Protein AF-A0A6A6Z9E5-F1 (afdb_monomer)

Secondary structure (DSSP, 8-state):
-PPP-----PPPPP-----EEEEEEPPTT--SSSSSPPPBHHHHHHHT--SB-TT--BEEEEEEPPTT-S-SSTHHHHHTTSSHHHHHHHHHHHHHHHHH--B-SS-B-EEEEEEETHHHHHHHHHHHHHHHT-EEPGGGGGGHHHHHHHHHTTT----B--TTSTTSPPB-HHHHHHHHHHHHHHTTSEE----EEEEEEES-B-SS-PPPSSS-------TTTTSSSPPPTTEEEEEEEEESS--BTT--B-PPPP-SSSEEEEEEESS-HHHHHB-SS--HHHHHHHHHHHHHHTTTS---HHHHHHHHH---TTS-GGG------TT---------GGGGGG-B----TT--PPPTTSSS--TTSPPPP--EEE-HHHHHHHHTTS---GGGTTEEEEEETTTEEEEEE---SS-SS-EEEEEPP--HHHHHHHHHHHHHTTTTTTTTS-----TT--SSGGGS--HHHHHHHHHHHT--S--------------------

Organism: NCBI:txid574789

pLDDT: mean 72.42, std 22.58, range [22.38, 98.62]

InterPro domains:
  IPR018712 T6SS, Phospholipase effector Tle1-like, catalytic domain [PF09994] (19-296)

Foldseek 3Di:
DDDDPDDDDDDPDDQPEAAEEEEQFEAAPDDPPQDLFWHWLSRLQLLFFDQAFPVGHGYHYDYHGHQLRPDPDPCSQVRNQPCVSLLVSLLVSLLSCQVPADDDPRYGYAYAYEYEASSLLSSLVNVVLCQLQNRFHNVLSVCSVVLLVLQQQVVDQDFDDDPVDPPDGTGHSSVVNVVVSVVCVVVVGGDHLQAHAERAYEQYFDSQGDFDPDDDDRDGDPGSPLSQEEDDLSYAEYHYEHEQPAWQPRSAGRFYFDDPRHHYEYEYFYAHRCLCTPRDLQVQSVLLNSLVRCVVCVVPGHTNLVSSLVSLQDNDPRDPPPPPPDPDFHNLGDRDPPCDDSSVVRGTDGYAPQPQADDPRSDRDDPPDDRGHRLYAYEPVVVVCVVLVSDDGPNLPQWDWDQDPPQGIKTWGDDDDDDPDIRIHHHDDDDPSSVVSVVSSCVSNPVVVVLPPDDPDDPPDDDPCSVDDGVCNVCVVVVVVVCDDDDDDDDDDDDDDDDDDDDDD

Nearest PDB structures (foldseek):
  7zr3-assembly1_B  TM=5.190E-01  e=1.219E+00  metagenome
  3j81-assembly1_j  TM=3.561E-01  e=6.809E+00  Saccharomyces cerevisiae

Structure (mmCIF, N/CA/C/O backbone):
data_AF-A0A6A6Z9E5-F1
#
_entry.id   AF-A0A6A6Z9E5-F1
#
loop_
_atom_site.group_PDB
_atom_site.id
_atom_site.type_symbol
_atom_site.label_atom_id
_atom_site.label_alt_id
_atom_site.label_comp_id
_atom_site.label_asym_id
_atom_site.label_entity_id
_atom_site.label_seq_id
_atom_site.pdbx_PDB_ins_code
_atom_site.Cartn_x
_atom_site.Cartn_y
_atom_site.Cartn_z
_atom_site.occupancy
_atom_site.B_iso_or_equiv
_atom_site.auth_seq_id
_atom_site.auth_comp_id
_atom_site.auth_asym_id
_atom_site.auth_atom_id
_atom_site.pdbx_PDB_model_num
ATOM 1 N N . MET A 1 1 ? -18.599 -19.791 -62.904 1.00 39.72 1 MET A N 1
ATOM 2 C CA . MET A 1 1 ? -18.999 -20.031 -61.503 1.00 39.72 1 MET A CA 1
ATOM 3 C C . MET A 1 1 ? -18.318 -18.970 -60.662 1.00 39.72 1 MET A C 1
ATOM 5 O O . MET A 1 1 ? -17.097 -18.965 -60.602 1.00 39.72 1 MET A O 1
ATOM 9 N N . ALA A 1 2 ? -19.084 -18.006 -60.156 1.00 35.97 2 ALA A N 1
ATOM 10 C CA . ALA A 1 2 ? -18.581 -17.008 -59.220 1.00 35.97 2 ALA A CA 1
ATOM 11 C C . ALA A 1 2 ? -18.436 -17.675 -57.845 1.00 35.97 2 ALA A C 1
ATOM 13 O O . ALA A 1 2 ? -19.363 -18.354 -57.408 1.00 35.97 2 ALA A O 1
ATOM 14 N N . ALA A 1 3 ? -17.269 -17.538 -57.218 1.00 36.84 3 ALA A N 1
ATOM 15 C CA . ALA A 1 3 ? -17.039 -17.972 -55.847 1.00 36.84 3 ALA A CA 1
ATOM 16 C C . ALA A 1 3 ? -17.475 -16.849 -54.898 1.00 36.84 3 ALA A C 1
ATOM 18 O O . ALA A 1 3 ? -17.051 -15.703 -55.048 1.00 36.84 3 ALA A O 1
ATOM 19 N N . ASP A 1 4 ? -18.349 -17.200 -53.966 1.00 37.59 4 ASP A N 1
ATOM 20 C CA . ASP A 1 4 ? -18.918 -16.341 -52.933 1.00 37.59 4 ASP A CA 1
ATOM 21 C C . ASP A 1 4 ? -17.894 -16.160 -51.789 1.00 37.59 4 ASP A C 1
ATOM 23 O O . ASP A 1 4 ? -17.425 -17.167 -51.250 1.00 37.59 4 ASP A O 1
ATOM 27 N N . PRO A 1 5 ? -17.475 -14.937 -51.405 1.00 45.34 5 PRO A N 1
ATOM 28 C CA . PRO A 1 5 ? -16.532 -14.734 -50.314 1.00 45.34 5 PRO A CA 1
ATOM 29 C C . PRO A 1 5 ? -17.304 -14.461 -49.019 1.00 45.34 5 PRO A C 1
ATOM 31 O O . PRO A 1 5 ? -17.365 -13.329 -48.542 1.00 45.34 5 PRO A O 1
ATOM 34 N N . ALA A 1 6 ? -17.904 -15.499 -48.444 1.00 48.19 6 ALA A N 1
ATOM 35 C CA . ALA A 1 6 ? -18.608 -15.390 -47.170 1.00 48.19 6 ALA A CA 1
ATOM 36 C C . ALA A 1 6 ? -18.351 -16.606 -46.271 1.00 48.19 6 ALA A C 1
ATOM 38 O O . ALA A 1 6 ? -19.278 -17.289 -45.857 1.00 48.19 6 ALA A O 1
ATOM 39 N N . GLU A 1 7 ? -17.091 -16.858 -45.911 1.00 45.16 7 GLU A N 1
ATOM 40 C CA . GLU A 1 7 ? -16.770 -17.735 -44.780 1.00 45.16 7 GLU A CA 1
ATOM 41 C C . GLU A 1 7 ? -15.644 -17.136 -43.932 1.00 45.16 7 GLU A C 1
ATOM 43 O O . GLU A 1 7 ? -14.555 -16.854 -44.429 1.00 45.16 7 GLU A O 1
ATOM 48 N N . GLY A 1 8 ? -15.907 -16.959 -42.630 1.00 42.88 8 GLY A N 1
ATOM 49 C CA . GLY A 1 8 ? -14.839 -16.832 -41.635 1.00 42.88 8 GLY A CA 1
ATOM 50 C C . GLY A 1 8 ? -14.972 -15.766 -40.546 1.00 42.88 8 GLY A C 1
ATOM 51 O O . GLY A 1 8 ? -13.992 -15.538 -39.842 1.00 42.88 8 GLY A O 1
ATOM 52 N N . ALA A 1 9 ? -16.120 -15.116 -40.340 1.00 49.31 9 ALA A N 1
ATOM 53 C CA . ALA A 1 9 ? -16.337 -14.363 -39.102 1.00 49.31 9 ALA A CA 1
ATOM 54 C C . ALA A 1 9 ? -16.926 -15.313 -38.048 1.00 49.31 9 ALA A C 1
ATOM 56 O O . ALA A 1 9 ? -18.121 -15.599 -38.059 1.00 49.31 9 ALA A O 1
ATOM 57 N N . GLY A 1 10 ? -16.074 -15.848 -37.165 1.00 45.97 10 GLY A N 1
ATOM 58 C CA . GLY A 1 10 ? -16.525 -16.609 -35.996 1.00 45.97 10 GLY A CA 1
ATOM 59 C C . GLY A 1 10 ? -17.539 -15.815 -35.155 1.00 45.97 10 GLY A C 1
ATOM 60 O O . GLY A 1 10 ? -17.631 -14.592 -35.305 1.00 45.97 10 GLY A O 1
ATOM 61 N N . PRO A 1 11 ? -18.305 -16.481 -34.269 1.00 49.62 11 PRO A N 1
ATOM 62 C CA . PRO A 1 11 ? -19.350 -15.821 -33.496 1.00 49.62 11 PRO A CA 1
ATOM 63 C C . PRO A 1 11 ? -18.783 -14.593 -32.766 1.00 49.62 11 PRO A C 1
ATOM 65 O O . PRO A 1 11 ? -17.658 -14.661 -32.250 1.00 49.62 11 PRO A O 1
ATOM 68 N N . PRO A 1 12 ? -19.521 -13.466 -32.723 1.00 48.84 12 PRO A N 1
ATOM 69 C CA . PRO A 1 12 ? -19.057 -12.266 -32.046 1.00 48.84 12 PRO A CA 1
ATOM 70 C C . PRO A 1 12 ? -18.714 -12.621 -30.599 1.00 48.84 12 PRO A C 1
ATOM 72 O O . PRO A 1 12 ? -19.553 -13.131 -29.855 1.00 48.84 12 PRO A O 1
ATOM 75 N N . ARG A 1 13 ? -17.454 -12.384 -30.209 1.00 50.53 13 ARG A N 1
ATOM 76 C CA . ARG A 1 13 ? -17.025 -12.552 -28.818 1.00 50.53 13 ARG A CA 1
ATOM 77 C C . ARG A 1 13 ? -17.959 -11.714 -27.940 1.00 50.53 13 ARG A C 1
ATOM 79 O O . ARG A 1 13 ? -18.138 -10.532 -28.255 1.00 50.53 13 ARG A O 1
ATOM 86 N N . PRO A 1 14 ? -18.530 -12.278 -26.860 1.00 50.69 14 PRO A N 1
ATOM 87 C CA . PRO A 1 14 ? -19.288 -11.475 -25.914 1.00 50.69 14 PRO A CA 1
ATOM 88 C C . PRO A 1 14 ? -18.402 -10.317 -25.430 1.00 50.69 14 PRO A C 1
ATOM 90 O O . PRO A 1 14 ? -17.178 -10.490 -25.352 1.00 50.69 14 PRO A O 1
ATOM 93 N N . PRO A 1 15 ? -18.974 -9.132 -25.152 1.00 50.69 15 PRO A N 1
ATOM 94 C CA . PRO A 1 15 ? -18.203 -8.010 -24.637 1.00 50.69 15 PRO A CA 1
ATOM 95 C C . PRO A 1 15 ? -17.459 -8.474 -23.382 1.00 50.69 15 PRO A C 1
ATOM 97 O O . PRO A 1 15 ? -18.070 -8.903 -22.404 1.00 50.69 15 PRO A O 1
ATOM 100 N N . ALA A 1 16 ? -16.130 -8.483 -23.449 1.00 57.59 16 ALA A N 1
ATOM 101 C CA . ALA A 1 16 ? -15.300 -8.956 -22.357 1.00 57.59 16 ALA A CA 1
ATOM 102 C C . ALA A 1 16 ? -15.330 -7.905 -21.246 1.00 57.59 16 ALA A C 1
ATOM 104 O O . ALA A 1 16 ? -14.581 -6.946 -21.303 1.00 57.59 16 ALA A O 1
ATOM 105 N N . ALA A 1 17 ? -16.208 -8.062 -20.255 1.00 69.69 17 ALA A N 1
ATOM 106 C CA . ALA A 1 17 ? -16.294 -7.132 -19.133 1.00 69.69 17 ALA A CA 1
ATOM 107 C C . ALA A 1 17 ? -14.907 -6.859 -18.513 1.00 69.69 17 ALA A C 1
ATOM 109 O O . ALA A 1 17 ? -14.071 -7.765 -18.416 1.00 69.69 17 ALA A O 1
ATOM 110 N N . ASN A 1 18 ? -14.673 -5.607 -18.099 1.00 85.44 18 ASN A N 1
ATOM 111 C CA . ASN A 1 18 ? -13.450 -5.199 -17.402 1.00 85.44 18 ASN A CA 1
ATOM 112 C C . ASN A 1 18 ? -13.142 -6.173 -16.261 1.00 85.44 18 ASN A C 1
ATOM 114 O O . ASN A 1 18 ? -14.048 -6.583 -15.537 1.00 85.44 18 ASN A O 1
ATOM 118 N N . LYS A 1 19 ? -11.868 -6.522 -16.082 1.00 93.50 19 LYS A N 1
ATOM 119 C CA . LYS A 1 19 ? -11.412 -7.392 -14.993 1.00 93.50 19 LYS A CA 1
ATOM 120 C C . LYS A 1 19 ? -10.645 -6.573 -13.966 1.00 93.50 19 LYS A C 1
ATOM 122 O O . LYS A 1 19 ? -10.083 -5.525 -14.278 1.00 93.50 19 LYS A O 1
ATOM 127 N N . ARG A 1 20 ? -10.571 -7.080 -12.740 1.00 96.38 20 ARG A N 1
ATOM 128 C CA . ARG A 1 20 ? -9.769 -6.503 -11.657 1.00 96.38 20 ARG A CA 1
ATOM 129 C C . ARG A 1 20 ? -8.548 -7.373 -11.419 1.00 96.38 20 ARG A C 1
ATOM 131 O O . ARG A 1 20 ? -8.681 -8.541 -11.069 1.00 96.38 20 ARG A O 1
ATOM 138 N N . LEU A 1 21 ? -7.361 -6.809 -11.600 1.00 98.06 21 LEU A N 1
ATOM 139 C CA . LEU A 1 21 ? -6.093 -7.440 -11.249 1.00 98.06 21 LEU A CA 1
ATOM 140 C C . LEU A 1 21 ? -5.686 -6.974 -9.857 1.00 98.06 21 LEU A C 1
ATOM 142 O O . LEU A 1 21 ? -5.359 -5.803 -9.659 1.00 98.06 21 LEU A O 1
ATOM 146 N N . ILE A 1 22 ? -5.709 -7.889 -8.894 1.00 98.44 22 ILE A N 1
ATOM 147 C CA . ILE A 1 22 ? -5.515 -7.571 -7.482 1.00 98.44 22 ILE A CA 1
ATOM 148 C C . ILE A 1 22 ? -4.204 -8.199 -7.020 1.00 98.44 22 ILE A C 1
ATOM 150 O O . ILE A 1 22 ? -4.085 -9.415 -6.911 1.00 98.44 22 ILE A O 1
ATOM 154 N N . VAL A 1 23 ? -3.199 -7.368 -6.759 1.00 98.44 23 VAL A N 1
ATOM 155 C CA . VAL A 1 23 ? -1.884 -7.807 -6.279 1.00 98.44 23 VAL A CA 1
ATOM 156 C C . VAL A 1 23 ? -1.808 -7.598 -4.776 1.00 98.44 23 VAL A C 1
ATOM 158 O O . VAL A 1 23 ? -1.842 -6.463 -4.304 1.00 98.44 23 VAL A O 1
ATOM 161 N N . CYS A 1 24 ? -1.628 -8.685 -4.035 1.00 97.31 24 CYS A N 1
ATOM 162 C CA . CYS A 1 24 ? -1.487 -8.691 -2.586 1.00 97.31 24 CYS A CA 1
ATOM 163 C C . CYS A 1 24 ? -0.044 -9.056 -2.213 1.00 97.31 24 CYS A C 1
ATOM 165 O O . CYS A 1 24 ? 0.394 -10.174 -2.471 1.00 97.31 24 CYS A O 1
ATOM 167 N N . CYS A 1 25 ? 0.711 -8.137 -1.606 1.00 93.25 25 CYS A N 1
ATOM 168 C CA . CYS A 1 25 ? 2.083 -8.387 -1.152 1.00 93.25 25 CYS A CA 1
ATOM 169 C C . CYS A 1 25 ? 2.182 -8.334 0.373 1.00 93.25 25 CYS A C 1
ATOM 171 O O . CYS A 1 25 ? 1.961 -7.280 0.978 1.00 93.25 25 CYS A O 1
ATOM 173 N N . ASP A 1 26 ? 2.577 -9.441 0.996 1.00 89.06 26 ASP A N 1
ATOM 174 C CA . ASP A 1 26 ? 2.671 -9.521 2.453 1.00 89.06 26 ASP A CA 1
ATOM 175 C C . ASP A 1 26 ? 4.006 -8.978 3.020 1.00 89.06 26 ASP A C 1
ATOM 177 O O . ASP A 1 26 ? 5.019 -8.820 2.325 1.00 89.06 26 ASP A O 1
ATOM 181 N N . GLY A 1 27 ? 4.004 -8.651 4.311 1.00 71.25 27 GLY A N 1
ATOM 182 C CA . GLY A 1 27 ? 5.168 -8.274 5.098 1.00 71.25 27 GLY A CA 1
ATOM 183 C C . GLY A 1 27 ? 6.147 -9.435 5.278 1.00 71.25 27 GLY A C 1
ATOM 184 O O . GLY A 1 27 ? 5.785 -10.599 5.332 1.00 71.25 27 GLY A O 1
ATOM 185 N N . THR A 1 28 ? 7.435 -9.127 5.359 1.00 62.94 28 THR A N 1
ATOM 186 C CA . THR A 1 28 ? 8.506 -10.129 5.520 1.00 62.94 28 THR A CA 1
ATOM 187 C C . THR A 1 28 ? 8.400 -10.885 6.834 1.00 62.94 28 THR A C 1
ATOM 189 O O . THR A 1 28 ? 8.053 -10.277 7.843 1.00 62.94 28 THR A O 1
ATOM 192 N N . TRP A 1 29 ? 8.817 -12.154 6.805 1.00 53.09 29 TRP A N 1
ATOM 193 C CA . TRP A 1 29 ? 8.651 -13.146 7.878 1.00 53.09 29 TRP A CA 1
ATOM 194 C C . TRP A 1 29 ? 7.225 -13.636 8.102 1.00 53.09 29 TRP A C 1
ATOM 196 O O . TRP A 1 29 ? 7.027 -14.486 8.960 1.00 53.09 29 TRP A O 1
ATOM 206 N N . ASN A 1 30 ? 6.265 -13.152 7.316 1.00 49.53 30 ASN A N 1
ATOM 207 C CA . ASN A 1 30 ? 4.933 -13.721 7.287 1.00 49.53 30 ASN A CA 1
ATOM 208 C C . ASN A 1 30 ? 4.848 -14.667 6.090 1.00 49.53 30 ASN A C 1
ATOM 210 O O . ASN A 1 30 ? 4.997 -14.256 4.933 1.00 49.53 30 ASN A O 1
ATOM 214 N N . ASP A 1 31 ? 4.657 -15.945 6.395 1.00 46.69 31 ASP A N 1
ATOM 215 C CA . ASP A 1 31 ? 4.199 -16.938 5.443 1.00 46.69 31 ASP A CA 1
ATOM 216 C C . ASP A 1 31 ? 2.819 -17.414 5.890 1.00 46.69 31 ASP A C 1
ATOM 218 O O . ASP A 1 31 ? 2.634 -17.822 7.029 1.00 46.69 31 ASP A O 1
ATOM 222 N N . SER A 1 32 ? 1.840 -17.316 5.001 1.00 44.28 32 SER A N 1
ATOM 223 C CA . SER A 1 32 ? 0.480 -17.803 5.231 1.00 44.28 32 SER A CA 1
ATOM 224 C C . SER A 1 32 ? 0.229 -19.166 4.576 1.00 44.28 32 SER A C 1
ATOM 226 O O . SER A 1 32 ? -0.911 -19.632 4.574 1.00 44.28 32 SER A O 1
ATOM 228 N N . ILE A 1 33 ? 1.251 -19.733 3.926 1.00 41.38 33 ILE A N 1
ATOM 229 C CA . ILE A 1 33 ? 1.205 -20.948 3.108 1.00 41.38 33 ILE A CA 1
ATOM 230 C C . ILE A 1 33 ? 2.113 -22.040 3.699 1.00 41.38 33 ILE A C 1
ATOM 232 O O . ILE A 1 33 ? 1.749 -23.207 3.604 1.00 41.38 33 ILE A O 1
ATOM 236 N N . SER A 1 34 ? 3.255 -21.698 4.321 1.00 38.19 34 SER A N 1
ATOM 237 C CA . SER A 1 34 ? 4.236 -22.703 4.791 1.00 38.19 34 SER A CA 1
ATOM 238 C C . SER A 1 34 ? 4.592 -22.717 6.287 1.00 38.19 34 SER A C 1
ATOM 240 O O . SER A 1 34 ? 5.374 -23.576 6.698 1.00 38.19 34 SER A O 1
ATOM 242 N N . THR A 1 35 ? 4.031 -21.836 7.126 1.00 45.81 35 THR A N 1
ATOM 243 C CA . THR A 1 35 ? 4.312 -21.833 8.576 1.00 45.81 35 THR A CA 1
ATOM 244 C C . THR A 1 35 ? 3.038 -21.788 9.422 1.00 45.81 35 THR A C 1
ATOM 246 O O . THR A 1 35 ? 2.060 -21.157 9.033 1.00 45.81 35 THR A O 1
ATOM 249 N N . ASP A 1 36 ? 3.080 -22.363 10.633 1.00 53.47 36 ASP A N 1
ATOM 250 C CA . ASP A 1 36 ? 2.037 -22.245 11.681 1.00 53.47 36 ASP A CA 1
ATOM 251 C C . ASP A 1 36 ? 1.927 -20.813 12.260 1.00 53.47 36 ASP A C 1
ATOM 253 O O . ASP A 1 36 ? 1.474 -20.590 13.381 1.00 53.47 36 ASP A O 1
ATOM 257 N N . SER A 1 37 ? 2.425 -19.808 11.536 1.00 58.69 37 SER A N 1
ATOM 258 C CA . SER A 1 37 ? 2.432 -18.425 11.995 1.00 58.69 37 SER A CA 1
ATOM 259 C C . SER A 1 37 ? 1.058 -17.785 11.801 1.00 58.69 37 SER A C 1
ATOM 261 O O . SER A 1 37 ? 0.397 -18.027 10.788 1.00 58.69 37 SER A O 1
ATOM 263 N N . PRO A 1 38 ? 0.629 -16.910 12.725 1.00 69.62 38 PRO A N 1
ATOM 264 C CA . PRO A 1 38 ? -0.601 -16.158 12.560 1.00 69.62 38 PRO A CA 1
ATOM 265 C C . PRO A 1 38 ? -0.659 -15.400 11.233 1.00 69.62 38 PRO A C 1
ATOM 267 O O . PRO A 1 38 ? 0.312 -14.771 10.811 1.00 69.62 38 PRO A O 1
ATOM 270 N N . VAL A 1 39 ? -1.826 -15.422 10.591 1.00 81.62 39 VAL A N 1
ATOM 271 C CA . VAL A 1 39 ? -2.036 -14.777 9.290 1.00 81.62 39 VAL A CA 1
ATOM 272 C C . VAL A 1 39 ? -2.099 -13.250 9.394 1.00 81.62 39 VAL A C 1
ATOM 274 O O . VAL A 1 39 ? -2.565 -12.675 10.380 1.00 81.62 39 VAL A O 1
ATOM 277 N N . THR A 1 40 ? -1.646 -12.572 8.343 1.00 87.88 40 THR A N 1
ATOM 278 C CA . THR A 1 40 ? -1.698 -11.108 8.222 1.00 87.88 40 THR A CA 1
ATOM 279 C C . THR A 1 40 ? -3.021 -10.633 7.649 1.00 87.88 40 THR A C 1
ATOM 281 O O . THR A 1 40 ? -3.754 -11.395 7.020 1.00 87.88 40 THR A O 1
ATOM 284 N N . ASN A 1 41 ? -3.303 -9.339 7.770 1.00 91.94 41 ASN A N 1
ATOM 285 C CA . ASN A 1 41 ? -4.467 -8.744 7.124 1.00 91.94 41 ASN A CA 1
ATOM 286 C C . ASN A 1 41 ? -4.388 -8.803 5.592 1.00 91.94 41 ASN A C 1
ATOM 288 O O . ASN A 1 41 ? -5.433 -8.902 4.959 1.00 91.94 41 ASN A O 1
ATOM 292 N N . VAL A 1 42 ? -3.190 -8.843 4.991 1.00 93.56 42 VAL A N 1
ATOM 293 C CA . VAL A 1 42 ? -3.035 -9.052 3.537 1.00 93.56 42 VAL A CA 1
ATOM 294 C C . VAL A 1 42 ? -3.457 -10.466 3.141 1.00 93.56 42 VAL A C 1
ATOM 296 O O . VAL A 1 42 ? -4.179 -10.633 2.162 1.00 93.56 42 VAL A O 1
ATOM 299 N N . SER A 1 43 ? -3.050 -11.485 3.906 1.00 89.81 43 SER A N 1
ATOM 300 C CA . SER A 1 43 ? -3.505 -12.859 3.670 1.00 89.81 43 SER A CA 1
ATOM 301 C C . SER A 1 43 ? -4.996 -13.028 3.943 1.00 89.81 43 SER A C 1
ATOM 303 O O . SER A 1 43 ? -5.650 -13.823 3.275 1.00 89.81 43 SER A O 1
ATOM 305 N N . ARG A 1 44 ? -5.534 -12.349 4.958 1.00 89.62 44 ARG A N 1
ATOM 306 C CA . ARG A 1 44 ? -6.950 -12.463 5.317 1.00 89.62 44 ARG A CA 1
ATOM 307 C C . ARG A 1 44 ? -7.827 -11.801 4.267 1.00 89.62 44 ARG A C 1
ATOM 309 O O . ARG A 1 44 ? -8.752 -12.432 3.778 1.00 89.62 44 ARG A O 1
ATOM 316 N N . ILE A 1 45 ? -7.494 -10.573 3.865 1.00 92.31 45 ILE A N 1
ATOM 317 C CA . ILE A 1 45 ? -8.269 -9.854 2.855 1.00 92.31 45 ILE A CA 1
ATOM 318 C C . ILE A 1 45 ? -8.210 -10.557 1.495 1.00 92.31 45 ILE A C 1
ATOM 320 O O . ILE A 1 45 ? -9.228 -10.623 0.821 1.00 92.31 45 ILE A O 1
ATOM 324 N N . SER A 1 46 ? -7.066 -11.140 1.105 1.00 94.12 46 SER A N 1
ATOM 325 C CA . SER A 1 46 ? -6.943 -11.840 -0.183 1.00 94.12 46 SER A CA 1
ATOM 326 C C . SER A 1 46 ? -7.828 -13.084 -0.270 1.00 94.12 46 SER A C 1
ATOM 328 O O . SER A 1 46 ? -8.372 -13.366 -1.332 1.00 94.12 46 SER A O 1
ATOM 330 N N . ARG A 1 47 ? -8.014 -13.797 0.848 1.00 91.75 47 ARG A N 1
ATOM 331 C CA . ARG A 1 47 ? -8.886 -14.981 0.953 1.00 91.75 47 ARG A CA 1
ATOM 332 C C . ARG A 1 47 ? -10.377 -14.644 0.908 1.00 91.75 47 ARG A C 1
ATOM 334 O O . ARG A 1 47 ? -11.183 -15.534 0.672 1.00 91.75 47 ARG A O 1
ATOM 341 N N . CYS A 1 48 ? -10.731 -13.378 1.109 1.00 92.19 48 CYS A N 1
ATOM 342 C CA . CYS A 1 48 ? -12.110 -12.896 1.068 1.00 92.19 48 CYS A CA 1
ATOM 343 C C . CYS A 1 48 ? -12.514 -12.331 -0.292 1.00 92.19 48 CYS A C 1
ATOM 345 O O . CYS A 1 48 ? -13.612 -11.801 -0.418 1.00 92.19 48 CYS A O 1
ATOM 347 N N . ILE A 1 49 ? -11.641 -12.380 -1.296 1.00 95.25 49 ILE A N 1
ATOM 348 C CA . ILE A 1 49 ? -11.932 -11.864 -2.632 1.00 95.25 49 ILE A CA 1
ATOM 349 C C . ILE A 1 49 ? -12.302 -13.054 -3.524 1.00 95.25 49 ILE A C 1
ATOM 351 O O . ILE A 1 49 ? -11.412 -13.819 -3.905 1.00 95.25 49 ILE A O 1
ATOM 355 N N . PRO A 1 50 ? -13.588 -13.243 -3.866 1.00 94.69 50 PRO A N 1
ATOM 356 C CA . PRO A 1 50 ? -13.990 -14.300 -4.783 1.00 94.69 50 PRO A CA 1
ATOM 357 C C . PRO A 1 50 ? -13.558 -13.963 -6.213 1.00 94.69 50 PRO A C 1
ATOM 359 O O . PRO A 1 50 ? -13.442 -12.793 -6.584 1.00 94.69 50 PRO A O 1
ATOM 362 N N . GLY A 1 51 ? -13.372 -14.992 -7.045 1.00 94.81 51 GLY A N 1
ATOM 363 C CA . GLY A 1 51 ? -12.931 -14.832 -8.437 1.00 94.81 51 GLY A CA 1
ATOM 364 C C . GLY A 1 51 ? -13.922 -14.096 -9.350 1.00 94.81 51 GLY A C 1
ATOM 365 O O . GLY A 1 51 ? -13.526 -13.614 -10.411 1.00 94.81 51 GLY A O 1
ATOM 366 N N . LEU A 1 52 ? -15.185 -13.976 -8.938 1.00 93.44 52 LEU A N 1
ATOM 367 C CA . LEU A 1 52 ? -16.238 -13.211 -9.606 1.00 93.44 52 LEU A CA 1
ATOM 368 C C . LEU A 1 52 ? -16.949 -12.332 -8.577 1.00 93.44 52 LEU A C 1
ATOM 370 O O . LEU A 1 52 ? -17.216 -12.788 -7.464 1.00 93.44 52 LEU A O 1
ATOM 374 N N . SER A 1 53 ? -17.266 -11.092 -8.948 1.00 91.50 53 SER A N 1
ATOM 375 C CA . SER A 1 53 ? -18.218 -10.281 -8.188 1.00 91.50 53 SER A CA 1
ATOM 376 C C . SER A 1 53 ? -19.650 -10.794 -8.362 1.00 91.50 53 SER A C 1
ATOM 378 O O . SER A 1 53 ? -19.952 -11.541 -9.293 1.00 91.50 53 SER A O 1
ATOM 380 N N . ASP A 1 54 ? -20.550 -10.313 -7.508 1.00 85.62 54 ASP A N 1
ATOM 381 C CA . ASP A 1 54 ? -22.010 -10.433 -7.654 1.00 85.62 54 ASP A CA 1
ATOM 382 C C . ASP A 1 54 ? -22.550 -10.011 -9.035 1.00 85.62 54 ASP A C 1
ATOM 384 O O . ASP A 1 54 ? -23.541 -10.537 -9.531 1.00 85.62 54 ASP A O 1
ATOM 388 N N . THR A 1 55 ? -21.863 -9.067 -9.662 1.00 87.00 55 THR A N 1
ATOM 389 C CA . THR A 1 55 ? -22.146 -8.470 -10.970 1.00 87.00 55 THR A CA 1
ATOM 390 C C . THR A 1 55 ? -21.405 -9.159 -12.123 1.00 87.00 55 THR A C 1
ATOM 392 O O . THR A 1 55 ? -21.489 -8.708 -13.263 1.00 87.00 55 THR A O 1
ATOM 395 N N . GLY A 1 56 ? -20.669 -10.245 -11.854 1.00 87.88 56 GLY A N 1
ATOM 396 C CA . GLY A 1 56 ? -19.943 -11.022 -12.864 1.00 87.88 56 GLY A CA 1
ATOM 397 C C . GLY A 1 56 ? -18.591 -10.438 -13.297 1.00 87.88 56 GLY A C 1
ATOM 398 O O . GLY A 1 56 ? -18.000 -10.922 -14.262 1.00 87.88 56 GLY A O 1
ATOM 399 N N . VAL A 1 57 ? -18.068 -9.425 -12.599 1.00 90.88 57 VAL A N 1
ATOM 400 C CA . VAL A 1 57 ? -16.725 -8.870 -12.844 1.00 90.88 57 VAL A CA 1
ATOM 401 C C . VAL A 1 57 ? -15.672 -9.846 -12.327 1.00 90.88 57 VAL A C 1
ATOM 403 O O . VAL A 1 57 ? -15.658 -10.187 -11.145 1.00 90.88 57 VAL A O 1
ATOM 406 N N . VAL A 1 58 ? -14.752 -10.273 -13.195 1.00 95.19 58 VAL A N 1
ATOM 407 C CA . VAL A 1 58 ? -13.646 -11.165 -12.810 1.00 95.19 58 VAL A CA 1
ATOM 408 C C . VAL A 1 58 ? -12.660 -10.429 -11.903 1.00 95.19 58 VAL A C 1
ATOM 410 O O . VAL A 1 58 ? -12.205 -9.332 -12.233 1.00 95.19 58 VAL A O 1
ATOM 413 N N . GLN A 1 59 ? -12.276 -11.062 -10.794 1.00 96.31 59 GLN A N 1
ATOM 414 C CA . GLN A 1 59 ? -11.294 -10.556 -9.833 1.00 96.31 59 GLN A CA 1
ATOM 415 C C . GLN A 1 59 ? -10.115 -11.531 -9.730 1.00 96.31 59 GLN A C 1
ATOM 417 O O . GLN A 1 59 ? -10.176 -12.549 -9.043 1.00 96.31 59 GLN A O 1
ATOM 422 N N . LEU A 1 60 ? -9.029 -11.236 -10.442 1.00 96.88 60 LEU A N 1
ATOM 423 C CA . LEU A 1 60 ? -7.845 -12.086 -10.493 1.00 96.88 60 LEU A CA 1
ATOM 424 C C . LEU A 1 60 ? -6.854 -11.678 -9.398 1.00 96.88 60 LEU A C 1
ATOM 426 O O . LEU A 1 60 ? -6.184 -10.648 -9.505 1.00 96.88 60 LEU A O 1
ATOM 430 N N . VAL A 1 61 ? -6.753 -12.501 -8.354 1.00 96.56 61 VAL A N 1
ATOM 431 C CA . VAL A 1 61 ? -5.871 -12.255 -7.207 1.00 96.56 61 VAL A CA 1
ATOM 432 C C . VAL A 1 61 ? -4.500 -12.904 -7.418 1.00 96.56 61 VAL A C 1
ATOM 434 O O . VAL A 1 61 ? -4.402 -14.107 -7.643 1.00 96.56 61 VAL A O 1
ATOM 437 N N . SER A 1 62 ? -3.431 -12.115 -7.285 1.00 96.38 62 SER A N 1
ATOM 438 C CA . SER A 1 62 ? -2.045 -12.586 -7.186 1.00 96.38 62 SER A CA 1
ATOM 439 C C . SER A 1 62 ? -1.509 -12.309 -5.789 1.00 96.38 62 SER A C 1
ATOM 441 O O . SER A 1 62 ? -1.318 -11.153 -5.404 1.00 96.38 62 SER A O 1
ATOM 443 N N . TYR A 1 63 ? -1.255 -13.367 -5.023 1.00 93.81 63 TYR A N 1
ATOM 444 C CA . TYR A 1 63 ? -0.718 -13.270 -3.671 1.00 93.81 63 TYR A CA 1
ATOM 445 C C . TYR A 1 63 ? 0.784 -13.566 -3.648 1.00 93.81 63 TYR A C 1
ATOM 447 O O . TYR A 1 63 ? 1.231 -14.610 -4.116 1.00 93.81 63 TYR A O 1
ATOM 455 N N . HIS A 1 64 ? 1.561 -12.654 -3.067 1.00 88.75 64 HIS A N 1
ATOM 456 C CA . HIS A 1 64 ? 3.004 -12.775 -2.899 1.00 88.75 64 HIS A CA 1
ATOM 457 C C . HIS A 1 64 ? 3.337 -12.846 -1.410 1.00 88.75 64 HIS A C 1
ATOM 459 O O . HIS A 1 64 ? 3.072 -11.898 -0.662 1.00 88.75 64 HIS A O 1
ATOM 465 N N . THR A 1 65 ? 3.950 -13.955 -0.996 1.00 80.75 65 THR A N 1
ATOM 466 C CA . THR A 1 65 ? 4.379 -14.162 0.388 1.00 80.75 65 THR A CA 1
ATOM 467 C C . THR A 1 65 ? 5.439 -13.145 0.806 1.00 80.75 65 THR A C 1
ATOM 469 O O . THR A 1 65 ? 6.163 -12.547 -0.007 1.00 80.75 65 THR A O 1
ATOM 472 N N . GLY A 1 66 ? 5.542 -12.945 2.118 1.00 66.69 66 GLY A N 1
ATOM 473 C CA . GLY A 1 66 ? 6.580 -12.123 2.704 1.00 66.69 66 GLY A CA 1
ATOM 474 C C . GLY A 1 66 ? 7.968 -12.625 2.330 1.00 66.69 66 GLY A C 1
ATOM 475 O O . GLY A 1 66 ? 8.220 -13.826 2.277 1.00 66.69 66 GLY A O 1
ATOM 476 N N . VAL A 1 67 ? 8.913 -11.710 2.115 1.00 60.38 67 VAL A N 1
ATOM 477 C CA . VAL A 1 67 ? 10.324 -12.083 1.916 1.00 60.38 67 VAL A CA 1
ATOM 478 C C . VAL A 1 67 ? 10.808 -12.987 3.071 1.00 60.38 67 VAL A C 1
ATOM 480 O O . VAL A 1 67 ? 10.475 -12.731 4.228 1.00 60.38 67 VAL A O 1
ATOM 483 N N . GLY A 1 68 ? 11.597 -14.026 2.767 1.00 51.75 68 GLY A N 1
ATOM 484 C CA . GLY A 1 68 ? 12.189 -14.936 3.764 1.00 51.75 68 GLY A CA 1
ATOM 485 C C . GLY A 1 68 ? 11.302 -16.106 4.216 1.00 51.75 68 GLY A C 1
ATOM 486 O O . GLY A 1 68 ? 11.632 -16.743 5.208 1.00 51.75 68 GLY A O 1
ATOM 487 N N . SER A 1 69 ? 10.197 -16.374 3.517 1.00 45.44 69 SER A N 1
ATOM 488 C CA . SER A 1 69 ? 9.206 -17.413 3.842 1.00 45.44 69 SER A CA 1
ATOM 489 C C . SER A 1 69 ? 9.504 -18.809 3.255 1.00 45.44 69 SER A C 1
ATOM 491 O O . SER A 1 69 ? 9.138 -19.812 3.848 1.00 45.44 69 SER A O 1
ATOM 493 N N . GLY A 1 70 ? 10.222 -18.903 2.128 1.00 44.19 70 GLY A N 1
ATOM 494 C CA . GLY A 1 70 ? 10.275 -20.125 1.305 1.00 44.19 70 GLY A CA 1
ATOM 495 C C . GLY A 1 70 ? 11.445 -21.106 1.493 1.00 44.19 70 GLY A C 1
ATOM 496 O O . GLY A 1 70 ? 11.601 -21.988 0.653 1.00 44.19 70 GLY A O 1
ATOM 497 N N . THR A 1 71 ? 12.302 -20.988 2.518 1.00 39.34 71 THR A N 1
ATOM 498 C CA . THR A 1 71 ? 13.406 -21.956 2.725 1.00 39.34 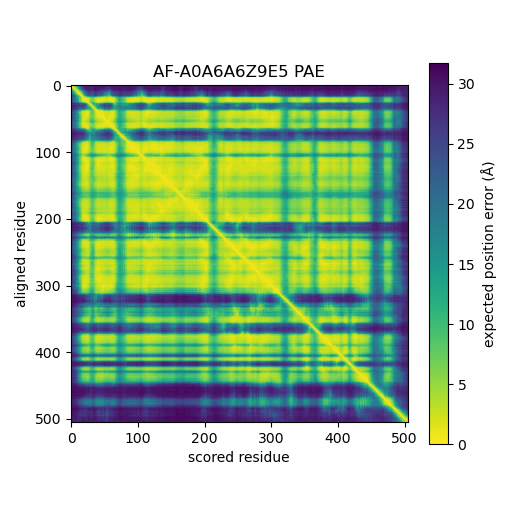71 THR A CA 1
ATOM 499 C C . THR A 1 71 ? 13.643 -22.296 4.197 1.00 39.34 71 THR A C 1
ATOM 501 O O . THR A 1 71 ? 13.842 -21.418 5.031 1.00 39.34 71 THR A O 1
ATOM 504 N N . SER A 1 72 ? 13.689 -23.585 4.528 1.00 38.00 72 SER A N 1
ATOM 505 C CA . SER A 1 72 ? 13.858 -24.146 5.879 1.00 38.00 72 SER A CA 1
ATOM 506 C C . SER A 1 72 ? 15.312 -24.114 6.405 1.00 38.00 72 SER A C 1
ATOM 508 O O . SER A 1 72 ? 15.818 -25.103 6.932 1.00 38.00 72 SER A O 1
ATOM 510 N N . LYS A 1 73 ? 16.030 -22.987 6.253 1.00 36.97 73 LYS A N 1
ATOM 511 C CA . LYS A 1 73 ? 17.437 -22.812 6.694 1.00 36.97 73 LYS A CA 1
ATOM 512 C C . LYS A 1 73 ? 17.724 -21.367 7.162 1.00 36.97 73 LYS A C 1
ATOM 514 O O . LYS A 1 73 ? 16.997 -20.457 6.771 1.00 36.97 73 LYS A O 1
ATOM 519 N N . PRO A 1 74 ? 18.812 -21.100 7.926 1.00 40.94 74 PRO A N 1
ATOM 520 C CA . PRO A 1 74 ? 19.204 -19.763 8.433 1.00 40.94 74 PRO A CA 1
ATOM 521 C C . PRO A 1 74 ? 19.382 -18.637 7.383 1.00 40.94 74 PRO A C 1
ATOM 523 O O . PRO A 1 74 ? 19.656 -17.491 7.745 1.00 40.94 74 PRO A O 1
ATOM 526 N N . GLY A 1 75 ? 19.187 -18.922 6.090 1.00 40.50 75 GLY A N 1
ATOM 527 C CA . GLY A 1 75 ? 19.161 -17.948 4.996 1.00 40.50 75 GLY A CA 1
ATOM 528 C C . GLY A 1 75 ? 18.024 -16.922 5.079 1.00 40.50 75 GLY A C 1
ATOM 529 O O . GLY A 1 75 ? 18.175 -15.825 4.545 1.00 40.50 75 GLY A O 1
ATOM 530 N N . ASN A 1 76 ? 16.947 -17.198 5.826 1.00 44.09 76 ASN A N 1
ATOM 531 C CA . ASN A 1 76 ? 15.804 -16.282 5.946 1.00 44.09 76 ASN A CA 1
ATOM 532 C C . ASN A 1 76 ? 16.198 -14.921 6.557 1.00 44.09 76 ASN A C 1
ATOM 534 O O . ASN A 1 76 ? 15.674 -13.881 6.148 1.00 44.09 76 ASN A O 1
ATOM 538 N N . ILE A 1 77 ? 17.188 -14.900 7.468 1.00 40.44 77 ILE A N 1
ATOM 539 C CA . ILE A 1 77 ? 17.694 -13.651 8.065 1.00 40.44 77 ILE A CA 1
ATOM 540 C C . ILE A 1 77 ? 18.472 -12.851 7.021 1.00 40.44 77 ILE A C 1
ATOM 542 O O . ILE A 1 77 ? 18.333 -11.637 6.937 1.00 40.44 77 ILE A O 1
ATOM 546 N N . ILE A 1 78 ? 19.243 -13.518 6.168 1.00 39.56 78 ILE A N 1
ATOM 547 C CA . ILE A 1 78 ? 20.095 -12.866 5.170 1.00 39.56 78 ILE A CA 1
ATOM 548 C C . ILE A 1 78 ? 19.260 -12.371 3.970 1.00 39.56 78 ILE A C 1
ATOM 550 O O . ILE A 1 78 ? 19.469 -11.257 3.474 1.00 39.56 78 ILE A O 1
ATOM 554 N N . ASP A 1 79 ? 18.258 -13.131 3.526 1.00 44.50 79 ASP A N 1
ATOM 555 C CA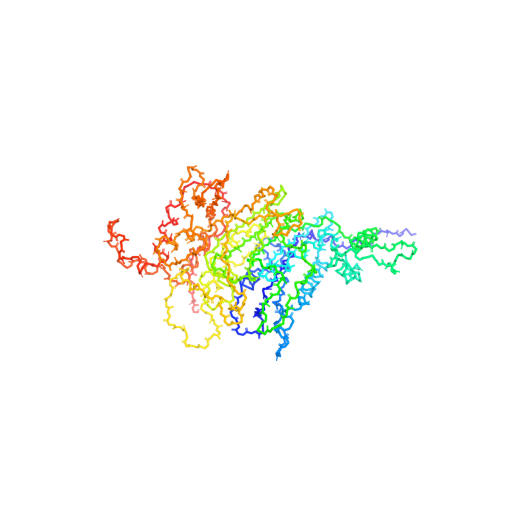 . ASP A 1 79 ? 17.430 -12.781 2.364 1.00 44.50 79 ASP A CA 1
ATOM 556 C C . ASP A 1 79 ? 16.338 -11.752 2.678 1.00 44.50 79 ASP A C 1
ATOM 558 O O . ASP A 1 79 ? 16.099 -10.847 1.868 1.00 44.50 79 ASP A O 1
ATOM 562 N N . GLY A 1 80 ? 15.780 -11.779 3.896 1.00 47.44 80 GLY A N 1
ATOM 563 C CA . GLY A 1 80 ? 14.931 -10.712 4.445 1.00 47.44 80 GLY A CA 1
ATOM 564 C C . GLY A 1 80 ? 15.622 -9.347 4.523 1.00 47.44 80 GLY A C 1
ATOM 565 O O . GLY A 1 80 ? 14.956 -8.310 4.557 1.00 47.44 80 GLY A O 1
ATOM 566 N N . MET A 1 81 ? 16.957 -9.335 4.512 1.00 45.50 81 MET A N 1
ATOM 567 C CA . MET A 1 81 ? 17.782 -8.163 4.797 1.00 45.50 81 MET A CA 1
ATOM 568 C C . MET A 1 81 ? 18.525 -7.584 3.599 1.00 45.50 81 MET A C 1
ATOM 570 O O . MET A 1 81 ? 18.856 -6.399 3.596 1.00 45.50 81 MET A O 1
ATOM 574 N N . THR A 1 82 ? 18.769 -8.379 2.557 1.00 50.88 82 THR A N 1
ATOM 575 C CA . THR A 1 82 ? 19.534 -7.923 1.383 1.00 50.88 82 THR A CA 1
ATOM 576 C C . THR A 1 82 ? 18.695 -7.139 0.366 1.00 50.88 82 THR A C 1
ATOM 578 O O . THR A 1 82 ? 19.223 -6.696 -0.654 1.00 50.88 82 THR A O 1
ATOM 581 N N . GLY A 1 83 ? 17.384 -6.969 0.599 1.00 57.38 83 GLY A N 1
ATOM 582 C CA . GLY A 1 83 ? 16.45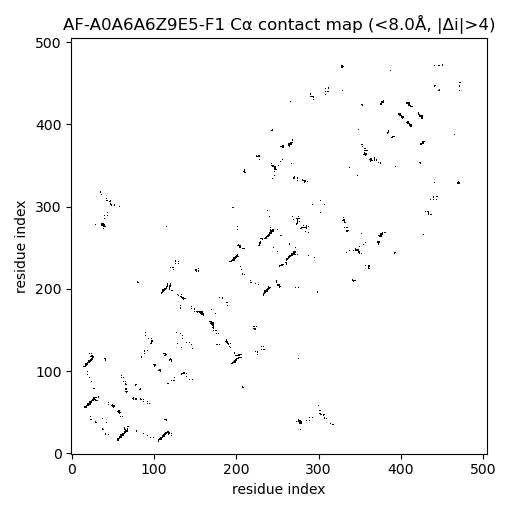3 -6.330 -0.347 1.00 57.38 83 GLY A CA 1
ATOM 583 C C . GLY A 1 83 ? 16.258 -7.113 -1.656 1.00 57.38 83 GLY A C 1
ATOM 584 O O . GLY A 1 83 ? 15.515 -6.674 -2.539 1.00 57.38 83 GLY A O 1
ATOM 585 N N . ARG A 1 84 ? 16.910 -8.280 -1.782 1.00 61.53 84 ARG A N 1
ATOM 586 C CA . ARG A 1 84 ? 16.808 -9.183 -2.931 1.00 61.53 84 ARG A CA 1
ATOM 587 C C . ARG A 1 84 ? 15.400 -9.746 -3.067 1.00 61.53 84 ARG A C 1
ATOM 589 O O . ARG A 1 84 ? 14.859 -9.685 -4.163 1.00 61.53 84 ARG A O 1
ATOM 596 N N . GLY A 1 85 ? 14.777 -10.169 -1.966 1.00 69.38 85 GLY A N 1
ATOM 597 C CA . GLY A 1 85 ? 13.396 -10.653 -2.000 1.00 69.38 85 GLY A CA 1
ATOM 598 C C . GLY A 1 85 ? 12.376 -9.576 -2.369 1.00 69.38 85 GLY A C 1
ATOM 599 O O . GLY A 1 85 ? 11.502 -9.830 -3.182 1.00 69.38 85 GLY A O 1
ATOM 600 N N . VAL A 1 86 ? 12.540 -8.335 -1.890 1.00 78.75 86 VAL A N 1
ATOM 601 C CA . VAL A 1 86 ? 11.680 -7.211 -2.319 1.00 78.75 86 VAL A CA 1
ATOM 602 C C . VAL A 1 86 ? 11.817 -6.988 -3.827 1.00 78.75 86 VAL A C 1
ATOM 604 O O . VAL A 1 86 ? 10.827 -6.826 -4.527 1.00 78.75 86 VAL A O 1
ATOM 607 N N . SER A 1 87 ? 13.044 -7.047 -4.354 1.00 84.19 87 SER A N 1
ATOM 608 C CA . SER A 1 87 ? 13.281 -6.930 -5.797 1.00 84.19 87 SER A CA 1
ATOM 609 C C . SER A 1 87 ? 12.730 -8.107 -6.607 1.00 84.19 87 SER A C 1
ATOM 611 O O . SER A 1 87 ? 12.444 -7.933 -7.787 1.00 84.19 87 SER A O 1
ATOM 613 N N . ALA A 1 88 ? 12.626 -9.305 -6.030 1.00 84.88 88 ALA A N 1
ATOM 614 C CA . ALA A 1 88 ? 11.951 -10.436 -6.662 1.00 84.88 88 ALA A CA 1
ATOM 615 C C . ALA A 1 88 ? 10.437 -10.206 -6.682 1.00 84.88 88 ALA A C 1
ATOM 617 O O . ALA A 1 88 ? 9.878 -10.105 -7.767 1.00 84.88 88 ALA A O 1
ATOM 618 N N . ASN A 1 89 ? 9.826 -9.931 -5.525 1.00 88.19 89 ASN A N 1
ATOM 619 C CA . ASN A 1 89 ? 8.388 -9.680 -5.414 1.00 88.19 89 ASN A CA 1
ATOM 620 C C . ASN A 1 89 ? 7.917 -8.537 -6.330 1.00 88.19 89 ASN A C 1
ATOM 622 O O . ASN A 1 89 ? 6.892 -8.682 -6.985 1.00 88.19 89 ASN A O 1
ATOM 626 N N . ILE A 1 90 ? 8.674 -7.431 -6.443 1.00 91.88 90 ILE A N 1
ATOM 627 C CA . ILE A 1 90 ? 8.343 -6.342 -7.386 1.00 91.88 90 ILE A CA 1
ATOM 628 C C . ILE A 1 90 ? 8.296 -6.865 -8.826 1.00 91.88 90 ILE A C 1
ATOM 630 O O . ILE A 1 90 ? 7.361 -6.554 -9.557 1.00 91.88 90 ILE A O 1
ATOM 634 N N . ARG A 1 91 ? 9.312 -7.628 -9.251 1.00 93.50 91 ARG A N 1
ATOM 635 C CA . ARG A 1 91 ? 9.412 -8.132 -10.628 1.00 93.50 91 ARG A CA 1
ATOM 636 C C . ARG A 1 91 ? 8.339 -9.172 -10.929 1.00 93.50 91 ARG A C 1
ATOM 638 O O . ARG A 1 91 ? 7.763 -9.118 -12.009 1.00 93.50 91 ARG A O 1
ATOM 645 N N . ASP A 1 92 ? 8.062 -10.066 -9.988 1.00 93.94 92 ASP A N 1
ATOM 646 C CA . ASP A 1 92 ? 7.087 -11.142 -10.161 1.00 93.94 92 ASP A CA 1
ATOM 647 C C . ASP A 1 92 ? 5.662 -10.580 -10.211 1.00 93.94 92 ASP A C 1
ATOM 649 O O . ASP A 1 92 ? 4.915 -10.869 -11.144 1.00 93.94 92 ASP A O 1
ATOM 653 N N . ALA A 1 93 ? 5.314 -9.684 -9.285 1.00 96.00 93 ALA A N 1
ATOM 654 C CA . ALA A 1 93 ? 4.018 -9.012 -9.277 1.00 96.00 93 ALA A CA 1
ATOM 655 C C . ALA A 1 93 ? 3.821 -8.100 -10.500 1.00 96.00 93 ALA A C 1
ATOM 657 O O . ALA A 1 93 ? 2.756 -8.087 -11.112 1.00 96.00 93 ALA A O 1
ATOM 658 N N . TYR A 1 94 ? 4.857 -7.361 -10.909 1.00 97.50 94 TYR A N 1
ATOM 659 C CA . TYR A 1 94 ? 4.808 -6.570 -12.139 1.00 97.50 94 TYR A CA 1
ATOM 660 C C . TYR A 1 94 ? 4.647 -7.459 -13.380 1.00 97.50 94 TYR A C 1
ATOM 662 O O . TYR A 1 94 ? 3.881 -7.123 -14.281 1.00 97.50 94 TYR A O 1
ATOM 670 N N . SER A 1 95 ? 5.325 -8.610 -13.421 1.00 96.94 95 SER A N 1
ATOM 671 C CA . SER A 1 95 ? 5.164 -9.601 -14.488 1.00 96.94 95 SER A CA 1
ATOM 672 C C . SER A 1 95 ? 3.731 -10.133 -14.540 1.00 96.94 95 SER A C 1
ATOM 674 O O . SER A 1 95 ? 3.162 -10.206 -15.626 1.00 96.94 95 SER A O 1
ATOM 676 N N . PHE A 1 96 ? 3.111 -10.429 -13.392 1.00 97.62 96 PHE A N 1
ATOM 677 C CA . PHE A 1 96 ? 1.694 -10.800 -13.324 1.00 97.62 96 PHE A CA 1
ATOM 678 C C . PHE A 1 96 ? 0.794 -9.732 -13.963 1.00 97.62 96 PHE A C 1
ATOM 680 O O . PHE A 1 96 ? -0.049 -10.073 -14.793 1.00 97.62 96 PHE A O 1
ATOM 687 N N . LEU A 1 97 ? 1.011 -8.447 -13.657 1.00 97.88 97 LEU A N 1
ATOM 688 C CA . LEU A 1 97 ? 0.258 -7.355 -14.285 1.00 97.88 97 LEU A CA 1
ATOM 689 C C . LEU A 1 97 ? 0.471 -7.322 -15.808 1.00 97.88 97 LEU A C 1
ATOM 691 O O . LEU A 1 97 ? -0.499 -7.266 -16.555 1.00 97.88 97 LEU A O 1
ATOM 695 N N . CYS A 1 98 ? 1.716 -7.436 -16.282 1.00 97.25 98 CYS A N 1
ATOM 696 C CA . CYS A 1 98 ? 2.037 -7.439 -17.718 1.00 97.25 98 CYS A CA 1
ATOM 697 C C . CYS A 1 98 ? 1.409 -8.622 -18.477 1.00 97.25 98 CYS A C 1
ATOM 699 O O . CYS A 1 98 ? 1.092 -8.512 -19.658 1.00 97.25 98 CYS A O 1
ATOM 701 N N . HIS A 1 99 ? 1.237 -9.774 -17.823 1.00 95.81 99 HIS A N 1
ATOM 702 C CA . HIS A 1 99 ? 0.636 -10.952 -18.452 1.00 95.81 99 HIS A CA 1
ATOM 703 C C . HIS A 1 99 ? -0.890 -10.886 -18.542 1.00 95.81 99 HIS A C 1
ATOM 705 O O . HIS A 1 99 ? -1.466 -11.523 -19.429 1.00 95.81 99 HIS A O 1
ATOM 711 N N . ASN A 1 100 ? -1.541 -10.169 -17.628 1.00 95.38 100 ASN A N 1
ATOM 712 C CA . ASN A 1 100 ? -2.987 -10.272 -17.442 1.00 95.38 100 ASN A CA 1
ATOM 713 C C . ASN A 1 100 ? -3.752 -8.983 -17.759 1.00 95.38 100 ASN A C 1
ATOM 715 O O . ASN A 1 100 ? -4.964 -9.054 -17.933 1.00 95.38 100 ASN A O 1
ATOM 719 N N . TYR A 1 101 ? -3.077 -7.833 -17.848 1.00 95.50 101 TYR A N 1
ATOM 720 C CA . TYR A 1 101 ? -3.728 -6.548 -18.107 1.00 95.50 101 TYR A CA 1
ATOM 721 C C . TYR A 1 101 ? -4.134 -6.397 -19.570 1.00 95.50 101 TYR A C 1
ATOM 723 O O . TYR A 1 101 ? -3.307 -6.515 -20.476 1.00 95.50 101 TYR A O 1
ATOM 731 N N . LEU A 1 102 ? -5.406 -6.077 -19.784 1.00 91.62 102 LEU A N 1
ATOM 732 C CA . LEU A 1 102 ? -5.978 -5.722 -21.071 1.00 91.62 102 LEU A CA 1
ATOM 733 C C . LEU A 1 102 ? -6.493 -4.277 -21.032 1.00 91.62 102 LEU A C 1
ATOM 735 O O . LEU A 1 102 ? -7.206 -3.872 -20.116 1.00 91.62 102 LEU A O 1
ATOM 739 N N . GLU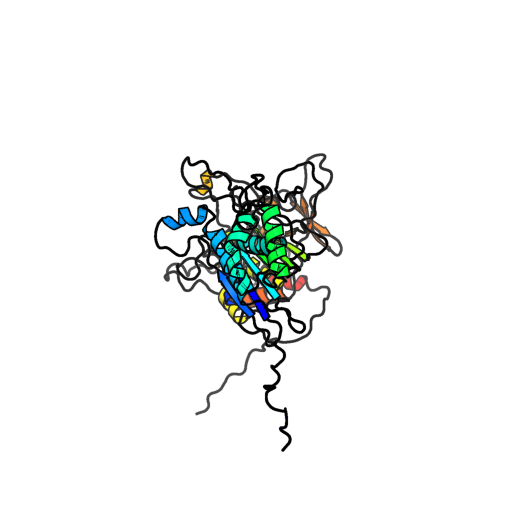 A 1 103 ? -6.141 -3.509 -22.061 1.00 88.31 103 GLU A N 1
ATOM 740 C CA . GLU A 1 103 ? -6.790 -2.231 -22.373 1.00 88.31 103 GLU A CA 1
ATOM 741 C C . GLU A 1 103 ? -6.923 -2.182 -23.889 1.00 88.31 103 GLU A C 1
ATOM 743 O O . GLU A 1 103 ? -5.924 -2.326 -24.597 1.00 88.31 103 GLU A O 1
ATOM 748 N N . ASP A 1 104 ? -8.148 -2.036 -24.360 1.00 83.88 104 ASP A N 1
ATOM 749 C CA . ASP A 1 104 ? -8.516 -1.853 -25.755 1.00 83.88 104 ASP A CA 1
ATOM 750 C C . ASP A 1 104 ? -9.644 -0.806 -25.831 1.00 83.88 104 ASP A C 1
ATOM 752 O O . ASP A 1 104 ? -9.990 -0.175 -24.832 1.00 83.88 104 ASP A O 1
ATOM 756 N N . GLU A 1 105 ? -10.210 -0.574 -27.014 1.00 79.25 105 GLU A N 1
ATOM 757 C CA . GLU A 1 105 ? -11.262 0.437 -27.200 1.00 79.25 105 GLU A CA 1
ATOM 758 C C . GLU A 1 105 ? -12.532 0.177 -26.372 1.00 79.25 105 GLU A C 1
ATOM 760 O O . GLU A 1 105 ? -13.308 1.100 -26.131 1.00 79.25 105 GLU A O 1
ATOM 765 N N . ARG A 1 106 ? -12.768 -1.070 -25.954 1.00 78.44 106 ARG A N 1
ATOM 766 C CA . ARG A 1 106 ? -13.990 -1.507 -25.267 1.00 78.44 106 ARG A CA 1
ATOM 767 C C . ARG A 1 106 ? -13.746 -1.826 -23.797 1.00 78.44 106 ARG A C 1
ATOM 769 O O . ARG A 1 106 ? -14.674 -1.711 -23.002 1.00 78.44 106 ARG A O 1
ATOM 776 N N . ASN A 1 107 ? -12.520 -2.213 -23.446 1.00 81.06 107 ASN A N 1
ATOM 777 C CA . ASN A 1 107 ? -12.185 -2.772 -22.144 1.00 81.06 107 ASN A CA 1
ATOM 778 C C . ASN A 1 107 ? -10.984 -2.062 -21.535 1.00 81.06 107 ASN A C 1
ATOM 780 O O . ASN A 1 107 ? -9.991 -1.792 -22.205 1.00 81.06 107 ASN A O 1
ATOM 784 N N . LYS A 1 108 ? -11.041 -1.830 -20.230 1.00 89.38 108 LYS A N 1
ATOM 785 C CA . LYS A 1 108 ? -9.936 -1.306 -19.438 1.00 89.38 108 LYS A CA 1
ATOM 786 C C . LYS A 1 108 ? -9.934 -1.999 -18.089 1.00 89.38 108 LYS A C 1
ATOM 788 O O . LYS A 1 108 ? -10.759 -1.693 -17.229 1.00 89.38 108 LYS A O 1
ATOM 793 N N . ASP A 1 109 ? -9.019 -2.950 -17.933 1.00 95.19 109 ASP A N 1
ATOM 794 C CA . ASP A 1 109 ? -8.849 -3.651 -16.667 1.00 95.19 109 ASP A CA 1
ATOM 795 C C . ASP A 1 109 ? -8.435 -2.664 -15.557 1.00 95.19 109 ASP A C 1
ATOM 797 O O . ASP A 1 109 ? -7.788 -1.641 -15.793 1.00 95.19 109 ASP A O 1
ATOM 801 N N . GLU A 1 110 ? -8.809 -2.968 -14.318 1.00 96.31 110 GLU A N 1
ATOM 802 C CA . GLU A 1 110 ? -8.468 -2.167 -13.144 1.00 96.31 110 GLU A CA 1
ATOM 803 C C . GLU A 1 110 ? -7.358 -2.852 -12.346 1.00 96.31 110 GLU A C 1
ATOM 805 O O . GLU A 1 110 ? -7.390 -4.062 -12.124 1.00 96.31 110 GLU A O 1
ATOM 810 N N . ILE A 1 111 ? -6.375 -2.079 -11.880 1.00 98.44 111 ILE A N 1
ATOM 811 C CA . ILE A 1 111 ? -5.286 -2.588 -11.038 1.00 98.44 111 ILE A CA 1
ATOM 812 C C . ILE A 1 111 ? -5.514 -2.141 -9.598 1.00 98.44 111 ILE A C 1
ATOM 814 O O . ILE A 1 111 ? -5.599 -0.942 -9.317 1.00 98.44 111 ILE A O 1
ATOM 818 N N . VAL A 1 112 ? -5.552 -3.108 -8.687 1.00 98.56 112 VAL A N 1
ATOM 819 C CA . VAL A 1 112 ? -5.630 -2.897 -7.242 1.00 98.56 112 VAL A CA 1
ATOM 820 C C . VAL A 1 112 ? -4.373 -3.467 -6.607 1.00 98.56 112 VAL A C 1
ATOM 822 O O . VAL A 1 112 ? -4.002 -4.617 -6.834 1.00 98.56 112 VAL A O 1
ATOM 825 N N . LEU A 1 113 ? -3.702 -2.654 -5.803 1.00 98.62 113 LEU A N 1
ATOM 826 C CA . LEU A 1 113 ? -2.501 -3.044 -5.088 1.00 98.62 113 LEU A CA 1
ATOM 827 C C . LEU A 1 113 ? -2.763 -3.023 -3.585 1.00 98.62 113 LEU A C 1
ATOM 829 O O . LEU A 1 113 ? -3.199 -2.006 -3.052 1.00 98.62 113 LEU A O 1
ATOM 833 N N . ILE A 1 114 ? -2.459 -4.122 -2.903 1.00 98.44 114 ILE A N 1
ATOM 834 C CA . ILE A 1 114 ? -2.662 -4.302 -1.467 1.00 98.44 114 ILE A CA 1
ATOM 835 C C . ILE A 1 114 ? -1.348 -4.761 -0.834 1.00 98.44 114 ILE A C 1
ATOM 837 O O . ILE A 1 114 ? -0.712 -5.690 -1.331 1.00 98.44 114 ILE A O 1
ATOM 841 N N . GLY A 1 115 ? -0.918 -4.163 0.278 1.00 96.25 115 GLY A N 1
ATOM 842 C CA . GLY A 1 115 ? 0.257 -4.695 0.969 1.00 96.25 115 GLY A CA 1
ATOM 843 C C . GLY A 1 115 ? 0.472 -4.247 2.405 1.00 96.25 115 GLY A C 1
ATOM 844 O O . GLY A 1 115 ? -0.068 -3.248 2.855 1.00 96.25 115 GLY A O 1
ATOM 845 N N . PHE A 1 116 ? 1.309 -4.978 3.137 1.00 94.12 116 PHE A N 1
ATOM 846 C CA . PHE A 1 116 ? 1.649 -4.685 4.535 1.00 94.12 116 PHE A CA 1
ATOM 847 C C . PHE A 1 116 ? 3.163 -4.578 4.717 1.00 94.12 116 PHE A C 1
ATOM 849 O O . PHE A 1 116 ? 3.918 -5.368 4.153 1.00 94.12 116 PHE A O 1
ATOM 856 N N . SER A 1 117 ? 3.646 -3.612 5.505 1.00 88.69 117 SER A N 1
ATOM 857 C CA . SER A 1 117 ? 5.060 -3.517 5.896 1.00 88.69 117 SER A CA 1
ATOM 858 C C . SER A 1 117 ? 6.015 -3.401 4.690 1.00 88.69 117 SER A C 1
ATOM 860 O O . SER A 1 117 ? 5.949 -2.444 3.917 1.00 88.69 117 SER A O 1
ATOM 862 N N . ARG A 1 118 ? 6.913 -4.375 4.481 1.00 84.06 118 ARG A N 1
ATOM 863 C CA . ARG A 1 118 ? 7.752 -4.477 3.272 1.00 84.06 118 ARG A CA 1
ATOM 864 C C . ARG A 1 118 ? 6.952 -4.853 2.018 1.00 84.06 118 ARG A C 1
ATOM 866 O O . ARG A 1 118 ? 7.337 -4.458 0.920 1.00 84.06 118 ARG A O 1
ATOM 873 N N . GLY A 1 119 ? 5.829 -5.546 2.167 1.00 89.44 119 GLY A N 1
ATOM 874 C CA . GLY A 1 119 ? 4.845 -5.752 1.109 1.00 89.44 119 GLY A CA 1
ATOM 875 C C . GLY A 1 119 ? 4.167 -4.447 0.686 1.00 89.44 119 GLY A C 1
ATOM 876 O O . GLY A 1 119 ? 4.065 -4.174 -0.505 1.00 89.44 119 GLY A O 1
ATOM 877 N N . ALA A 1 120 ? 3.857 -3.557 1.635 1.00 92.38 120 ALA A N 1
ATOM 878 C CA . ALA A 1 120 ? 3.396 -2.195 1.339 1.00 92.38 120 ALA A CA 1
ATOM 879 C C . ALA A 1 120 ? 4.449 -1.397 0.545 1.00 92.38 120 ALA A C 1
ATOM 881 O O . ALA A 1 120 ? 4.143 -0.749 -0.456 1.00 92.38 120 ALA A O 1
ATOM 882 N N . PHE A 1 121 ? 5.725 -1.500 0.932 1.00 88.94 121 PHE A N 1
ATOM 883 C CA . PHE A 1 121 ? 6.824 -0.916 0.157 1.00 88.94 121 PHE A CA 1
ATOM 884 C C . PHE A 1 121 ? 6.953 -1.540 -1.246 1.00 88.94 121 PHE A C 1
ATOM 886 O O . PHE A 1 121 ? 7.260 -0.836 -2.209 1.00 88.94 121 PHE A O 1
ATOM 893 N N . THR A 1 122 ? 6.695 -2.843 -1.376 1.00 91.56 122 THR A N 1
ATOM 894 C CA . THR A 1 122 ? 6.705 -3.579 -2.651 1.00 91.56 122 THR A CA 1
ATOM 895 C C . THR A 1 122 ? 5.631 -3.042 -3.590 1.00 91.56 122 THR A C 1
ATOM 897 O O . THR A 1 122 ? 5.960 -2.625 -4.698 1.00 91.56 122 THR A O 1
ATOM 900 N N . VAL A 1 123 ? 4.374 -2.937 -3.151 1.00 95.00 123 VAL A N 1
ATOM 901 C CA . VAL A 1 123 ? 3.304 -2.404 -4.008 1.00 95.00 123 VAL A CA 1
ATOM 902 C C . VAL A 1 123 ? 3.491 -0.930 -4.358 1.00 95.00 123 VAL A C 1
ATOM 904 O O . VAL A 1 123 ? 3.279 -0.529 -5.501 1.00 95.00 123 VAL A O 1
ATOM 907 N N . ARG A 1 124 ? 4.011 -0.120 -3.431 1.00 93.25 124 ARG A N 1
ATOM 908 C CA . ARG A 1 124 ? 4.407 1.267 -3.728 1.00 93.25 124 ARG A CA 1
ATOM 909 C C . ARG A 1 124 ? 5.542 1.341 -4.750 1.00 93.25 124 ARG A C 1
ATOM 911 O O . ARG A 1 124 ? 5.564 2.246 -5.583 1.00 93.25 124 ARG A O 1
ATOM 918 N N . SER A 1 125 ? 6.466 0.383 -4.711 1.00 92.19 125 SER A N 1
ATOM 919 C CA . SER A 1 125 ? 7.546 0.242 -5.693 1.00 92.19 125 SER A CA 1
ATOM 920 C C . SER A 1 125 ? 7.018 -0.142 -7.068 1.00 92.19 125 SER A C 1
ATOM 922 O O . SER A 1 125 ? 7.466 0.439 -8.051 1.00 92.19 125 SER A O 1
ATOM 924 N N . ILE A 1 126 ? 6.038 -1.048 -7.143 1.00 95.38 126 ILE A N 1
ATOM 925 C CA . ILE A 1 126 ? 5.345 -1.391 -8.393 1.00 95.38 126 ILE A CA 1
ATOM 926 C C . ILE A 1 126 ? 4.671 -0.145 -8.968 1.00 95.38 126 ILE A C 1
ATOM 928 O O . ILE A 1 126 ? 4.903 0.187 -10.129 1.00 95.38 126 ILE A O 1
ATOM 932 N N . ALA A 1 127 ? 3.934 0.606 -8.143 1.00 95.00 127 ALA A N 1
ATOM 933 C CA . ALA A 1 127 ? 3.296 1.844 -8.575 1.00 95.00 127 ALA A CA 1
ATOM 934 C C . ALA A 1 127 ? 4.306 2.864 -9.119 1.00 95.00 127 ALA A C 1
ATOM 936 O O . ALA A 1 127 ? 4.091 3.445 -10.183 1.00 95.00 127 ALA A O 1
ATOM 937 N N . SER A 1 128 ? 5.442 3.038 -8.434 1.00 93.25 128 SER A N 1
ATOM 938 C CA . SER A 1 128 ? 6.521 3.927 -8.880 1.00 93.25 128 SER A CA 1
ATOM 939 C C . SER A 1 128 ? 7.193 3.434 -10.158 1.00 93.25 128 SER A C 1
ATOM 941 O O . SER A 1 128 ? 7.548 4.253 -11.005 1.00 93.25 128 SER A O 1
ATOM 943 N N . PHE A 1 129 ? 7.363 2.122 -10.317 1.00 94.31 129 PHE A N 1
ATOM 944 C CA . PHE A 1 129 ? 7.934 1.541 -11.525 1.00 94.31 129 PHE A CA 1
ATOM 945 C C . PHE A 1 129 ? 7.004 1.743 -12.723 1.00 94.31 129 PHE A C 1
ATOM 947 O O . PHE A 1 129 ? 7.461 2.185 -13.774 1.00 94.31 129 PHE A O 1
ATOM 954 N N . MET A 1 130 ? 5.697 1.537 -12.545 1.00 95.38 130 MET A N 1
ATOM 955 C CA . MET A 1 130 ? 4.688 1.819 -13.569 1.00 95.38 130 MET A CA 1
ATOM 956 C C . MET A 1 130 ? 4.642 3.304 -13.957 1.00 95.38 130 MET A C 1
ATOM 958 O O . MET A 1 130 ? 4.485 3.608 -15.135 1.00 95.38 130 MET A O 1
ATOM 962 N N . THR A 1 131 ? 4.837 4.230 -13.011 1.00 92.81 131 THR A N 1
ATOM 963 C CA . THR A 1 131 ? 4.936 5.671 -13.313 1.00 92.81 131 THR A CA 1
ATOM 964 C C . THR A 1 131 ? 6.153 5.997 -14.175 1.00 92.81 131 THR A C 1
ATOM 966 O O . THR A 1 131 ? 6.048 6.725 -15.161 1.00 92.81 131 THR A O 1
ATOM 969 N N . ASP A 1 132 ? 7.323 5.480 -13.799 1.00 92.81 132 ASP A N 1
ATOM 970 C CA . ASP A 1 132 ? 8.585 5.829 -14.456 1.00 92.81 132 ASP A CA 1
ATOM 971 C C . ASP A 1 132 ? 8.757 5.120 -15.810 1.00 92.81 132 ASP A C 1
ATOM 973 O O . ASP A 1 132 ? 9.275 5.703 -16.772 1.00 92.81 132 ASP A O 1
ATOM 977 N N . VAL A 1 133 ? 8.349 3.851 -15.879 1.00 95.12 133 VAL A N 1
ATOM 978 C CA . VAL A 1 133 ? 8.559 2.968 -17.029 1.00 95.12 133 VAL A CA 1
ATOM 979 C C . VAL A 1 133 ? 7.296 2.837 -17.869 1.00 95.12 133 VAL A C 1
ATOM 981 O O . VAL A 1 133 ? 7.371 3.105 -19.064 1.00 95.12 133 VAL A O 1
ATOM 984 N N . GLY A 1 134 ? 6.163 2.495 -17.262 1.00 95.69 134 GLY A N 1
ATOM 985 C CA . GLY A 1 134 ? 4.949 2.023 -17.935 1.00 95.69 134 GLY A CA 1
ATOM 986 C C . GLY A 1 134 ? 4.661 0.557 -17.597 1.00 95.69 134 GLY A C 1
ATOM 987 O O . GLY A 1 134 ? 5.343 -0.034 -16.755 1.00 95.69 134 GLY A O 1
ATOM 988 N N . LEU A 1 135 ? 3.667 -0.039 -18.252 1.00 97.44 135 LEU A N 1
ATOM 989 C CA . LEU A 1 135 ? 3.391 -1.476 -18.194 1.00 97.44 135 LEU A CA 1
ATOM 990 C C . LEU A 1 135 ? 3.920 -2.137 -19.473 1.00 97.44 135 LEU A C 1
ATOM 992 O O . LEU A 1 135 ? 3.643 -1.657 -20.568 1.00 97.44 135 LEU A O 1
ATOM 996 N N . LEU A 1 136 ? 4.728 -3.190 -19.349 1.00 97.81 136 LEU A N 1
ATOM 997 C CA . LEU A 1 136 ? 5.242 -3.907 -20.515 1.00 97.81 136 LEU A CA 1
ATOM 998 C C . LEU A 1 136 ? 4.143 -4.773 -21.127 1.00 97.81 136 LEU A C 1
ATOM 1000 O O . LEU A 1 136 ? 3.385 -5.423 -20.411 1.00 97.81 136 LEU A O 1
ATOM 1004 N N . GLU A 1 137 ? 4.126 -4.839 -22.453 1.00 95.94 137 GLU A N 1
ATOM 1005 C CA . GLU A 1 137 ? 3.412 -5.906 -23.150 1.00 95.94 137 GLU A CA 1
ATOM 1006 C C . GLU A 1 137 ? 4.147 -7.236 -22.932 1.00 95.94 137 GLU A C 1
ATOM 1008 O O . GLU A 1 137 ? 5.348 -7.256 -22.636 1.00 95.94 137 GLU A O 1
ATOM 1013 N N . LYS A 1 138 ? 3.464 -8.369 -23.133 1.00 94.81 138 LYS A N 1
ATOM 1014 C CA . LYS A 1 138 ? 4.048 -9.713 -22.930 1.00 94.81 138 LYS A CA 1
ATOM 1015 C C . LYS A 1 138 ? 5.388 -9.889 -23.651 1.00 94.81 138 LYS A C 1
ATOM 1017 O O . LYS A 1 138 ? 6.366 -10.323 -23.049 1.00 94.81 138 LYS A O 1
ATOM 1022 N N . ALA A 1 139 ? 5.465 -9.479 -24.917 1.00 94.81 139 ALA A N 1
ATOM 1023 C CA . ALA A 1 139 ? 6.698 -9.535 -25.706 1.00 94.81 139 ALA A CA 1
ATOM 1024 C C . ALA A 1 139 ? 7.797 -8.577 -25.190 1.00 94.81 139 ALA A C 1
ATOM 1026 O O . ALA A 1 139 ? 8.990 -8.820 -25.384 1.00 94.81 139 ALA A O 1
ATOM 1027 N N . GLY A 1 140 ? 7.411 -7.501 -24.498 1.00 95.62 140 GLY A N 1
ATOM 1028 C CA . GLY A 1 140 ? 8.311 -6.529 -23.883 1.00 95.62 140 GLY A CA 1
ATOM 1029 C C . GLY A 1 140 ? 8.994 -7.027 -22.606 1.00 95.62 140 GLY A C 1
ATOM 1030 O O . GLY A 1 140 ? 10.016 -6.463 -22.206 1.00 95.62 140 GLY A O 1
ATOM 1031 N N . LEU A 1 141 ? 8.508 -8.107 -21.982 1.00 95.38 141 LEU A N 1
ATOM 1032 C CA . LEU A 1 141 ? 9.068 -8.643 -20.733 1.00 95.38 141 LEU A CA 1
ATOM 1033 C C . LEU A 1 141 ? 10.537 -9.073 -20.837 1.00 95.38 141 LEU A C 1
ATOM 1035 O O . LEU A 1 141 ? 11.253 -9.023 -19.835 1.00 95.38 141 LEU A O 1
ATOM 1039 N N . ASN A 1 142 ? 11.034 -9.364 -22.042 1.00 94.81 142 ASN A N 1
ATOM 1040 C CA . ASN A 1 142 ? 12.459 -9.603 -22.305 1.00 94.81 142 ASN A CA 1
ATOM 1041 C C . ASN A 1 142 ? 13.363 -8.440 -21.840 1.00 94.81 142 ASN A C 1
ATOM 1043 O O . ASN A 1 142 ? 14.539 -8.638 -21.531 1.00 94.81 142 ASN A O 1
ATOM 1047 N N . TYR A 1 143 ? 12.819 -7.223 -21.734 1.00 96.06 143 TYR A N 1
ATOM 1048 C CA . TYR A 1 143 ? 13.538 -6.027 -21.289 1.00 96.06 143 TYR A CA 1
ATOM 1049 C C . TYR A 1 143 ? 13.374 -5.724 -19.793 1.00 96.06 143 TYR A C 1
ATOM 1051 O O . TYR A 1 143 ? 14.017 -4.798 -19.284 1.00 96.06 143 TYR A O 1
ATOM 1059 N N . MET A 1 144 ? 12.563 -6.499 -19.064 1.00 95.38 144 MET A N 1
ATOM 1060 C CA . MET A 1 144 ? 12.193 -6.219 -17.674 1.00 95.38 144 MET A CA 1
ATOM 1061 C C . MET A 1 144 ? 13.417 -6.136 -16.755 1.00 95.38 144 MET A C 1
ATOM 1063 O O . MET A 1 144 ? 13.583 -5.142 -16.046 1.00 95.38 144 MET A O 1
ATOM 1067 N N . LEU A 1 145 ? 14.333 -7.113 -16.810 1.00 93.69 145 LEU A N 1
ATOM 1068 C CA . LEU A 1 145 ? 15.534 -7.114 -15.961 1.00 93.69 145 LEU A CA 1
ATOM 1069 C C . LEU A 1 145 ? 16.409 -5.876 -16.196 1.00 93.69 145 LEU A C 1
ATOM 1071 O O . LEU A 1 145 ? 16.934 -5.284 -15.248 1.00 93.69 145 LEU A O 1
ATOM 1075 N N . LYS A 1 146 ? 16.542 -5.456 -17.458 1.00 94.88 146 LYS A N 1
ATOM 1076 C CA . LYS A 1 146 ? 17.319 -4.272 -17.829 1.00 94.88 146 LYS A CA 1
ATOM 1077 C C . LYS A 1 146 ? 16.658 -2.996 -17.314 1.00 94.88 146 LYS A C 1
ATOM 1079 O O . LYS A 1 146 ? 17.340 -2.171 -16.704 1.00 94.88 146 LYS A O 1
ATOM 1084 N N . LEU A 1 147 ? 15.352 -2.844 -17.537 1.00 96.19 147 LEU A N 1
ATOM 1085 C CA . LEU A 1 147 ? 14.573 -1.695 -17.074 1.00 96.19 147 LEU A CA 1
ATOM 1086 C C . LEU A 1 147 ? 14.589 -1.587 -15.552 1.00 96.19 147 LEU A C 1
ATOM 1088 O O . LEU A 1 147 ? 14.926 -0.528 -15.026 1.00 96.19 147 LEU A O 1
ATOM 1092 N N . TYR A 1 148 ? 14.334 -2.688 -14.847 1.00 94.88 148 TYR A N 1
ATOM 1093 C CA . TYR A 1 148 ? 14.396 -2.737 -13.390 1.00 94.88 148 TYR A CA 1
ATOM 1094 C C . TYR A 1 148 ? 15.794 -2.375 -12.868 1.00 94.88 148 TYR A C 1
ATOM 1096 O O . TYR A 1 148 ? 15.937 -1.607 -11.913 1.00 94.88 148 TYR A O 1
ATOM 1104 N N . GLY A 1 149 ? 16.855 -2.873 -13.512 1.00 93.31 149 GLY A N 1
ATOM 1105 C CA . GLY A 1 149 ? 18.235 -2.529 -13.170 1.00 93.31 149 GLY A CA 1
ATOM 1106 C C . GLY A 1 149 ? 18.535 -1.034 -13.322 1.00 93.31 149 GLY A C 1
ATOM 1107 O O . GLY A 1 149 ? 19.168 -0.438 -12.449 1.00 93.31 149 GLY A O 1
ATOM 1108 N N . LEU A 1 150 ? 18.052 -0.403 -14.394 1.00 94.38 150 LEU A N 1
ATOM 1109 C CA . LEU A 1 150 ? 18.208 1.039 -14.609 1.00 94.38 150 LEU A CA 1
ATOM 1110 C C . LEU A 1 150 ? 17.368 1.860 -13.620 1.00 94.38 150 LEU A C 1
ATOM 1112 O O . LEU A 1 150 ? 17.875 2.821 -13.039 1.00 94.38 150 LEU A O 1
ATOM 1116 N N . TRP A 1 151 ? 16.120 1.451 -13.391 1.00 93.62 151 TRP A N 1
ATOM 1117 C CA . TRP A 1 151 ? 15.172 2.103 -12.492 1.00 93.62 151 TRP A CA 1
ATOM 1118 C C . TRP A 1 151 ? 15.614 2.040 -11.027 1.00 93.62 151 TRP A C 1
ATOM 1120 O O . TRP A 1 151 ? 15.722 3.065 -10.358 1.00 93.62 151 TRP A O 1
ATOM 1130 N N . SER A 1 152 ? 15.987 0.862 -10.529 1.00 89.69 152 SER A N 1
ATOM 1131 C CA . SER A 1 152 ? 16.441 0.687 -9.141 1.00 89.69 152 SER A CA 1
ATOM 1132 C C . SER A 1 152 ? 17.712 1.485 -8.811 1.00 89.69 152 SER A C 1
ATOM 1134 O O . SER A 1 152 ? 17.939 1.835 -7.649 1.00 89.69 152 SER A O 1
ATOM 1136 N N . ASN A 1 153 ? 18.512 1.830 -9.829 1.00 88.81 153 ASN A N 1
ATOM 1137 C CA . ASN A 1 153 ? 19.714 2.660 -9.726 1.00 88.81 153 ASN A CA 1
ATOM 1138 C C . ASN A 1 153 ? 19.517 4.088 -10.272 1.00 88.81 153 ASN A C 1
ATOM 1140 O O . ASN A 1 153 ? 20.504 4.787 -10.506 1.00 88.81 153 ASN A O 1
ATOM 1144 N N . GLN A 1 154 ? 18.280 4.559 -10.463 1.00 86.81 154 GLN A N 1
ATOM 1145 C CA . GLN A 1 154 ? 18.014 5.819 -11.171 1.00 86.81 154 GLN A CA 1
ATOM 1146 C C . GLN A 1 154 ? 18.569 7.080 -10.488 1.00 86.81 154 GLN A C 1
ATOM 1148 O O . GLN A 1 154 ? 18.795 8.093 -11.150 1.00 86.81 154 GLN A O 1
ATOM 1153 N N . LEU A 1 155 ? 18.828 7.019 -9.178 1.00 85.44 155 LEU A N 1
ATOM 1154 C CA . LEU A 1 155 ? 19.477 8.099 -8.427 1.00 85.44 155 LEU A CA 1
ATOM 1155 C C . LEU A 1 155 ? 21.003 8.137 -8.611 1.00 85.44 155 LEU A C 1
ATOM 1157 O O . LEU A 1 155 ? 21.648 9.108 -8.210 1.00 85.44 155 LEU A O 1
ATOM 1161 N N . SER A 1 156 ? 21.601 7.095 -9.196 1.00 87.06 156 SER A N 1
ATOM 1162 C CA . SER A 1 156 ? 23.035 7.058 -9.465 1.00 87.06 156 SER A CA 1
ATOM 1163 C C . SER A 1 156 ? 23.424 8.132 -10.480 1.00 87.06 156 SER A C 1
ATOM 1165 O O . SER A 1 156 ? 22.822 8.271 -11.545 1.00 87.06 156 SER A O 1
ATOM 1167 N N . ARG A 1 157 ? 24.481 8.882 -10.157 1.00 89.19 157 ARG A N 1
ATOM 1168 C CA . ARG A 1 157 ? 25.086 9.879 -11.053 1.00 89.19 157 ARG A CA 1
ATOM 1169 C C . ARG A 1 157 ? 26.188 9.290 -11.936 1.00 89.19 157 ARG A C 1
ATOM 1171 O O . ARG A 1 157 ? 26.687 9.992 -12.812 1.00 89.19 157 ARG A O 1
ATOM 1178 N N . LYS A 1 158 ? 26.546 8.016 -11.730 1.00 91.19 158 LYS A N 1
ATOM 1179 C CA . LYS A 1 158 ? 27.554 7.319 -12.533 1.00 91.19 158 LYS A CA 1
ATOM 1180 C C . LYS A 1 158 ? 27.080 7.238 -13.987 1.00 91.19 158 LYS A C 1
ATOM 1182 O O . LYS A 1 158 ? 25.959 6.802 -14.248 1.00 91.19 158 LYS A O 1
ATOM 1187 N N . ARG A 1 159 ? 27.924 7.686 -14.919 1.00 92.25 159 ARG A N 1
ATOM 1188 C CA . ARG A 1 159 ? 27.667 7.615 -16.362 1.00 92.25 159 ARG A CA 1
ATOM 1189 C C . ARG A 1 159 ? 28.344 6.379 -16.930 1.00 92.25 159 ARG A C 1
ATOM 1191 O O . ARG A 1 159 ? 29.514 6.140 -16.652 1.00 92.25 159 ARG A O 1
ATOM 1198 N N . GLU A 1 160 ? 27.611 5.608 -17.721 1.00 91.38 160 GLU A N 1
ATOM 1199 C CA . GLU A 1 160 ? 28.108 4.363 -18.312 1.00 91.38 160 GLU A CA 1
ATOM 1200 C C . GLU A 1 160 ? 27.720 4.282 -19.790 1.00 91.38 160 GLU A C 1
ATOM 1202 O O . GLU A 1 160 ? 26.694 4.839 -20.197 1.00 91.38 160 GLU A O 1
ATOM 1207 N N . LYS A 1 161 ? 28.552 3.598 -20.587 1.00 88.94 161 LYS A N 1
ATOM 1208 C CA . LYS A 1 161 ? 28.246 3.286 -21.989 1.00 88.94 161 LYS A CA 1
ATOM 1209 C C . LYS A 1 161 ? 26.995 2.409 -22.064 1.00 88.94 161 LYS A C 1
ATOM 1211 O O . LYS A 1 161 ? 26.735 1.592 -21.174 1.00 88.94 161 LYS A O 1
ATOM 1216 N N . ASP A 1 162 ? 26.225 2.571 -23.135 1.00 86.31 162 ASP A N 1
ATOM 1217 C CA . ASP A 1 162 ? 25.040 1.758 -23.371 1.00 86.31 162 ASP A CA 1
ATOM 1218 C C . ASP A 1 162 ? 25.256 0.786 -24.525 1.00 86.31 162 ASP A C 1
ATOM 1220 O O . ASP A 1 162 ? 25.252 1.189 -25.682 1.00 86.31 162 ASP A O 1
ATOM 1224 N N . ALA A 1 163 ? 25.432 -0.497 -24.206 1.00 85.94 163 ALA A N 1
ATOM 1225 C CA . ALA A 1 163 ? 25.658 -1.536 -25.210 1.00 85.94 163 ALA A CA 1
ATOM 1226 C C . ALA A 1 163 ? 24.502 -1.654 -26.221 1.00 85.94 163 ALA A C 1
ATOM 1228 O O . ALA A 1 163 ? 24.733 -2.031 -27.361 1.00 85.94 163 ALA A O 1
ATOM 1229 N N . MET A 1 164 ? 23.274 -1.299 -25.823 1.00 84.69 164 MET A N 1
ATOM 1230 C CA . MET A 1 164 ? 22.097 -1.355 -26.698 1.00 84.69 164 MET A CA 1
ATOM 1231 C C . MET A 1 164 ? 22.003 -0.164 -27.665 1.00 84.69 164 MET A C 1
ATOM 1233 O O . MET A 1 164 ? 21.273 -0.225 -28.647 1.00 84.69 164 MET A O 1
ATOM 1237 N N . PHE A 1 165 ? 22.731 0.921 -27.390 1.00 87.62 165 PHE A N 1
ATOM 1238 C CA . PHE A 1 165 ? 22.734 2.132 -28.207 1.00 87.62 165 PHE A CA 1
ATOM 1239 C C . PHE A 1 165 ? 24.183 2.553 -28.497 1.00 87.62 165 PHE A C 1
ATOM 1241 O O . PHE A 1 165 ? 24.674 3.522 -27.898 1.00 87.62 165 PHE A O 1
ATOM 1248 N N . PRO A 1 166 ? 24.893 1.805 -29.365 1.00 85.31 166 PRO A N 1
ATOM 1249 C CA . PRO A 1 166 ? 26.265 2.127 -29.735 1.00 85.31 166 PRO A CA 1
ATOM 1250 C C . PRO A 1 166 ? 26.342 3.523 -30.368 1.00 85.31 166 PRO A C 1
ATOM 1252 O O . PRO A 1 166 ? 25.406 3.983 -31.015 1.00 85.31 166 PRO A O 1
ATOM 1255 N N . GLY A 1 167 ? 27.450 4.228 -30.133 1.00 87.94 167 GLY A N 1
ATOM 1256 C CA . GLY A 1 167 ? 27.667 5.590 -30.640 1.00 87.94 167 GLY A CA 1
ATOM 1257 C C . GLY A 1 167 ? 27.070 6.713 -29.783 1.00 87.94 167 GLY A C 1
ATOM 1258 O O . GLY A 1 167 ? 27.430 7.871 -29.977 1.00 87.94 167 GLY A O 1
ATOM 1259 N N . ILE A 1 168 ? 26.230 6.412 -28.785 1.00 90.88 168 ILE A N 1
ATOM 1260 C CA . ILE A 1 168 ? 25.705 7.443 -27.877 1.00 90.88 168 ILE A CA 1
ATOM 1261 C C . ILE A 1 168 ? 26.653 7.663 -26.679 1.00 90.88 168 ILE A C 1
ATOM 1263 O O . ILE A 1 168 ? 27.103 6.683 -26.073 1.00 90.88 168 ILE A O 1
ATOM 1267 N N . PRO A 1 169 ? 26.921 8.923 -26.261 1.00 92.06 169 PRO A N 1
ATOM 1268 C CA . PRO A 1 169 ? 27.754 9.202 -25.095 1.00 92.06 169 PRO A CA 1
ATOM 1269 C C . PRO A 1 169 ? 27.263 8.520 -23.803 1.00 92.06 169 PRO A C 1
ATOM 1271 O O . PRO A 1 169 ? 26.048 8.378 -23.590 1.00 92.06 169 PRO A O 1
ATOM 1274 N N . PRO A 1 170 ? 28.187 8.147 -22.892 1.00 93.50 170 PRO A N 1
ATOM 1275 C CA . PRO A 1 170 ? 27.843 7.613 -21.581 1.00 93.50 170 PRO A CA 1
ATOM 1276 C C . PRO A 1 170 ? 26.853 8.508 -20.834 1.00 93.50 170 PRO A C 1
ATOM 1278 O O . PRO A 1 170 ? 27.030 9.723 -20.730 1.00 93.50 170 PRO A O 1
ATOM 1281 N N . SER A 1 171 ? 25.816 7.903 -20.263 1.00 93.94 171 SER A N 1
ATOM 1282 C CA . SER A 1 171 ? 24.741 8.638 -19.588 1.00 93.94 171 SER A CA 1
ATOM 1283 C C . SER A 1 171 ? 24.296 7.936 -18.309 1.00 93.94 171 SER A C 1
ATOM 1285 O O . SER A 1 171 ? 24.708 6.811 -18.017 1.00 93.94 171 SER A O 1
ATOM 1287 N N . THR A 1 172 ? 23.513 8.638 -17.492 1.00 94.75 172 THR A N 1
ATOM 1288 C CA . THR A 1 172 ? 23.030 8.113 -16.209 1.00 94.75 172 THR A CA 1
ATOM 1289 C C . THR A 1 172 ? 21.963 7.032 -16.421 1.00 94.75 172 THR A C 1
ATOM 1291 O O . THR A 1 172 ? 21.288 7.037 -17.459 1.00 94.75 172 THR A O 1
ATOM 1294 N N . PRO A 1 173 ? 21.725 6.141 -15.436 1.00 93.75 173 PRO A N 1
ATOM 1295 C CA . PRO A 1 173 ? 20.690 5.113 -15.543 1.00 93.75 173 PRO A CA 1
ATOM 1296 C C . PRO A 1 173 ? 19.305 5.678 -15.879 1.00 93.75 173 PRO A C 1
ATOM 1298 O O . PRO A 1 173 ? 18.605 5.117 -16.715 1.00 93.75 173 PRO A O 1
ATOM 1301 N N . LYS A 1 174 ? 18.951 6.845 -15.322 1.00 92.62 174 LYS A N 1
ATOM 1302 C CA . LYS A 1 174 ? 17.685 7.539 -15.604 1.00 92.62 174 LYS A CA 1
ATOM 1303 C C . LYS A 1 174 ? 17.534 7.947 -17.076 1.00 92.62 174 LYS A C 1
ATOM 1305 O O . LYS A 1 174 ? 16.459 7.785 -17.648 1.00 92.62 174 LYS A O 1
ATOM 1310 N N . ILE A 1 175 ? 18.592 8.468 -17.703 1.00 94.81 175 ILE A N 1
ATOM 1311 C CA . ILE A 1 175 ? 18.561 8.861 -19.125 1.00 94.81 175 ILE A CA 1
ATOM 1312 C C . ILE A 1 175 ? 18.451 7.620 -20.015 1.00 94.81 175 ILE A C 1
ATOM 1314 O O . ILE A 1 175 ? 17.646 7.600 -20.945 1.00 94.81 175 ILE A O 1
ATOM 1318 N N . ARG A 1 176 ? 19.220 6.573 -19.699 1.00 95.81 176 ARG A N 1
ATOM 1319 C CA . ARG A 1 176 ? 19.186 5.293 -20.419 1.00 95.81 176 ARG A CA 1
ATOM 1320 C C . ARG A 1 176 ? 17.815 4.629 -20.330 1.00 95.81 176 ARG A C 1
ATOM 1322 O O . ARG A 1 176 ? 17.284 4.210 -21.349 1.00 95.81 176 ARG A O 1
ATOM 1329 N N . MET A 1 177 ? 17.210 4.620 -19.141 1.00 95.75 177 MET A N 1
ATOM 1330 C CA . MET A 1 177 ? 15.852 4.115 -18.919 1.00 95.75 177 MET A CA 1
ATOM 1331 C C . MET A 1 177 ? 14.845 4.845 -19.810 1.00 95.75 177 MET A C 1
ATOM 1333 O O . MET A 1 177 ? 14.133 4.204 -20.567 1.00 95.75 177 MET A O 1
ATOM 1337 N N . ARG A 1 178 ? 14.847 6.186 -19.807 1.00 95.81 178 ARG A N 1
ATOM 1338 C CA . ARG A 1 178 ? 13.946 6.989 -20.655 1.00 95.81 178 ARG A CA 1
ATOM 1339 C C . ARG A 1 178 ? 14.133 6.740 -22.151 1.00 95.81 178 ARG A C 1
ATOM 1341 O O . ARG A 1 178 ? 13.181 6.876 -22.911 1.00 95.81 178 ARG A O 1
ATOM 1348 N N . ARG A 1 179 ? 15.356 6.446 -22.600 1.00 95.69 179 ARG A N 1
ATOM 1349 C CA . ARG A 1 179 ? 15.618 6.086 -24.000 1.00 95.69 179 ARG A CA 1
ATOM 1350 C C . ARG A 1 179 ? 15.062 4.702 -24.321 1.00 95.69 179 ARG A C 1
ATOM 1352 O O . ARG A 1 179 ? 14.374 4.562 -25.321 1.00 95.69 179 ARG A O 1
ATOM 1359 N N . LEU A 1 180 ? 15.321 3.722 -23.456 1.00 96.25 180 LEU A N 1
ATOM 1360 C CA . LEU A 1 180 ? 14.814 2.366 -23.629 1.00 96.25 180 LEU A CA 1
ATOM 1361 C C . LEU A 1 180 ? 13.282 2.337 -23.616 1.00 96.25 180 LEU A C 1
ATOM 1363 O O . LEU A 1 180 ? 12.700 1.753 -24.513 1.00 96.25 180 LEU A O 1
ATOM 1367 N N . CYS A 1 181 ? 12.625 3.024 -22.678 1.00 97.44 181 CYS A N 1
ATOM 1368 C CA . CYS A 1 181 ? 11.164 3.082 -22.660 1.00 97.44 181 CYS A CA 1
ATOM 1369 C C . CYS A 1 181 ? 10.583 3.676 -23.951 1.00 97.44 181 CYS A C 1
ATOM 1371 O O . CYS A 1 181 ? 9.615 3.126 -24.446 1.00 97.44 181 CYS A O 1
ATOM 1373 N N . ARG A 1 182 ? 11.176 4.747 -24.508 1.00 96.62 182 ARG A N 1
ATOM 1374 C CA . ARG A 1 182 ? 10.729 5.321 -25.794 1.00 96.62 182 ARG A CA 1
ATOM 1375 C C . ARG A 1 182 ? 10.845 4.314 -26.937 1.00 96.62 182 ARG A C 1
ATOM 1377 O O . ARG A 1 182 ? 9.883 4.096 -27.648 1.00 96.62 182 ARG A O 1
ATOM 1384 N N . LEU A 1 183 ? 11.984 3.626 -27.036 1.00 95.81 183 LEU A N 1
ATOM 1385 C CA . LEU A 1 183 ? 12.170 2.579 -28.043 1.00 95.81 183 LEU A CA 1
ATOM 1386 C C . LEU A 1 183 ? 11.133 1.450 -27.919 1.00 95.81 183 LEU A C 1
ATOM 1388 O O . LEU A 1 183 ? 10.708 0.897 -28.927 1.00 95.81 183 LEU A O 1
ATOM 1392 N N . LEU A 1 184 ? 10.781 1.054 -26.693 1.00 97.44 184 LEU A N 1
ATOM 1393 C CA . LEU A 1 184 ? 9.794 -0.003 -26.464 1.00 97.44 184 LEU A CA 1
ATOM 1394 C C . LEU A 1 184 ? 8.369 0.471 -26.753 1.00 97.44 184 LEU A C 1
ATOM 1396 O O . LEU A 1 184 ? 7.577 -0.308 -27.269 1.00 97.44 184 LEU A O 1
ATOM 1400 N N . GLU A 1 185 ? 8.066 1.730 -26.456 1.00 96.62 185 GLU A N 1
ATOM 1401 C CA . GLU A 1 185 ? 6.800 2.383 -26.790 1.00 96.62 185 GLU A CA 1
ATOM 1402 C C . GLU A 1 185 ? 6.610 2.457 -28.313 1.00 96.62 185 GLU A C 1
ATOM 1404 O O . GLU A 1 185 ? 5.619 1.938 -28.815 1.00 96.62 185 GLU A O 1
ATOM 1409 N N . ASP A 1 186 ? 7.618 2.926 -29.061 1.00 96.75 186 ASP A N 1
ATOM 1410 C CA . ASP A 1 186 ? 7.605 2.978 -30.537 1.00 96.75 186 ASP A CA 1
ATOM 1411 C C . ASP A 1 186 ? 7.418 1.591 -31.189 1.00 96.75 186 ASP A C 1
ATOM 1413 O O . ASP A 1 186 ? 7.013 1.477 -32.345 1.00 96.75 186 ASP A O 1
ATOM 1417 N N . ARG A 1 187 ? 7.742 0.517 -30.457 1.00 96.50 187 ARG A N 1
ATOM 1418 C CA . ARG A 1 187 ? 7.626 -0.879 -30.907 1.00 96.50 187 ARG A CA 1
ATOM 1419 C C . ARG A 1 187 ? 6.369 -1.585 -30.404 1.00 96.50 187 ARG A C 1
ATOM 1421 O O . ARG A 1 187 ? 6.266 -2.794 -30.594 1.00 96.50 187 ARG A O 1
ATOM 1428 N N . ASN A 1 188 ? 5.448 -0.881 -29.743 1.00 95.69 188 ASN A N 1
ATOM 1429 C CA . ASN A 1 188 ? 4.271 -1.475 -29.101 1.00 95.69 188 ASN A CA 1
ATOM 1430 C C . ASN A 1 188 ? 4.633 -2.605 -28.113 1.00 95.69 188 ASN A C 1
ATOM 1432 O O . ASN A 1 188 ? 3.937 -3.609 -28.006 1.00 95.69 188 ASN A O 1
ATOM 1436 N N . LEU A 1 189 ? 5.761 -2.467 -27.408 1.00 97.06 189 LEU A N 1
ATOM 1437 C CA . LEU A 1 189 ? 6.222 -3.396 -26.367 1.00 97.06 189 LEU A CA 1
ATOM 1438 C C . LEU A 1 189 ? 6.013 -2.842 -24.951 1.00 97.06 189 LEU A C 1
ATOM 1440 O O . LEU A 1 189 ? 6.321 -3.516 -23.965 1.00 97.06 189 LEU A O 1
ATOM 1444 N N . LEU A 1 190 ? 5.545 -1.600 -24.840 1.00 96.69 190 LEU A N 1
ATOM 1445 C CA . LEU A 1 190 ? 5.352 -0.890 -23.586 1.00 96.69 190 LEU A CA 1
ATOM 1446 C C . LEU A 1 190 ? 4.196 0.100 -23.717 1.00 96.69 190 LEU A C 1
ATOM 1448 O O . LEU A 1 190 ? 4.161 0.895 -24.651 1.00 96.69 190 LEU A O 1
ATOM 1452 N N . ARG A 1 191 ? 3.305 0.093 -22.727 1.00 94.31 191 ARG A N 1
ATOM 1453 C CA . ARG A 1 191 ? 2.185 1.020 -22.596 1.00 94.31 191 ARG A CA 1
ATOM 1454 C C . ARG A 1 191 ? 2.443 2.034 -21.491 1.00 94.31 191 ARG A C 1
ATOM 1456 O O . ARG A 1 191 ? 2.821 1.681 -20.370 1.00 94.31 191 ARG A O 1
ATOM 1463 N N . ARG A 1 192 ? 2.198 3.309 -21.784 1.00 93.50 192 ARG A N 1
ATOM 1464 C CA . ARG A 1 192 ? 2.230 4.397 -20.798 1.00 93.50 192 ARG A CA 1
ATOM 1465 C C . ARG A 1 192 ? 0.835 4.759 -20.311 1.00 93.50 192 ARG A C 1
ATOM 1467 O O . ARG A 1 192 ? -0.162 4.417 -20.926 1.00 93.50 192 ARG A O 1
ATOM 1474 N N . GLY A 1 193 ? 0.781 5.476 -19.190 1.00 90.38 193 GLY A N 1
ATOM 1475 C CA . GLY A 1 193 ? -0.468 6.053 -18.686 1.00 90.38 193 GLY A CA 1
ATOM 1476 C C . GLY A 1 193 ? -1.422 5.060 -18.020 1.00 90.38 193 GLY A C 1
ATOM 1477 O O . GLY A 1 193 ? -2.513 5.467 -17.628 1.00 90.38 193 GLY A O 1
ATOM 1478 N N . VAL A 1 194 ? -1.013 3.799 -17.838 1.00 94.12 194 VAL A N 1
ATOM 1479 C CA . VAL A 1 194 ? -1.783 2.806 -17.078 1.00 94.12 194 VAL A CA 1
ATOM 1480 C C . VAL A 1 194 ? -1.975 3.295 -15.642 1.00 94.12 194 VAL A C 1
ATOM 1482 O O . VAL A 1 194 ? -1.008 3.633 -14.948 1.00 94.12 194 VAL A O 1
ATOM 1485 N N . LYS A 1 195 ? -3.238 3.353 -15.214 1.00 95.19 195 LYS A N 1
ATOM 1486 C CA . LYS A 1 195 ? -3.646 3.816 -13.887 1.00 95.19 195 LYS A CA 1
ATOM 1487 C C . LYS A 1 195 ? -3.763 2.655 -12.910 1.00 95.19 195 LYS A C 1
ATOM 1489 O O . LYS A 1 195 ? -4.091 1.532 -13.280 1.00 95.19 195 LYS A O 1
ATOM 1494 N N . ILE A 1 196 ? -3.507 2.959 -11.648 1.00 97.31 196 ILE A N 1
ATOM 1495 C CA . ILE A 1 196 ? -3.761 2.090 -10.508 1.00 97.31 196 ILE A CA 1
ATOM 1496 C C . ILE A 1 196 ? -5.014 2.626 -9.840 1.00 97.31 196 ILE A C 1
ATOM 1498 O O . ILE A 1 196 ? -5.015 3.748 -9.329 1.00 97.31 196 ILE A O 1
ATOM 1502 N N . LYS A 1 197 ? -6.073 1.818 -9.847 1.00 97.75 197 LYS A N 1
ATOM 1503 C CA . LYS A 1 197 ? -7.364 2.198 -9.283 1.00 97.75 197 LYS A CA 1
ATOM 1504 C C . LYS A 1 197 ? -7.235 2.446 -7.786 1.00 97.75 197 LYS A C 1
ATOM 1506 O O . LYS A 1 197 ? -7.650 3.491 -7.292 1.00 97.75 197 LYS A O 1
ATOM 1511 N N . VAL A 1 198 ? -6.600 1.506 -7.080 1.00 98.19 198 VAL A N 1
ATOM 1512 C CA . VAL A 1 198 ? -6.370 1.617 -5.639 1.00 98.19 198 VAL A CA 1
ATOM 1513 C C . VAL A 1 198 ? -4.988 1.107 -5.246 1.00 98.19 1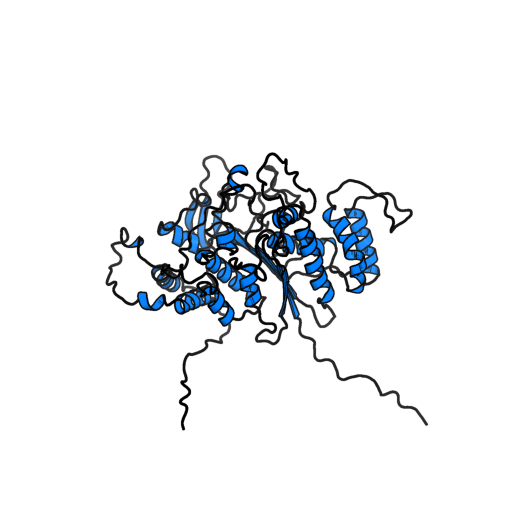98 VAL A C 1
ATOM 1515 O O . VAL A 1 198 ? -4.547 0.059 -5.712 1.00 98.19 198 VAL A O 1
ATOM 1518 N N . CYS A 1 199 ? -4.319 1.831 -4.350 1.00 98.12 199 CYS A N 1
ATOM 1519 C CA . CYS A 1 199 ? -3.141 1.365 -3.623 1.00 98.12 199 CYS A CA 1
ATOM 1520 C C . CYS A 1 199 ? -3.421 1.433 -2.117 1.00 98.12 199 CYS A C 1
ATOM 1522 O O . CYS A 1 199 ? -3.449 2.516 -1.530 1.00 98.12 199 CYS A O 1
ATOM 1524 N N . ALA A 1 200 ? -3.653 0.276 -1.506 1.00 98.38 200 ALA A N 1
ATOM 1525 C CA . ALA A 1 200 ? -4.089 0.122 -0.128 1.00 98.38 200 ALA A CA 1
ATOM 1526 C C . ALA A 1 200 ? -3.013 -0.566 0.704 1.00 98.38 200 ALA A C 1
ATOM 1528 O O . ALA A 1 200 ? -2.526 -1.640 0.350 1.00 98.38 200 ALA A O 1
ATOM 1529 N N . VAL A 1 201 ? -2.595 0.053 1.802 1.00 97.44 201 VAL A N 1
ATOM 1530 C CA . VAL A 1 201 ? -1.453 -0.442 2.564 1.00 97.44 201 VAL A CA 1
ATOM 1531 C C . VAL A 1 201 ? -1.649 -0.397 4.072 1.00 97.44 201 VAL A C 1
ATOM 1533 O O . VAL A 1 201 ? -2.185 0.557 4.627 1.00 97.44 201 VAL A O 1
ATOM 1536 N N . TRP A 1 202 ? -1.127 -1.407 4.760 1.00 97.25 202 TRP A N 1
ATOM 1537 C CA . TRP A 1 202 ? -0.909 -1.355 6.201 1.00 97.25 202 TRP A CA 1
ATOM 1538 C C . TRP A 1 202 ? 0.542 -0.978 6.489 1.00 97.25 202 TRP A C 1
ATOM 1540 O O . TRP A 1 202 ? 1.490 -1.610 6.019 1.00 97.25 202 TRP A O 1
ATOM 1550 N N . ASP A 1 203 ? 0.692 0.068 7.286 1.00 93.12 203 ASP A N 1
ATOM 1551 C CA . ASP A 1 203 ? 1.887 0.477 8.004 1.00 93.12 203 ASP A CA 1
ATOM 1552 C C . ASP A 1 203 ? 3.194 0.376 7.202 1.00 93.12 203 ASP A C 1
ATOM 1554 O O . ASP A 1 203 ? 4.116 -0.361 7.560 1.00 93.12 203 ASP A O 1
ATOM 1558 N N . THR A 1 204 ? 3.279 1.110 6.085 1.00 90.19 204 THR A N 1
ATOM 1559 C CA . THR A 1 204 ? 4.478 1.097 5.237 1.00 90.19 204 THR A CA 1
ATOM 1560 C C . THR A 1 204 ? 5.717 1.472 6.051 1.00 90.19 204 THR A C 1
ATOM 1562 O O . THR A 1 204 ? 5.800 2.576 6.591 1.00 90.19 204 THR A O 1
ATOM 1565 N N . VAL A 1 205 ? 6.724 0.598 6.049 1.00 78.81 205 VAL A N 1
ATOM 1566 C CA . VAL A 1 205 ? 8.064 0.891 6.572 1.00 78.81 205 VAL A CA 1
ATOM 1567 C C . VAL A 1 205 ? 9.068 0.905 5.423 1.00 78.81 205 VAL A C 1
ATOM 1569 O O . VAL A 1 205 ? 9.023 0.058 4.528 1.00 78.81 205 VAL A O 1
ATOM 1572 N N . GLY A 1 206 ? 9.971 1.887 5.416 1.00 65.81 206 GLY A N 1
ATOM 1573 C CA . GLY A 1 206 ? 11.004 1.984 4.383 1.00 65.81 206 GLY A CA 1
ATOM 1574 C C . GLY A 1 206 ? 11.931 0.760 4.364 1.00 65.81 206 GLY A C 1
ATOM 1575 O O . GLY A 1 206 ? 12.144 0.110 5.384 1.00 65.81 206 GLY A O 1
ATOM 1576 N N . SER A 1 207 ? 12.560 0.471 3.220 1.00 53.19 207 SER A N 1
ATOM 1577 C CA . SER A 1 207 ? 13.463 -0.685 3.052 1.00 53.19 207 SER A CA 1
ATOM 1578 C C . SER A 1 207 ? 14.811 -0.573 3.793 1.00 53.19 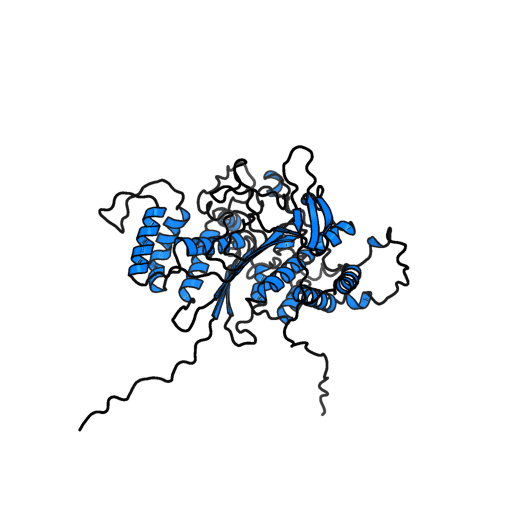207 SER A C 1
ATOM 1580 O O . SER A 1 207 ? 15.746 -1.320 3.492 1.00 53.19 207 SER A O 1
ATOM 1582 N N . LEU A 1 208 ? 14.965 0.398 4.697 1.00 50.84 208 LEU A N 1
ATOM 1583 C CA . LEU A 1 208 ? 16.166 0.549 5.513 1.00 50.84 208 LEU A CA 1
ATOM 1584 C C . LEU A 1 208 ? 16.160 -0.601 6.521 1.00 50.84 208 LEU A C 1
ATOM 1586 O O . LEU A 1 208 ? 15.297 -0.645 7.387 1.00 50.84 208 LEU A O 1
ATOM 1590 N N . GLY A 1 209 ? 17.070 -1.555 6.322 1.00 48.31 209 GLY A N 1
ATOM 1591 C CA . GLY A 1 209 ? 17.071 -2.871 6.959 1.00 48.31 209 GLY A CA 1
ATOM 1592 C C . GLY A 1 209 ? 16.751 -2.900 8.458 1.00 48.31 209 GLY A C 1
ATOM 1593 O O . GLY A 1 209 ? 17.019 -1.965 9.214 1.00 48.31 209 GLY A O 1
ATOM 1594 N N . VAL A 1 210 ? 16.178 -4.030 8.876 1.00 44.97 210 VAL A N 1
ATOM 1595 C CA . VAL A 1 210 ? 16.047 -4.418 10.285 1.00 44.97 210 VAL A CA 1
ATOM 1596 C C . VAL A 1 210 ? 17.456 -4.546 10.888 1.00 44.97 210 VAL A C 1
ATOM 1598 O O . VAL A 1 210 ? 18.300 -5.165 10.244 1.00 44.97 210 VAL A O 1
ATOM 1601 N N . PRO A 1 211 ? 17.754 -3.990 12.077 1.00 42.00 211 PRO A N 1
ATOM 1602 C CA . PRO A 1 211 ? 19.061 -4.152 12.716 1.00 42.00 211 PRO A CA 1
ATOM 1603 C C . PRO A 1 211 ? 19.371 -5.637 12.983 1.00 42.00 211 PRO A C 1
ATOM 1605 O O . PRO A 1 211 ? 18.515 -6.368 13.477 1.00 42.00 211 PRO A O 1
ATOM 1608 N N . LEU A 1 212 ? 20.587 -6.082 12.640 1.00 44.28 212 LEU A N 1
ATOM 1609 C CA . LEU A 1 212 ? 21.117 -7.395 13.036 1.00 44.28 212 LEU A CA 1
ATOM 1610 C C . LEU A 1 212 ? 21.667 -7.321 14.459 1.00 44.28 212 LEU A C 1
ATOM 1612 O O . LEU A 1 212 ? 22.225 -6.285 14.828 1.00 44.28 212 LEU A O 1
ATOM 1616 N N . PRO A 1 213 ? 21.621 -8.422 15.223 1.00 39.12 213 PRO A N 1
ATOM 1617 C CA . PRO A 1 213 ? 22.510 -8.577 16.364 1.00 39.12 213 PRO A CA 1
ATOM 1618 C C . PRO A 1 213 ? 23.978 -8.608 15.888 1.00 39.12 213 PRO A C 1
ATOM 1620 O O . PRO A 1 213 ? 24.326 -9.364 14.982 1.00 39.12 213 PRO A O 1
ATOM 1623 N N . GLY A 1 214 ? 24.835 -7.780 16.496 1.00 44.09 214 GLY A N 1
ATOM 1624 C CA . GLY A 1 214 ? 26.288 -7.744 16.260 1.00 44.09 214 GLY A CA 1
ATOM 1625 C C . GLY A 1 214 ? 26.827 -6.418 15.687 1.00 44.09 214 GLY A C 1
ATOM 1626 O O . GLY A 1 214 ? 26.054 -5.558 15.265 1.00 44.09 214 GLY A O 1
ATOM 1627 N N . PRO A 1 215 ? 28.160 -6.221 15.646 1.00 41.53 215 PRO A N 1
ATOM 1628 C CA . PRO A 1 215 ? 28.807 -4.957 15.273 1.00 41.53 215 PRO A CA 1
ATOM 1629 C C . PRO A 1 215 ? 28.906 -4.749 13.748 1.00 41.53 215 PRO A C 1
ATOM 1631 O O . PRO A 1 215 ? 29.886 -4.190 13.260 1.00 41.53 215 PRO A O 1
ATOM 1634 N N . ILE A 1 216 ? 27.926 -5.213 12.962 1.00 46.97 216 ILE A N 1
ATOM 1635 C CA . ILE A 1 216 ? 27.961 -5.087 11.497 1.00 46.97 216 ILE A CA 1
ATOM 1636 C C . ILE A 1 216 ? 27.342 -3.738 11.095 1.00 46.97 216 ILE A C 1
ATOM 1638 O O . ILE A 1 216 ? 26.126 -3.563 11.221 1.00 46.97 216 ILE A O 1
ATOM 1642 N N . PRO A 1 217 ? 28.124 -2.774 10.570 1.00 41.31 217 PRO A N 1
ATOM 1643 C CA . PRO A 1 217 ? 27.582 -1.501 10.116 1.00 41.31 217 PRO A CA 1
ATOM 1644 C C . PRO A 1 217 ? 26.660 -1.716 8.909 1.00 41.31 217 PRO A C 1
ATOM 1646 O O . PRO A 1 217 ? 27.101 -1.986 7.790 1.00 41.31 217 PRO A O 1
ATOM 1649 N N . GLN A 1 218 ? 25.353 -1.563 9.119 1.00 49.94 218 GLN A N 1
ATOM 1650 C CA . GLN A 1 218 ? 24.375 -1.608 8.038 1.00 49.94 218 GLN A CA 1
ATOM 1651 C C . GLN A 1 218 ? 24.451 -0.321 7.214 1.00 49.94 218 GLN A C 1
ATOM 1653 O O . GLN A 1 218 ? 23.989 0.745 7.626 1.00 49.94 218 GLN A O 1
ATOM 1658 N N . ARG A 1 219 ? 25.020 -0.409 6.009 1.00 44.69 219 ARG A N 1
ATOM 1659 C CA . ARG A 1 219 ? 24.897 0.666 5.022 1.00 44.69 219 ARG A CA 1
ATOM 1660 C C . ARG A 1 219 ? 23.479 0.655 4.461 1.00 44.69 219 ARG A C 1
ATOM 1662 O O . ARG A 1 219 ? 23.076 -0.294 3.796 1.00 44.69 219 ARG A O 1
ATOM 1669 N N . ALA A 1 220 ? 22.753 1.745 4.689 1.00 50.16 220 ALA A N 1
ATOM 1670 C CA . ALA A 1 220 ? 21.512 2.045 3.989 1.00 50.16 220 ALA A CA 1
ATOM 1671 C C . ALA A 1 220 ? 21.716 1.890 2.473 1.00 50.16 220 ALA A C 1
ATOM 1673 O O . ALA A 1 220 ? 22.489 2.636 1.862 1.00 50.16 220 ALA A O 1
ATOM 1674 N N . SER A 1 221 ? 21.040 0.918 1.856 1.00 54.31 221 SER A N 1
ATOM 1675 C CA . SER A 1 221 ? 21.038 0.806 0.400 1.00 54.31 221 SER A CA 1
ATOM 1676 C C . SER A 1 221 ? 20.411 2.068 -0.192 1.00 54.31 221 SER A C 1
ATOM 1678 O O . SER A 1 221 ? 19.302 2.449 0.172 1.00 54.31 221 SER A O 1
ATOM 1680 N N . LYS A 1 222 ? 21.116 2.724 -1.121 1.00 60.47 222 LYS A N 1
ATOM 1681 C CA . LYS A 1 222 ? 20.550 3.831 -1.911 1.00 60.47 222 LYS A CA 1
ATOM 1682 C C . LYS A 1 222 ? 19.566 3.336 -2.980 1.00 60.47 222 LYS A C 1
ATOM 1684 O O . LYS A 1 222 ? 18.865 4.155 -3.574 1.00 60.47 222 LYS A O 1
ATOM 1689 N N . LYS A 1 223 ? 19.529 2.025 -3.261 1.00 64.88 223 LYS A N 1
ATOM 1690 C CA . LYS A 1 223 ? 18.587 1.442 -4.227 1.00 64.88 223 LYS A CA 1
ATOM 1691 C C . LYS A 1 223 ? 17.169 1.586 -3.684 1.00 64.88 223 LYS A C 1
ATOM 1693 O O . LYS A 1 223 ? 16.948 1.329 -2.507 1.00 64.88 223 LYS A O 1
ATOM 1698 N N . LEU A 1 224 ? 16.237 2.008 -4.539 1.00 71.81 224 LEU A N 1
ATOM 1699 C CA . LEU A 1 224 ? 14.819 2.234 -4.204 1.00 71.81 224 LEU A CA 1
ATOM 1700 C C . LEU A 1 224 ? 14.545 3.319 -3.147 1.00 71.81 224 LEU A C 1
ATOM 1702 O O . LEU A 1 224 ? 13.394 3.546 -2.787 1.00 71.81 224 LEU A O 1
ATOM 1706 N N . ALA A 1 225 ? 15.561 4.063 -2.695 1.00 70.19 225 ALA A N 1
ATOM 1707 C CA . ALA A 1 225 ? 15.383 5.125 -1.701 1.00 70.19 225 ALA A CA 1
ATOM 1708 C C . ALA A 1 225 ? 14.448 6.262 -2.171 1.00 70.19 225 ALA A C 1
ATOM 1710 O O . ALA A 1 225 ? 13.970 7.034 -1.347 1.00 70.19 225 ALA A O 1
ATOM 1711 N N . PHE A 1 226 ? 14.182 6.355 -3.480 1.00 73.25 226 PHE A N 1
ATOM 1712 C CA . PHE A 1 226 ? 13.246 7.310 -4.078 1.00 73.25 226 PHE A CA 1
ATOM 1713 C C . PHE A 1 226 ? 11.764 6.921 -3.913 1.00 73.25 226 PHE A C 1
ATOM 1715 O O . PHE A 1 226 ? 10.908 7.782 -4.070 1.00 73.25 226 PHE A O 1
ATOM 1722 N N . VAL A 1 227 ? 11.435 5.670 -3.565 1.00 71.19 227 VAL A N 1
ATOM 1723 C CA . VAL A 1 227 ? 10.042 5.163 -3.473 1.00 71.19 227 VAL A CA 1
ATOM 1724 C C . VAL A 1 227 ? 9.371 5.536 -2.133 1.00 71.19 227 VAL A C 1
ATOM 1726 O O . VAL A 1 227 ? 8.420 4.911 -1.674 1.00 71.19 227 VAL A O 1
ATOM 1729 N N . ASN A 1 228 ? 9.881 6.540 -1.424 1.00 64.25 228 ASN A N 1
ATOM 1730 C CA . ASN A 1 228 ? 9.744 6.557 0.030 1.00 64.25 228 ASN A CA 1
ATOM 1731 C C . ASN A 1 228 ? 8.963 7.738 0.604 1.00 64.25 228 ASN A C 1
ATOM 1733 O O . ASN A 1 228 ? 9.214 8.076 1.753 1.00 64.25 228 ASN A O 1
ATOM 1737 N N . SER A 1 229 ? 8.040 8.354 -0.156 1.00 61.31 229 SER A N 1
ATOM 1738 C CA . SER A 1 229 ? 6.939 9.161 0.425 1.00 61.31 229 SER A CA 1
ATOM 1739 C C . SER A 1 229 ? 6.041 9.922 -0.566 1.00 61.31 229 SER A C 1
ATOM 1741 O O . SER A 1 229 ? 4.896 10.200 -0.218 1.00 61.31 229 SER A O 1
ATOM 1743 N N . ALA A 1 230 ? 6.491 10.235 -1.785 1.00 69.00 230 ALA A N 1
ATOM 1744 C CA . ALA A 1 230 ? 5.663 10.983 -2.737 1.00 69.00 230 ALA A CA 1
ATOM 1745 C C . ALA A 1 230 ? 4.465 10.148 -3.223 1.00 69.00 230 ALA A C 1
ATOM 1747 O O . ALA A 1 230 ? 4.630 9.000 -3.645 1.00 69.00 230 ALA A O 1
ATOM 1748 N N . LEU A 1 231 ? 3.265 10.727 -3.154 1.00 78.56 231 LEU A N 1
ATOM 1749 C CA . LEU A 1 231 ? 2.060 10.134 -3.722 1.00 78.56 231 LEU A CA 1
ATOM 1750 C C . LEU A 1 231 ? 2.070 10.299 -5.241 1.00 78.56 231 LEU A C 1
ATOM 1752 O O . LEU A 1 231 ? 2.231 11.407 -5.754 1.00 78.56 231 LEU A O 1
ATOM 1756 N N . LEU A 1 232 ? 1.930 9.185 -5.951 1.00 85.44 232 LEU A N 1
ATOM 1757 C CA . LEU A 1 232 ? 2.071 9.137 -7.400 1.00 85.44 232 LEU A CA 1
ATOM 1758 C C . LEU A 1 232 ? 0.745 9.471 -8.084 1.00 85.44 232 LEU A C 1
ATOM 1760 O O . LEU A 1 232 ? -0.297 8.938 -7.721 1.00 85.44 232 LEU A O 1
ATOM 1764 N N . GLU A 1 233 ? 0.799 10.294 -9.130 1.00 86.19 233 GLU A N 1
ATOM 1765 C CA . GLU A 1 233 ? -0.385 10.712 -9.898 1.00 86.19 233 GLU A CA 1
ATOM 1766 C C . GLU A 1 233 ? -1.009 9.587 -10.745 1.00 86.19 233 GLU A C 1
ATOM 1768 O O . GLU A 1 233 ? -2.072 9.773 -11.340 1.00 86.19 233 GLU A O 1
ATOM 1773 N N . ASN A 1 234 ? -0.352 8.427 -10.856 1.00 91.19 234 ASN A N 1
ATOM 1774 C CA . ASN A 1 234 ? -0.926 7.245 -11.499 1.00 91.19 234 ASN A CA 1
ATOM 1775 C C . ASN A 1 234 ? -1.827 6.426 -10.565 1.00 91.19 234 ASN A C 1
ATOM 1777 O O . ASN A 1 234 ? -2.397 5.448 -11.033 1.00 91.19 234 ASN A O 1
ATOM 1781 N N . ILE A 1 235 ? -1.949 6.807 -9.291 1.00 95.31 235 ILE A N 1
ATOM 1782 C CA . ILE A 1 235 ? -2.857 6.192 -8.324 1.00 95.31 235 ILE A CA 1
ATOM 1783 C C . ILE A 1 235 ? -4.100 7.076 -8.201 1.00 95.31 235 ILE A C 1
ATOM 1785 O O . ILE A 1 235 ? -3.972 8.263 -7.888 1.00 95.31 235 ILE A O 1
ATOM 1789 N N . ASP A 1 236 ? -5.285 6.504 -8.405 1.00 96.00 236 ASP A N 1
ATOM 1790 C CA . ASP A 1 236 ? -6.551 7.232 -8.262 1.00 96.00 236 ASP A CA 1
ATOM 1791 C C . ASP A 1 236 ? -6.962 7.335 -6.783 1.00 96.00 236 ASP A C 1
ATOM 1793 O O . ASP A 1 236 ? -7.306 8.420 -6.302 1.00 96.00 236 ASP A O 1
ATOM 1797 N N . VAL A 1 237 ? -6.859 6.227 -6.037 1.00 97.31 237 VAL A N 1
ATOM 1798 C CA . VAL A 1 237 ? -7.160 6.155 -4.597 1.00 97.31 237 VAL A CA 1
ATOM 1799 C C . VAL A 1 237 ? -6.001 5.520 -3.829 1.00 97.31 237 VAL A C 1
ATOM 1801 O O . VAL A 1 237 ? -5.533 4.434 -4.162 1.00 97.31 237 VAL A O 1
ATOM 1804 N N . ALA A 1 238 ? -5.532 6.187 -2.777 1.00 96.62 238 ALA A N 1
ATOM 1805 C CA . ALA A 1 238 ? -4.481 5.691 -1.896 1.00 96.62 238 ALA A CA 1
ATOM 1806 C C . ALA A 1 238 ? -4.990 5.607 -0.457 1.00 96.62 238 ALA A C 1
ATOM 1808 O O . ALA A 1 238 ? -5.459 6.602 0.092 1.00 96.62 238 ALA A O 1
ATOM 1809 N N . VAL A 1 239 ? -4.873 4.430 0.154 1.00 97.12 239 VAL A N 1
ATOM 1810 C CA . VAL A 1 239 ? -5.395 4.138 1.495 1.00 97.12 239 VAL A CA 1
ATOM 1811 C C . VAL A 1 239 ? -4.262 3.605 2.363 1.00 97.12 239 VAL A C 1
ATOM 1813 O O . VAL A 1 239 ? -3.546 2.699 1.944 1.00 97.12 239 VAL A O 1
ATOM 1816 N N . GLN A 1 240 ? -4.062 4.159 3.559 1.00 97.00 240 GLN A N 1
ATOM 1817 C CA . GLN A 1 240 ? -3.030 3.690 4.484 1.00 97.00 240 GLN A CA 1
ATOM 1818 C C . GLN A 1 240 ? -3.530 3.615 5.928 1.00 97.00 240 GLN A C 1
ATOM 1820 O O . GLN A 1 240 ? -3.923 4.628 6.496 1.00 97.00 240 GLN A O 1
ATOM 1825 N N . ALA A 1 241 ? -3.430 2.439 6.546 1.00 97.75 241 ALA A N 1
ATOM 1826 C CA . ALA A 1 241 ? -3.592 2.268 7.991 1.00 97.75 241 ALA A CA 1
ATOM 1827 C C . ALA A 1 241 ? -2.225 2.370 8.689 1.00 97.75 241 ALA A C 1
ATOM 1829 O O . ALA A 1 241 ? -1.260 1.753 8.238 1.00 97.75 241 ALA A O 1
ATOM 1830 N N . LEU A 1 242 ? -2.118 3.132 9.778 1.00 96.50 242 LEU A N 1
ATOM 1831 C CA . LEU A 1 242 ? -0.858 3.428 10.474 1.00 96.50 242 LEU A CA 1
ATOM 1832 C C . LEU A 1 242 ? -0.907 3.030 11.951 1.00 96.50 242 LEU A C 1
ATOM 1834 O O . LEU A 1 242 ? -1.867 3.335 12.646 1.00 96.50 242 LEU A O 1
ATOM 1838 N N . ALA A 1 243 ? 0.164 2.422 12.459 1.00 95.25 243 ALA A N 1
ATOM 1839 C CA . ALA A 1 243 ? 0.285 2.040 13.871 1.00 95.25 243 ALA A CA 1
ATOM 1840 C C . ALA A 1 243 ? 0.730 3.208 14.767 1.00 95.25 243 ALA A C 1
ATOM 1842 O O . ALA A 1 243 ? 1.729 3.861 14.470 1.00 95.25 243 ALA A O 1
ATOM 1843 N N . LEU A 1 244 ? 0.055 3.465 15.889 1.00 95.00 244 LEU A N 1
ATOM 1844 C CA . LEU A 1 244 ? 0.438 4.513 16.849 1.00 95.00 244 LEU A CA 1
ATOM 1845 C C . LEU A 1 244 ? 1.515 4.067 17.853 1.00 95.00 244 LEU A C 1
ATOM 1847 O O . LEU A 1 244 ? 2.392 4.861 18.207 1.00 95.00 244 LEU A O 1
ATOM 1851 N N . ASN A 1 245 ? 1.482 2.806 18.293 1.00 92.44 245 ASN A N 1
ATOM 1852 C CA . ASN A 1 245 ? 2.317 2.253 19.371 1.00 92.44 245 ASN A CA 1
ATOM 1853 C C . ASN A 1 245 ? 3.536 1.465 18.861 1.00 92.44 245 ASN A C 1
ATOM 1855 O O . ASN A 1 245 ? 4.098 0.631 19.567 1.00 92.44 245 ASN A O 1
ATOM 1859 N N . GLU A 1 246 ? 3.973 1.707 17.626 1.00 90.38 246 GLU A N 1
ATOM 1860 C CA . GLU A 1 246 ? 5.213 1.129 17.112 1.00 90.38 246 GLU A CA 1
ATOM 1861 C C . GLU A 1 246 ? 6.409 2.022 17.474 1.00 90.38 246 GLU A C 1
ATOM 1863 O O . GLU A 1 246 ? 6.534 3.156 17.001 1.00 90.38 246 GLU A O 1
ATOM 1868 N N . HIS A 1 247 ? 7.298 1.495 18.318 1.00 87.75 247 HIS A N 1
ATOM 1869 C CA . HIS A 1 247 ? 8.394 2.253 18.921 1.00 87.75 247 HIS A CA 1
ATOM 1870 C C . HIS A 1 247 ? 9.778 1.890 18.382 1.00 87.75 247 HIS A C 1
ATOM 1872 O O . HIS A 1 247 ? 10.738 2.583 18.720 1.00 87.75 247 HIS A O 1
ATOM 1878 N N . ARG A 1 248 ? 9.938 0.859 17.543 1.00 81.38 248 ARG A N 1
ATOM 1879 C CA . ARG A 1 248 ? 11.244 0.524 16.960 1.00 81.38 248 ARG A CA 1
ATOM 1880 C C . ARG A 1 248 ? 11.688 1.650 16.034 1.00 81.38 248 ARG A C 1
ATOM 1882 O O . ARG A 1 248 ? 11.004 2.009 15.073 1.00 81.38 248 ARG A O 1
ATOM 1889 N N . LYS A 1 249 ? 12.890 2.183 16.263 1.00 79.75 249 LYS A N 1
ATOM 1890 C CA . LYS A 1 249 ? 13.452 3.290 15.467 1.00 79.75 249 LYS A CA 1
ATOM 1891 C C . LYS A 1 249 ? 13.545 2.984 13.967 1.00 79.75 249 LYS A C 1
ATOM 1893 O O . LYS A 1 249 ? 13.486 3.905 13.159 1.00 79.75 249 LYS A O 1
ATOM 1898 N N . HIS A 1 250 ? 13.677 1.714 13.594 1.00 75.62 250 HIS A N 1
ATOM 1899 C CA . HIS A 1 250 ? 13.758 1.271 12.199 1.00 75.62 250 HIS A CA 1
ATOM 1900 C C . HIS A 1 250 ? 12.385 1.058 11.536 1.00 75.62 250 HIS A C 1
ATOM 1902 O O . HIS A 1 250 ? 12.318 0.930 10.321 1.00 75.62 250 HIS A O 1
ATOM 1908 N N . PHE A 1 251 ? 11.291 1.085 12.305 1.00 79.69 251 PHE A N 1
ATOM 1909 C CA . PHE A 1 251 ? 9.908 0.941 11.826 1.00 79.69 251 PHE A CA 1
ATOM 1910 C C . PHE A 1 251 ? 9.191 2.297 11.808 1.00 79.69 251 PHE A C 1
ATOM 1912 O O . PHE A 1 251 ? 8.023 2.424 12.183 1.00 79.69 251 PHE A O 1
ATOM 1919 N N . GLN A 1 252 ? 9.913 3.348 11.411 1.00 84.00 252 GLN A N 1
ATOM 1920 C CA . GLN A 1 252 ? 9.287 4.647 11.184 1.00 84.00 252 GLN A CA 1
ATOM 1921 C C . GLN A 1 252 ? 8.367 4.558 9.962 1.00 84.00 252 GLN A C 1
ATOM 1923 O O . GLN A 1 252 ? 8.780 3.993 8.945 1.00 84.00 252 GLN A O 1
ATOM 1928 N N . PRO A 1 253 ? 7.149 5.112 10.057 1.00 86.62 253 PRO A N 1
ATOM 1929 C CA . PRO A 1 253 ? 6.173 5.000 8.992 1.00 86.62 253 PRO A CA 1
ATOM 1930 C C . PRO A 1 253 ? 6.555 5.883 7.808 1.00 86.62 253 PRO A C 1
ATOM 1932 O O . PRO A 1 253 ? 7.070 6.994 7.976 1.00 86.62 253 PRO A O 1
ATOM 1935 N N . THR A 1 254 ? 6.241 5.401 6.612 1.00 85.75 254 THR A N 1
ATOM 1936 C CA . THR A 1 254 ? 6.320 6.171 5.374 1.00 85.75 254 THR A CA 1
ATOM 1937 C C . THR A 1 254 ? 4.947 6.777 5.059 1.00 85.75 254 THR A C 1
ATOM 1939 O O . THR A 1 254 ? 4.190 6.255 4.238 1.00 85.75 254 THR A O 1
ATOM 1942 N N . VAL A 1 255 ? 4.621 7.889 5.716 1.00 87.12 255 VAL A N 1
ATOM 1943 C CA . VAL A 1 255 ? 3.397 8.682 5.486 1.00 87.12 255 VAL A CA 1
ATOM 1944 C C . VAL A 1 255 ? 3.427 9.314 4.087 1.00 87.12 255 VAL A C 1
ATOM 1946 O O . VAL A 1 255 ? 4.471 9.808 3.661 1.00 87.12 255 VAL A O 1
ATOM 1949 N N . TRP A 1 256 ? 2.307 9.286 3.360 1.00 87.00 256 TRP A N 1
ATOM 1950 C CA . TRP A 1 256 ? 2.141 9.962 2.068 1.00 87.00 256 TRP A CA 1
ATOM 1951 C C . TRP A 1 256 ? 1.847 11.455 2.226 1.00 87.00 256 TRP A C 1
ATOM 1953 O O . TRP A 1 256 ? 1.258 11.891 3.212 1.00 87.00 256 TRP A O 1
ATOM 1963 N N . SER A 1 257 ? 2.228 12.240 1.223 1.00 82.50 257 SER A N 1
ATOM 1964 C CA . SER A 1 257 ? 1.760 13.613 1.055 1.00 82.50 257 SER A CA 1
ATOM 1965 C C . SER A 1 257 ? 0.565 13.642 0.117 1.00 82.50 257 SER A C 1
ATOM 1967 O O . SER A 1 257 ? 0.504 12.865 -0.833 1.00 82.50 257 SER A O 1
ATOM 1969 N N . THR A 1 258 ? -0.339 14.588 0.320 1.00 80.75 258 THR A N 1
ATOM 1970 C CA . THR A 1 258 ? -1.422 14.863 -0.630 1.00 80.75 258 THR A CA 1
ATOM 1971 C C . THR A 1 258 ? -0.890 15.398 -1.961 1.00 80.75 258 THR A C 1
ATOM 1973 O O . THR A 1 258 ? 0.193 15.983 -2.040 1.00 80.75 258 THR A O 1
ATOM 1976 N N . ASN A 1 259 ? -1.675 15.192 -3.016 1.00 82.56 259 ASN A N 1
ATOM 1977 C CA . ASN A 1 259 ? -1.558 15.867 -4.306 1.00 82.56 259 ASN A CA 1
ATOM 1978 C C . ASN A 1 259 ? -2.986 16.215 -4.790 1.00 82.56 259 ASN A C 1
ATOM 1980 O O . ASN A 1 259 ? -3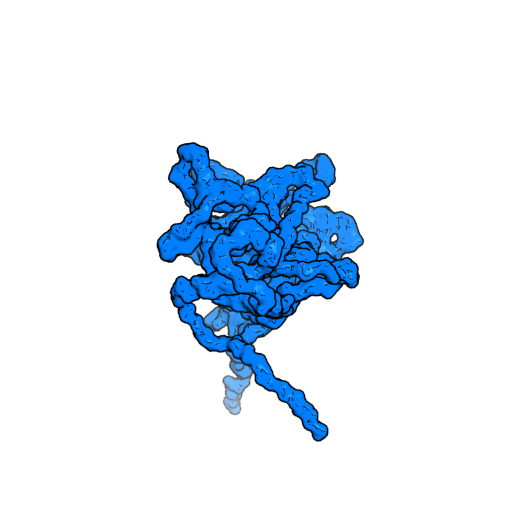.962 15.861 -4.131 1.00 82.56 259 ASN A O 1
ATOM 1984 N N . SER A 1 260 ? -3.127 16.914 -5.917 1.00 81.19 260 SER A N 1
ATOM 1985 C CA . SER A 1 260 ? -4.442 17.341 -6.425 1.00 81.19 260 SER A CA 1
ATOM 1986 C C . SER A 1 260 ? -5.221 16.266 -7.193 1.00 81.19 260 SER A C 1
ATOM 1988 O O . SER A 1 260 ? -6.376 16.498 -7.538 1.00 81.19 260 SER A O 1
ATOM 1990 N N . ARG A 1 261 ? -4.609 15.117 -7.509 1.00 85.81 261 ARG A N 1
ATOM 1991 C CA . ARG A 1 261 ? -5.181 14.105 -8.416 1.00 85.81 261 ARG A CA 1
ATOM 1992 C C . ARG A 1 261 ? -5.611 12.814 -7.723 1.00 85.81 261 ARG A C 1
ATOM 1994 O O . ARG A 1 261 ? -6.468 12.117 -8.248 1.00 85.81 261 ARG A O 1
ATOM 2001 N N . THR A 1 262 ? -5.019 12.490 -6.580 1.00 89.94 262 THR A N 1
ATOM 2002 C CA . THR A 1 262 ? -5.212 11.222 -5.877 1.00 89.94 262 THR A CA 1
ATOM 2003 C C . THR A 1 262 ? -6.056 11.437 -4.628 1.00 89.94 262 THR A C 1
ATOM 2005 O O . THR A 1 262 ? -5.730 12.274 -3.783 1.00 89.94 262 THR A O 1
ATOM 2008 N N . LYS A 1 263 ? -7.108 10.631 -4.461 1.00 93.81 263 LYS A N 1
ATOM 2009 C CA . LYS A 1 263 ? -7.876 10.580 -3.212 1.00 93.81 263 LYS A CA 1
ATOM 2010 C C . LYS A 1 263 ? -7.050 9.839 -2.160 1.00 93.81 263 LYS A C 1
ATOM 2012 O O . LYS A 1 263 ? -6.893 8.625 -2.240 1.00 93.81 263 LYS A O 1
ATOM 2017 N N . LEU A 1 264 ? -6.490 10.571 -1.201 1.00 93.00 264 LEU A N 1
ATOM 2018 C CA . LEU A 1 264 ? -5.641 10.018 -0.143 1.00 93.00 264 LEU A CA 1
ATOM 2019 C C . LEU A 1 264 ? -6.433 9.843 1.156 1.00 93.00 264 LEU A C 1
ATOM 2021 O O . LEU A 1 264 ? -7.015 10.810 1.629 1.00 93.00 264 LEU A O 1
ATOM 2025 N N . ARG A 1 265 ? -6.388 8.661 1.773 1.00 93.94 265 ARG A N 1
ATOM 2026 C CA . ARG A 1 265 ? -6.910 8.387 3.121 1.00 93.94 265 ARG A CA 1
ATOM 2027 C C . ARG A 1 265 ? -5.805 7.752 3.964 1.00 93.94 265 ARG A C 1
ATOM 2029 O O . ARG A 1 265 ? -5.285 6.703 3.591 1.00 93.94 265 ARG A O 1
ATOM 2036 N N . GLN A 1 266 ? -5.402 8.383 5.067 1.00 93.94 266 GLN A N 1
ATOM 2037 C CA . GLN A 1 266 ? -4.383 7.834 5.970 1.00 93.94 266 GLN A CA 1
ATOM 2038 C C . GLN A 1 266 ? -4.882 7.863 7.408 1.00 93.94 266 GLN A C 1
ATOM 2040 O O . GLN A 1 266 ? -4.947 8.934 7.996 1.00 93.94 266 GLN A O 1
ATOM 2045 N N . CYS A 1 267 ? -5.197 6.709 7.984 1.00 96.56 267 CYS A N 1
ATOM 2046 C CA . CYS A 1 267 ? -5.812 6.629 9.303 1.00 96.56 267 CYS A CA 1
ATOM 2047 C C . CYS A 1 267 ? -4.867 5.990 10.328 1.00 96.56 267 CYS A C 1
ATOM 2049 O O . CYS A 1 267 ? -4.235 4.962 10.068 1.00 96.56 267 CYS A O 1
ATOM 2051 N N . TRP A 1 268 ? -4.753 6.615 11.497 1.00 97.19 268 TRP A N 1
ATOM 2052 C CA . TRP A 1 268 ? -3.971 6.133 12.630 1.00 97.19 268 TRP A CA 1
ATOM 2053 C C . TRP A 1 268 ? -4.806 5.246 13.550 1.00 97.19 268 TRP A C 1
ATOM 2055 O O . TRP A 1 268 ? -5.856 5.656 14.041 1.00 97.19 268 TRP A O 1
ATOM 2065 N N . PHE A 1 269 ? -4.268 4.071 13.862 1.00 95.44 269 PHE A N 1
ATOM 2066 C CA . PHE A 1 269 ? -4.861 3.068 14.735 1.00 95.44 269 PHE A CA 1
ATOM 2067 C C . PHE A 1 269 ? -3.988 2.802 15.953 1.00 95.44 269 PHE A C 1
ATOM 2069 O O . PHE A 1 269 ? -2.756 2.903 15.916 1.00 95.44 269 PHE A O 1
ATOM 2076 N N . LEU A 1 270 ? -4.643 2.432 17.048 1.00 91.88 270 LEU A N 1
ATOM 2077 C CA . LEU A 1 270 ? -3.972 1.985 18.256 1.00 91.88 270 LEU A CA 1
ATOM 2078 C C . LEU A 1 270 ? -3.317 0.615 18.020 1.00 91.88 270 LEU A C 1
ATOM 2080 O O . LEU A 1 270 ? -3.910 -0.248 17.381 1.00 91.88 270 LEU A O 1
ATOM 2084 N N . GLY A 1 271 ? -2.113 0.414 18.558 1.00 90.94 271 GLY A N 1
ATOM 2085 C CA . GLY A 1 271 ? -1.357 -0.832 18.396 1.00 90.94 271 GLY A CA 1
ATOM 2086 C C . GLY A 1 271 ? 0.019 -0.646 17.757 1.00 90.94 271 GLY A C 1
ATOM 2087 O O . GLY A 1 271 ? 0.348 0.421 17.231 1.00 90.94 271 GLY A O 1
ATOM 2088 N N . ALA A 1 272 ? 0.862 -1.671 17.875 1.00 89.69 272 ALA A N 1
ATOM 2089 C CA . ALA A 1 272 ? 2.155 -1.775 17.212 1.00 89.69 272 ALA A CA 1
ATOM 2090 C C . ALA A 1 272 ? 2.002 -2.257 15.754 1.00 89.69 272 ALA A C 1
ATOM 2092 O O . ALA A 1 272 ? 0.904 -2.490 15.256 1.00 89.69 272 ALA A O 1
ATOM 2093 N N . HIS A 1 273 ? 3.122 -2.420 15.045 1.00 90.00 273 HIS A N 1
ATOM 2094 C CA . HIS A 1 273 ? 3.143 -2.717 13.607 1.00 90.00 273 HIS A CA 1
ATOM 2095 C C . HIS A 1 273 ? 2.243 -3.896 13.177 1.00 90.00 273 HIS A C 1
ATOM 2097 O O . HIS A 1 273 ? 1.443 -3.759 12.254 1.00 90.00 273 HIS A O 1
ATOM 2103 N N . SER A 1 274 ? 2.343 -5.038 13.863 1.00 87.38 274 SER A N 1
ATOM 2104 C CA . SER A 1 274 ? 1.540 -6.237 13.572 1.00 87.38 274 SER A CA 1
ATOM 2105 C C . SER A 1 274 ? 0.187 -6.258 14.290 1.00 87.38 274 SER A C 1
ATOM 2107 O O . SER A 1 274 ? -0.677 -7.032 13.900 1.00 87.38 274 SER A O 1
ATOM 2109 N N . ASP A 1 275 ? -0.044 -5.371 15.266 1.00 88.00 275 ASP A N 1
ATOM 2110 C CA . ASP A 1 275 ? -1.400 -5.132 15.783 1.00 88.00 275 ASP A CA 1
ATOM 2111 C C . ASP A 1 275 ? -2.254 -4.410 14.725 1.00 88.00 275 ASP A C 1
ATOM 2113 O O . ASP A 1 275 ? -3.465 -4.550 14.722 1.00 88.00 275 ASP A O 1
ATOM 2117 N N . VAL A 1 276 ? -1.629 -3.661 13.803 1.00 92.50 276 VAL A N 1
ATOM 2118 C CA . VAL A 1 276 ? -2.312 -3.000 12.677 1.00 92.50 276 VAL A CA 1
ATOM 2119 C C . VAL A 1 276 ? -2.305 -3.841 11.404 1.00 92.50 276 VAL A C 1
ATOM 2121 O O . VAL A 1 276 ? -3.299 -3.859 10.686 1.00 92.50 276 VAL A O 1
ATOM 2124 N N . GLY A 1 277 ? -1.203 -4.518 11.081 1.00 90.06 277 GLY A N 1
ATOM 2125 C CA . GLY A 1 277 ? -1.106 -5.318 9.854 1.00 90.06 277 GLY A CA 1
ATOM 2126 C C . GLY A 1 277 ? -1.471 -6.795 9.990 1.00 90.06 277 GLY A C 1
ATOM 2127 O O . GLY A 1 277 ? -1.507 -7.500 8.981 1.00 90.06 277 GLY A O 1
ATOM 2128 N N . GLY A 1 278 ? -1.724 -7.281 11.204 1.00 87.12 278 GLY A N 1
ATOM 2129 C CA . GLY A 1 278 ? -1.857 -8.706 11.501 1.00 87.12 278 GLY A CA 1
ATOM 2130 C C . GLY A 1 278 ? -0.507 -9.429 11.604 1.00 87.12 278 GLY A C 1
ATOM 2131 O O . GLY A 1 278 ? 0.567 -8.826 11.502 1.00 87.12 278 GLY A O 1
ATOM 2132 N N . GLY A 1 279 ? -0.560 -10.746 11.814 1.00 79.88 279 GLY A N 1
ATOM 2133 C CA . GLY A 1 279 ? 0.622 -11.581 12.064 1.00 79.88 279 GLY A CA 1
ATOM 2134 C C . GLY A 1 279 ? 0.894 -11.881 13.543 1.00 79.88 279 GLY A C 1
ATOM 2135 O O . GLY A 1 279 ? 1.906 -12.490 13.880 1.00 79.88 279 GLY A O 1
ATOM 2136 N N . TYR A 1 280 ? -0.003 -11.479 14.445 1.00 77.69 280 TYR A N 1
ATOM 2137 C CA . TYR A 1 280 ? -0.018 -11.938 15.833 1.00 77.69 280 TYR A CA 1
ATOM 2138 C C . TYR A 1 280 ? -1.201 -12.870 16.085 1.00 77.69 280 TYR A C 1
ATOM 2140 O O . TYR A 1 280 ? -2.235 -12.750 15.439 1.00 77.69 280 TYR A O 1
ATOM 2148 N N . GLU A 1 281 ? -1.038 -13.779 17.049 1.00 73.38 281 GLU A N 1
ATOM 2149 C CA . GLU A 1 281 ? -2.113 -14.665 17.522 1.00 73.38 281 GLU A CA 1
ATOM 2150 C C . GLU A 1 281 ? -3.310 -13.867 18.052 1.00 73.38 281 GLU A C 1
ATOM 2152 O O . GLU A 1 281 ? -4.457 -14.233 17.826 1.00 73.38 281 GLU A O 1
ATOM 2157 N N . ASP A 1 282 ? -3.032 -12.752 18.733 1.00 74.88 282 ASP A N 1
ATOM 2158 C CA . ASP A 1 282 ? -4.048 -11.794 19.156 1.00 74.88 282 ASP A CA 1
ATOM 2159 C C . ASP A 1 282 ? -4.395 -10.877 17.979 1.00 74.88 282 ASP A C 1
ATOM 2161 O O . ASP A 1 282 ? -3.620 -9.990 17.613 1.00 74.88 282 ASP A O 1
ATOM 2165 N N . THR A 1 283 ? -5.551 -11.127 17.369 1.00 76.88 283 THR A N 1
ATOM 2166 C CA . THR A 1 283 ? -6.034 -10.415 16.183 1.00 76.88 283 THR A CA 1
ATOM 2167 C C . THR A 1 283 ? -6.973 -9.257 16.521 1.00 76.88 283 THR A C 1
ATOM 2169 O O . THR A 1 283 ? -7.393 -8.554 15.607 1.00 76.88 283 THR A O 1
ATOM 2172 N N . GLY A 1 284 ? -7.274 -8.991 17.800 1.00 77.31 284 GLY A N 1
ATOM 2173 C CA . GLY A 1 284 ? -8.325 -8.042 18.190 1.00 77.31 284 GLY A CA 1
ATOM 2174 C C . GLY A 1 284 ? -8.148 -6.641 17.591 1.00 77.31 284 GLY A C 1
ATOM 2175 O O . GLY A 1 284 ? -9.069 -6.104 16.979 1.00 77.31 284 GLY A O 1
ATOM 2176 N N . LEU A 1 285 ? -6.943 -6.068 17.697 1.00 83.81 285 LEU A N 1
ATOM 2177 C CA . LEU A 1 285 ? -6.622 -4.770 17.082 1.00 83.81 285 LEU A CA 1
ATOM 2178 C C . LEU A 1 285 ? -6.486 -4.862 15.552 1.00 83.81 285 LEU A C 1
ATOM 2180 O O . LEU A 1 285 ? -6.888 -3.939 14.844 1.00 83.81 285 LEU A O 1
ATOM 2184 N N . ALA A 1 286 ? -5.993 -5.989 15.032 1.00 86.44 286 ALA A N 1
ATOM 2185 C CA . ALA A 1 286 ? -5.812 -6.195 13.596 1.00 86.44 286 ALA A CA 1
ATOM 2186 C C . ALA A 1 286 ? -7.149 -6.358 12.862 1.00 86.44 286 ALA A C 1
ATOM 2188 O O . ALA A 1 286 ? -7.247 -6.059 11.675 1.00 86.44 286 ALA A O 1
ATOM 2189 N N . ASN A 1 287 ? -8.195 -6.810 13.550 1.00 85.38 287 ASN A N 1
ATOM 2190 C CA . ASN A 1 287 ? -9.534 -6.919 12.988 1.00 85.38 287 ASN A CA 1
ATOM 2191 C C . ASN A 1 287 ? -10.155 -5.541 12.745 1.00 85.38 287 ASN A C 1
ATOM 2193 O O . ASN A 1 287 ? -10.757 -5.340 11.696 1.00 85.38 287 ASN A O 1
ATOM 2197 N N . LEU A 1 288 ? -9.936 -4.574 13.647 1.00 86.12 288 LEU A N 1
ATOM 2198 C CA . LEU A 1 288 ? -10.402 -3.192 13.462 1.00 86.12 288 LEU A CA 1
ATOM 2199 C C . LEU A 1 288 ? -9.837 -2.588 12.172 1.00 86.12 288 LEU A C 1
ATOM 2201 O O . LEU A 1 288 ? -10.563 -2.016 11.364 1.00 86.12 288 LEU A O 1
ATOM 2205 N N . THR A 1 289 ? -8.536 -2.762 11.943 1.00 92.69 289 THR A N 1
ATOM 2206 C CA . THR A 1 289 ? -7.861 -2.225 10.755 1.00 92.69 289 THR A CA 1
ATOM 2207 C C . THR A 1 289 ? -8.189 -3.003 9.485 1.00 92.69 289 THR A C 1
ATOM 2209 O O . THR A 1 289 ? -8.099 -2.440 8.393 1.00 92.69 289 THR A O 1
ATOM 2212 N N . LEU A 1 290 ? -8.538 -4.289 9.601 1.00 91.19 290 LEU A N 1
ATOM 2213 C CA . LEU A 1 290 ? -9.023 -5.102 8.490 1.00 91.19 290 LEU A CA 1
ATOM 2214 C C . LEU A 1 290 ? -10.404 -4.620 8.044 1.00 91.19 290 LEU A C 1
ATOM 2216 O O . LEU A 1 290 ? -10.571 -4.319 6.865 1.00 91.19 290 LEU A O 1
ATOM 2220 N N . VAL A 1 291 ? -11.353 -4.501 8.978 1.00 88.69 291 VAL A N 1
ATOM 2221 C CA . VAL A 1 291 ? -12.723 -4.035 8.708 1.00 88.69 291 VAL A CA 1
ATOM 2222 C C . VAL A 1 291 ? -12.711 -2.632 8.118 1.00 88.69 291 VAL A C 1
ATOM 2224 O O . VAL A 1 291 ? -13.316 -2.413 7.069 1.00 88.69 291 VAL A O 1
ATOM 2227 N N . TRP A 1 292 ? -11.934 -1.719 8.706 1.00 92.62 292 TRP A N 1
ATOM 2228 C CA . TRP A 1 292 ? -11.749 -0.390 8.135 1.00 92.62 292 TRP A CA 1
ATOM 2229 C C . TRP A 1 292 ? -11.222 -0.461 6.699 1.00 92.62 292 TRP A C 1
ATOM 2231 O O . TRP A 1 292 ? -11.806 0.141 5.804 1.00 92.62 292 TRP A O 1
ATOM 2241 N N . MET A 1 293 ? -10.163 -1.240 6.433 1.00 95.31 293 MET A N 1
ATOM 2242 C CA . MET A 1 293 ? -9.606 -1.351 5.080 1.00 95.31 293 MET A CA 1
ATOM 2243 C C . MET A 1 293 ? -10.630 -1.902 4.079 1.00 95.31 293 MET A C 1
ATOM 2245 O O . MET A 1 293 ? -10.710 -1.403 2.963 1.00 95.31 293 MET A O 1
ATOM 2249 N N . ILE A 1 294 ? -11.431 -2.898 4.459 1.00 92.25 294 ILE A N 1
ATOM 2250 C CA . ILE A 1 294 ? -12.496 -3.445 3.604 1.00 92.25 294 ILE A CA 1
ATOM 2251 C C . ILE A 1 294 ? -13.525 -2.372 3.277 1.00 92.25 294 ILE A C 1
ATOM 2253 O O . ILE A 1 294 ? -13.886 -2.215 2.111 1.00 92.25 294 ILE A O 1
ATOM 2257 N N . ALA A 1 295 ? -13.940 -1.589 4.273 1.00 89.81 295 ALA A N 1
ATOM 2258 C CA . ALA A 1 295 ? -14.863 -0.486 4.061 1.00 89.81 295 ALA A CA 1
ATOM 2259 C C . ALA A 1 295 ? -14.297 0.558 3.081 1.00 89.81 295 ALA A C 1
ATOM 2261 O O . ALA A 1 295 ? -15.019 1.058 2.222 1.00 89.81 295 ALA A O 1
ATOM 2262 N N . GLN A 1 296 ? -12.983 0.813 3.118 1.00 92.44 296 GLN A N 1
ATOM 2263 C CA . GLN A 1 296 ? -12.315 1.681 2.140 1.00 92.44 296 GLN A CA 1
ATOM 2264 C C . GLN A 1 296 ? -12.233 1.079 0.725 1.00 92.44 296 GLN A C 1
ATOM 2266 O O . GLN A 1 296 ? -12.027 1.821 -0.238 1.00 92.44 296 GLN A O 1
ATOM 2271 N N . LEU A 1 297 ? -12.341 -0.246 0.590 1.00 94.50 297 LEU A N 1
ATOM 2272 C CA . LEU A 1 297 ? -12.120 -0.976 -0.661 1.00 94.50 297 LEU A CA 1
ATOM 2273 C C . LEU A 1 297 ? -13.390 -1.512 -1.318 1.00 94.50 297 LEU A C 1
ATOM 2275 O O . LEU A 1 297 ? -13.322 -1.873 -2.489 1.00 94.50 297 LEU A O 1
ATOM 2279 N N . THR A 1 298 ? -14.523 -1.545 -0.617 1.00 91.19 298 THR A N 1
ATOM 2280 C CA . THR A 1 298 ? -15.778 -2.146 -1.103 1.00 91.19 298 THR A CA 1
ATOM 2281 C C . THR A 1 298 ? -16.271 -1.553 -2.430 1.00 91.19 298 THR A C 1
ATOM 2283 O O . THR A 1 298 ? -16.838 -2.261 -3.254 1.00 91.19 298 THR A O 1
ATOM 2286 N N . GLU A 1 299 ? -15.991 -0.268 -2.684 1.00 89.56 299 GLU A N 1
ATOM 2287 C CA . GLU A 1 299 ? -16.359 0.416 -3.933 1.00 89.56 299 GLU A CA 1
ATOM 2288 C C . GLU A 1 299 ? -15.543 -0.077 -5.143 1.00 89.56 299 GLU A C 1
ATOM 2290 O O . GLU A 1 299 ? -15.903 0.175 -6.292 1.00 89.56 299 GLU A O 1
ATOM 2295 N N . PHE A 1 300 ? -14.419 -0.756 -4.897 1.00 93.50 300 PHE A N 1
ATOM 2296 C CA . PHE A 1 300 ? -13.438 -1.146 -5.913 1.00 93.50 300 PHE A CA 1
ATOM 2297 C C . PHE A 1 300 ? -13.227 -2.655 -5.991 1.00 93.50 300 PHE A C 1
ATOM 2299 O O . PHE A 1 300 ? -12.852 -3.166 -7.043 1.00 93.50 300 PHE A O 1
ATOM 2306 N N . VAL A 1 301 ? -13.429 -3.367 -4.886 1.00 95.25 301 VAL A N 1
ATOM 2307 C CA . VAL A 1 301 ? -13.216 -4.805 -4.752 1.00 95.25 301 VAL A CA 1
ATOM 2308 C C . VAL A 1 301 ? -14.456 -5.404 -4.113 1.00 95.25 301 VAL A C 1
ATOM 2310 O O . VAL A 1 301 ? -14.898 -4.960 -3.056 1.00 95.25 301 VAL A O 1
ATOM 2313 N N . TYR A 1 302 ? -14.998 -6.432 -4.756 1.00 94.44 302 TYR A N 1
ATOM 2314 C CA . TYR A 1 302 ? -16.077 -7.215 -4.181 1.00 94.44 302 TYR A CA 1
ATOM 2315 C C . TYR A 1 302 ? -15.488 -8.241 -3.212 1.00 94.44 302 TYR A C 1
ATOM 2317 O O . TYR A 1 302 ? -14.561 -8.974 -3.574 1.00 94.44 302 TYR A O 1
ATOM 2325 N N . PHE A 1 303 ? -16.034 -8.288 -1.999 1.00 92.25 303 PHE A N 1
ATOM 2326 C CA . PHE A 1 303 ? -15.617 -9.196 -0.936 1.00 92.25 303 PHE A CA 1
ATOM 2327 C C . PHE A 1 303 ? -16.743 -10.166 -0.581 1.00 92.25 303 PHE A C 1
ATOM 2329 O O . PHE A 1 303 ? -17.905 -9.774 -0.498 1.00 92.25 303 PHE A O 1
ATOM 2336 N N . ASP A 1 304 ? -16.386 -11.416 -0.298 1.00 88.88 304 ASP A N 1
ATOM 2337 C CA . ASP A 1 304 ? -17.285 -12.379 0.327 1.00 88.88 304 ASP A CA 1
ATOM 2338 C C . ASP A 1 304 ? -17.416 -12.055 1.823 1.00 88.88 304 ASP A C 1
ATOM 2340 O O . ASP A 1 304 ? -16.501 -12.268 2.627 1.00 88.88 304 ASP A O 1
ATOM 2344 N N . HIS A 1 305 ? -18.585 -11.536 2.195 1.00 77.81 305 HIS A N 1
ATOM 2345 C CA . HIS A 1 305 ? -18.914 -11.171 3.569 1.00 77.81 305 HIS A CA 1
ATOM 2346 C C . HIS A 1 305 ? -18.865 -12.366 4.537 1.00 77.81 305 HIS A C 1
ATOM 2348 O O . HIS A 1 305 ? -18.463 -12.214 5.690 1.00 77.81 305 HIS A O 1
ATOM 2354 N N . ARG A 1 306 ? -19.229 -13.576 4.093 1.00 78.25 306 ARG A N 1
ATOM 2355 C CA . ARG A 1 306 ? -19.193 -14.775 4.946 1.00 78.25 306 ARG A CA 1
ATOM 2356 C C . ARG A 1 306 ? -17.756 -15.195 5.224 1.00 78.25 306 ARG A C 1
ATOM 2358 O O . ARG A 1 306 ? -17.422 -15.485 6.372 1.00 78.25 306 ARG A O 1
ATOM 2365 N N . ALA A 1 307 ? -16.900 -15.166 4.202 1.00 81.44 307 ALA A N 1
ATOM 2366 C CA . ALA A 1 307 ? -15.468 -15.421 4.363 1.00 81.44 307 ALA A CA 1
ATOM 2367 C C . ALA A 1 307 ? -14.824 -14.407 5.324 1.00 81.44 307 ALA A C 1
ATOM 2369 O O . ALA A 1 307 ? -14.009 -14.778 6.172 1.00 81.44 307 ALA A O 1
ATOM 2370 N N . LEU A 1 308 ? -15.242 -13.140 5.244 1.00 74.94 308 LEU A N 1
ATOM 2371 C CA . LEU A 1 308 ? -14.797 -12.089 6.154 1.00 74.94 308 LEU A CA 1
ATOM 2372 C C . LEU A 1 308 ? -15.167 -12.363 7.605 1.00 74.94 308 LEU A C 1
ATOM 2374 O O . LEU A 1 308 ? -14.283 -12.335 8.460 1.00 74.94 308 LEU A O 1
ATOM 2378 N N . LEU A 1 309 ? -16.439 -12.660 7.878 1.00 70.62 309 LEU A N 1
ATOM 2379 C CA . LEU A 1 309 ? -16.891 -12.987 9.229 1.00 70.62 309 LEU A CA 1
ATOM 2380 C C . LEU A 1 309 ? -16.174 -14.215 9.775 1.00 70.62 309 LEU A C 1
ATOM 2382 O O . LEU A 1 309 ? -15.719 -14.189 10.912 1.00 70.62 309 LEU A O 1
ATOM 2386 N N . HIS A 1 310 ? -15.994 -15.247 8.951 1.00 72.00 310 HIS A N 1
ATOM 2387 C CA . HIS A 1 310 ? -15.259 -16.449 9.326 1.00 72.00 310 HIS A CA 1
ATOM 2388 C C . HIS A 1 310 ? -13.804 -16.135 9.713 1.00 72.00 310 HIS A C 1
ATOM 2390 O O . HIS A 1 310 ? -13.336 -16.539 10.774 1.00 72.00 310 HIS A O 1
ATOM 2396 N N . LEU A 1 311 ? -13.079 -15.353 8.906 1.00 68.94 311 LEU A N 1
ATOM 2397 C CA . LEU A 1 311 ? -11.695 -14.975 9.217 1.00 68.94 311 LEU A CA 1
ATOM 2398 C C . LEU A 1 311 ? -11.576 -13.946 10.347 1.00 68.94 311 LEU A C 1
ATOM 2400 O O . LEU A 1 311 ? -10.493 -13.804 10.921 1.00 68.94 311 LEU A O 1
ATOM 2404 N N . ALA A 1 312 ? -12.632 -13.187 10.633 1.00 62.03 312 ALA A N 1
ATOM 2405 C CA . ALA A 1 312 ? -12.705 -12.290 11.781 1.00 62.03 312 ALA A CA 1
ATOM 2406 C C . ALA A 1 312 ? -12.988 -13.054 13.080 1.00 62.03 312 ALA A C 1
ATOM 2408 O O . ALA A 1 312 ? -12.400 -12.702 14.104 1.00 62.03 312 ALA A O 1
ATOM 2409 N N . SER A 1 313 ? -13.814 -14.106 13.013 1.00 56.88 313 SER A N 1
ATOM 2410 C CA . SER A 1 313 ? -14.267 -14.882 14.169 1.00 56.88 313 SER A CA 1
ATOM 2411 C C . SER A 1 313 ? -13.352 -16.036 14.583 1.00 56.88 313 SER A C 1
ATOM 2413 O O . SER A 1 313 ? -13.503 -16.643 15.643 1.00 56.88 313 SER A O 1
ATOM 2415 N N . HIS A 1 314 ? -12.391 -16.409 13.738 1.00 52.97 314 HIS A N 1
ATOM 2416 C CA . HIS A 1 314 ? -11.540 -17.550 14.049 1.00 52.97 314 HIS A CA 1
ATOM 2417 C C . HIS A 1 314 ? -10.566 -17.249 15.196 1.00 52.97 314 HIS A C 1
ATOM 2419 O O . HIS A 1 314 ? -9.478 -16.701 14.993 1.00 52.97 314 HIS A O 1
ATOM 2425 N N . LYS A 1 315 ? -10.914 -17.749 16.393 1.00 52.06 315 LYS A N 1
ATOM 2426 C CA . LYS A 1 315 ? -9.953 -18.362 17.326 1.00 52.06 315 LYS A CA 1
ATOM 2427 C C . LYS A 1 315 ? -9.151 -19.366 16.498 1.00 52.06 315 LYS A C 1
ATOM 2429 O O . LYS A 1 315 ? -9.727 -20.324 15.997 1.00 52.06 315 LYS A O 1
ATOM 2434 N N . GLN A 1 316 ? -7.874 -19.092 16.237 1.00 48.47 316 GLN A N 1
ATOM 2435 C CA . GLN A 1 316 ? -7.095 -19.831 15.238 1.00 48.47 316 GLN A CA 1
ATOM 2436 C C . GLN A 1 316 ? -7.222 -21.353 15.400 1.00 48.47 316 GLN A C 1
ATOM 2438 O O . GLN A 1 316 ? -6.728 -21.922 16.371 1.00 48.47 316 GLN A O 1
ATOM 2443 N N . ILE A 1 317 ? -7.843 -22.010 14.417 1.00 37.38 317 ILE A N 1
ATOM 2444 C CA . ILE A 1 317 ? -7.729 -23.454 14.217 1.00 37.38 317 ILE A CA 1
ATOM 2445 C C . ILE A 1 317 ? -6.272 -23.692 13.810 1.00 37.38 317 ILE A C 1
ATOM 2447 O O . ILE A 1 317 ? -5.906 -23.449 12.662 1.00 37.38 317 ILE A O 1
ATOM 2451 N N . GLY A 1 318 ? -5.411 -24.057 14.761 1.00 38.12 318 GLY A N 1
ATOM 2452 C CA . GLY A 1 318 ? -4.005 -24.337 14.454 1.00 38.12 318 GLY A CA 1
ATOM 2453 C C . GLY A 1 318 ? -3.034 -24.346 15.630 1.00 38.12 318 GLY A C 1
ATOM 2454 O O . GLY A 1 318 ? -2.024 -25.035 15.545 1.00 38.12 318 GLY A O 1
ATOM 2455 N N . SER A 1 319 ? -3.317 -23.673 16.751 1.00 35.41 319 SER A N 1
ATOM 2456 C CA . SER A 1 319 ? -2.527 -23.907 17.963 1.00 35.41 319 SER A CA 1
ATOM 2457 C C . SER A 1 319 ? -3.213 -24.990 18.786 1.00 35.41 319 SER A C 1
ATOM 2459 O O . SER A 1 319 ? -4.403 -24.915 19.082 1.00 35.41 319 SER A O 1
ATOM 2461 N N . THR A 1 320 ? -2.464 -26.051 19.088 1.00 35.50 320 THR A N 1
ATOM 2462 C CA . THR A 1 320 ? -2.827 -27.118 20.029 1.00 35.50 320 THR A CA 1
ATOM 2463 C C . THR A 1 320 ? -3.703 -26.593 21.165 1.00 35.50 320 THR A C 1
ATOM 2465 O O . THR A 1 320 ? -3.371 -25.543 21.714 1.00 35.50 320 THR A O 1
ATOM 2468 N N . GLU A 1 321 ? -4.740 -27.354 21.529 1.00 36.72 321 GLU A N 1
ATOM 2469 C CA . GLU A 1 321 ? -5.808 -27.187 22.544 1.00 36.72 321 GLU A CA 1
ATOM 2470 C C . GLU A 1 321 ? -5.512 -26.398 23.848 1.00 36.72 321 GLU A C 1
ATOM 2472 O O . GLU A 1 321 ? -6.411 -26.148 24.643 1.00 36.72 321 GLU A O 1
ATOM 2477 N N . LYS A 1 322 ? -4.281 -25.963 24.110 1.00 36.62 322 LYS A N 1
ATOM 2478 C CA . LYS A 1 322 ? -3.825 -25.329 25.349 1.00 36.62 322 LYS A CA 1
ATOM 2479 C C . LYS A 1 322 ? -4.144 -23.840 25.524 1.00 36.62 322 LYS A C 1
ATOM 2481 O O . LYS A 1 322 ? -3.891 -23.335 26.614 1.00 36.62 322 LYS A O 1
ATOM 2486 N N . PHE A 1 323 ? -4.692 -23.127 24.535 1.00 39.81 323 PHE A N 1
ATOM 2487 C CA . PHE A 1 323 ? -4.929 -21.673 24.669 1.00 39.81 323 PHE A CA 1
ATOM 2488 C C . PHE A 1 323 ? -6.380 -21.203 24.500 1.00 39.81 323 PHE A C 1
ATOM 2490 O O . PHE A 1 323 ? -6.641 -19.998 24.527 1.00 39.81 323 PHE A O 1
ATOM 2497 N N . VAL A 1 324 ? -7.349 -22.120 24.439 1.00 40.06 324 VAL A N 1
ATOM 2498 C CA . VAL A 1 324 ? -8.775 -21.762 24.514 1.00 40.06 324 VAL A CA 1
ATOM 2499 C C . VAL A 1 324 ? -9.176 -21.524 25.973 1.00 40.06 324 VAL A C 1
ATOM 2501 O O . VAL A 1 324 ? -9.848 -22.359 26.558 1.00 40.06 324 VAL A O 1
ATOM 2504 N N . THR A 1 325 ? -8.762 -20.421 26.605 1.00 35.22 325 THR A N 1
ATOM 2505 C CA . THR A 1 325 ? -9.246 -20.109 27.975 1.00 35.22 325 THR A CA 1
ATOM 2506 C C . THR A 1 325 ? -9.361 -18.631 28.347 1.00 35.22 325 THR A C 1
ATOM 2508 O O . THR A 1 325 ? -9.404 -18.317 29.532 1.00 35.22 325 THR A O 1
ATOM 2511 N N . LYS A 1 326 ? -9.501 -17.687 27.410 1.00 39.94 326 LYS A N 1
ATOM 2512 C CA . LYS A 1 326 ? -10.115 -16.401 27.791 1.00 39.94 326 LYS A CA 1
ATOM 2513 C C . LYS A 1 326 ? -11.107 -15.931 26.742 1.00 39.94 326 LYS A C 1
ATOM 2515 O O . LYS A 1 326 ? -10.705 -15.571 25.639 1.00 39.94 326 LYS A O 1
ATOM 2520 N N . GLU A 1 327 ? -12.384 -15.921 27.120 1.00 45.06 327 GLU A N 1
ATOM 2521 C CA . GLU A 1 327 ? -13.338 -14.914 26.654 1.00 45.06 327 GLU A CA 1
ATOM 2522 C C . GLU A 1 327 ? -12.618 -13.560 26.716 1.00 45.06 327 GLU A C 1
ATOM 2524 O O . GLU A 1 327 ? -12.097 -13.166 27.764 1.00 45.06 327 GLU A O 1
ATOM 2529 N N . ARG A 1 328 ? -12.433 -12.913 25.568 1.00 50.62 328 ARG A N 1
ATOM 2530 C CA . ARG A 1 328 ? -11.761 -11.616 25.488 1.00 50.62 328 ARG A CA 1
ATOM 2531 C C . ARG A 1 328 ? -12.643 -10.686 24.714 1.00 50.62 328 ARG A C 1
ATOM 2533 O O . ARG A 1 328 ? -12.939 -10.973 23.572 1.00 50.62 328 ARG A O 1
ATOM 2540 N N . GLU A 1 329 ? -12.968 -9.560 25.314 1.00 51.50 329 GLU A N 1
ATOM 2541 C CA . GLU A 1 329 ? -13.816 -8.549 24.708 1.00 51.50 329 GLU A CA 1
ATOM 2542 C C . GLU A 1 329 ? -13.200 -7.998 23.408 1.00 51.50 329 GLU A C 1
ATOM 2544 O O . GLU A 1 329 ? -11.985 -7.772 23.299 1.00 51.50 329 GLU A O 1
ATOM 2549 N N . PHE A 1 330 ? -14.070 -7.783 22.421 1.00 54.44 330 PHE A N 1
ATOM 2550 C CA . PHE A 1 330 ? -13.782 -7.197 21.112 1.00 54.44 330 PHE A CA 1
ATOM 2551 C C . PHE A 1 330 ? -12.800 -6.018 21.201 1.00 54.44 330 PHE A C 1
ATOM 2553 O O . PHE A 1 330 ? -12.942 -5.171 22.066 1.00 54.44 330 PHE A O 1
ATOM 2560 N N . GLY A 1 331 ? -11.805 -5.903 20.314 1.00 56.47 331 GLY A N 1
ATOM 2561 C CA . GLY A 1 331 ? -10.929 -4.718 20.259 1.00 56.47 331 GLY A CA 1
ATOM 2562 C C . GLY A 1 331 ? -9.989 -4.501 21.465 1.00 56.47 331 GLY A C 1
ATOM 2563 O O . GLY A 1 331 ? -9.164 -3.587 21.424 1.00 56.47 331 GLY A O 1
ATOM 2564 N N . ILE A 1 332 ? -10.024 -5.361 22.496 1.00 63.84 332 ILE A N 1
ATOM 2565 C CA . ILE A 1 332 ? -9.117 -5.356 23.665 1.00 63.84 332 ILE A CA 1
ATOM 2566 C C . ILE A 1 332 ? -7.930 -6.307 23.429 1.00 63.84 332 ILE A C 1
ATOM 2568 O O . ILE A 1 332 ? -7.496 -7.031 24.323 1.00 63.84 332 ILE A O 1
ATOM 2572 N N . GLY A 1 333 ? -7.326 -6.272 22.239 1.00 61.41 333 GLY A N 1
ATOM 2573 C CA . GLY A 1 333 ? -6.072 -6.991 21.976 1.00 61.41 333 GLY A CA 1
ATOM 2574 C C . GLY A 1 333 ? -4.892 -6.374 22.738 1.00 61.41 333 GLY A C 1
ATOM 2575 O O . GLY A 1 333 ? -4.807 -5.145 22.869 1.00 61.41 333 GLY A O 1
ATOM 2576 N N . ASN A 1 334 ? -3.990 -7.187 23.289 1.00 66.81 334 ASN A N 1
ATOM 2577 C CA . ASN A 1 334 ? -2.800 -6.671 23.974 1.00 66.81 334 ASN A CA 1
ATOM 2578 C C . ASN A 1 334 ? -1.881 -5.972 22.967 1.00 66.81 334 ASN A C 1
ATOM 2580 O O . ASN A 1 334 ? -1.454 -6.591 21.998 1.00 66.81 334 ASN A O 1
ATOM 2584 N N . ILE A 1 335 ? -1.505 -4.716 23.232 1.00 74.38 335 ILE A N 1
ATOM 2585 C CA . ILE A 1 335 ? -0.488 -4.037 22.418 1.00 74.38 335 ILE A CA 1
ATOM 2586 C C . ILE A 1 335 ? 0.851 -4.709 22.703 1.00 74.38 335 ILE A C 1
ATOM 2588 O O . ILE A 1 335 ? 1.420 -4.543 23.788 1.00 74.38 335 ILE A O 1
ATOM 2592 N N . LYS A 1 336 ? 1.364 -5.486 21.746 1.00 71.06 336 LYS A N 1
ATOM 2593 C CA . LYS A 1 336 ? 2.626 -6.196 21.959 1.00 71.06 336 LYS A CA 1
ATOM 2594 C C . LYS A 1 336 ? 3.783 -5.204 21.973 1.00 71.06 336 LYS A C 1
ATOM 2596 O O . LYS A 1 336 ? 3.959 -4.409 21.048 1.00 71.06 336 LYS A O 1
ATOM 2601 N N . ASN A 1 337 ? 4.638 -5.302 22.992 1.00 74.75 337 ASN A N 1
ATOM 2602 C CA . ASN A 1 337 ? 5.905 -4.584 22.985 1.00 74.75 337 ASN A CA 1
ATOM 2603 C C . ASN A 1 337 ? 6.794 -5.167 21.880 1.00 74.75 337 ASN A C 1
ATOM 2605 O O . ASN A 1 337 ? 7.333 -6.263 22.012 1.00 74.75 337 ASN A O 1
ATOM 2609 N N . SER A 1 338 ? 6.932 -4.433 20.779 1.00 70.19 338 SER A N 1
ATOM 2610 C CA . SER A 1 338 ? 7.716 -4.863 19.624 1.00 70.19 338 SER A CA 1
ATOM 2611 C C . SER A 1 338 ? 9.221 -4.599 19.774 1.00 70.19 338 SER A C 1
ATOM 2613 O O . SER A 1 338 ? 10.018 -5.074 18.963 1.00 70.19 338 SER A O 1
ATOM 2615 N N . VAL A 1 339 ? 9.636 -3.868 20.816 1.00 67.81 339 VAL A N 1
ATOM 2616 C CA . VAL A 1 339 ? 11.042 -3.565 21.118 1.00 67.81 339 VAL A CA 1
ATOM 2617 C C . VAL A 1 339 ? 11.629 -4.675 21.995 1.00 67.81 339 VAL A C 1
ATOM 2619 O O . VAL A 1 339 ? 11.929 -4.479 23.169 1.00 67.81 339 VAL A O 1
ATOM 2622 N N . THR A 1 340 ? 11.778 -5.867 21.426 1.00 66.12 340 THR A N 1
ATOM 2623 C CA . THR A 1 340 ? 12.339 -7.041 22.113 1.00 66.12 340 THR A CA 1
ATOM 2624 C C . THR A 1 340 ? 13.515 -7.637 21.337 1.00 66.12 340 THR A C 1
ATOM 2626 O O . THR A 1 340 ? 13.727 -7.341 20.156 1.00 66.12 340 THR A O 1
ATOM 2629 N N . GLY A 1 341 ? 14.323 -8.459 22.015 1.00 68.56 341 GLY A N 1
ATOM 2630 C CA . GLY A 1 341 ? 15.453 -9.177 21.417 1.00 68.56 341 GLY A CA 1
ATOM 2631 C C . GLY A 1 341 ? 16.416 -8.255 20.645 1.00 68.56 341 GLY A C 1
ATOM 2632 O O . GLY A 1 341 ? 16.852 -7.242 21.196 1.00 68.56 341 GLY A O 1
ATOM 2633 N N . PRO A 1 342 ? 16.744 -8.548 19.370 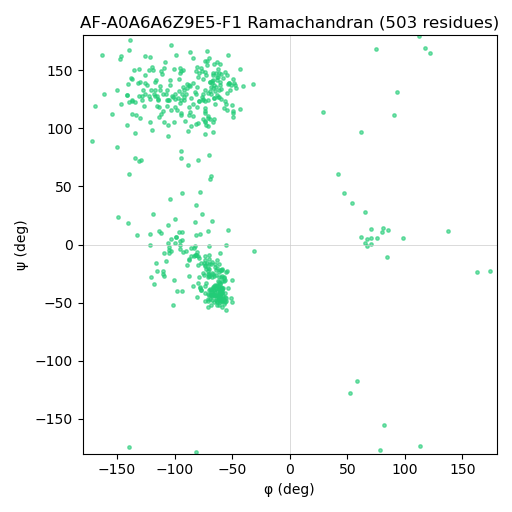1.00 60.34 342 PRO A N 1
ATOM 2634 C CA . PRO A 1 342 ? 17.694 -7.750 18.588 1.00 60.34 342 PRO A CA 1
ATOM 2635 C C . PRO A 1 342 ? 17.215 -6.313 18.316 1.00 60.34 342 PRO A C 1
ATOM 2637 O O . PRO A 1 342 ? 18.035 -5.435 18.047 1.00 60.34 342 PRO A O 1
ATOM 2640 N N . PHE A 1 343 ? 15.911 -6.027 18.428 1.00 64.25 343 PHE A N 1
ATOM 2641 C CA . PHE A 1 343 ? 15.377 -4.680 18.214 1.00 64.25 343 PHE A CA 1
ATOM 2642 C C . PHE A 1 343 ? 15.684 -3.709 19.361 1.00 64.25 343 PHE A C 1
ATOM 2644 O O . PHE A 1 343 ? 15.655 -2.499 19.130 1.00 64.25 343 PHE A O 1
ATOM 2651 N N . LEU A 1 344 ? 16.031 -4.205 20.557 1.00 68.06 344 LEU A N 1
ATOM 2652 C CA . LEU A 1 344 ? 16.463 -3.368 21.688 1.00 68.06 344 LEU A CA 1
ATOM 2653 C C . LEU A 1 344 ? 17.706 -2.539 21.334 1.00 68.06 344 LEU A C 1
ATOM 2655 O O . LEU A 1 344 ? 17.795 -1.362 21.680 1.00 68.06 344 LEU A O 1
ATOM 2659 N N . LEU A 1 345 ? 18.627 -3.124 20.563 1.00 65.56 345 LEU A N 1
ATOM 2660 C CA . LEU A 1 345 ? 19.881 -2.485 20.152 1.00 65.56 345 LEU A CA 1
ATOM 2661 C C . LEU A 1 345 ? 19.685 -1.403 19.075 1.00 65.56 345 LEU A C 1
ATOM 2663 O O . LEU A 1 345 ? 20.553 -0.555 18.881 1.00 65.56 345 LEU A O 1
ATOM 2667 N N . GLY A 1 346 ? 18.539 -1.399 18.384 1.00 65.88 346 GLY A N 1
ATOM 2668 C CA . GLY A 1 346 ? 18.206 -0.412 17.349 1.00 65.88 346 GLY A CA 1
ATOM 2669 C C . GLY A 1 346 ? 17.703 0.929 17.896 1.00 65.88 346 GLY A C 1
ATOM 2670 O O . GLY A 1 346 ? 17.567 1.896 17.142 1.00 65.88 346 GLY A O 1
ATOM 2671 N N . GLY A 1 347 ? 17.428 1.003 19.201 1.00 75.06 347 GLY A N 1
ATOM 2672 C CA . GLY A 1 347 ? 16.848 2.166 19.865 1.00 75.06 347 GLY A CA 1
ATOM 2673 C C . GLY A 1 347 ? 15.352 2.352 19.595 1.00 75.06 347 GLY A C 1
ATOM 2674 O O . GLY A 1 347 ? 14.753 1.741 18.703 1.00 75.06 347 GLY A O 1
ATOM 2675 N N . THR A 1 348 ? 14.742 3.249 20.370 1.00 80.25 348 THR A N 1
ATOM 2676 C CA . THR A 1 348 ? 13.307 3.537 20.306 1.00 80.25 348 THR A CA 1
ATOM 2677 C C . THR A 1 348 ? 13.027 4.937 19.772 1.00 80.25 348 THR A C 1
ATOM 2679 O O . THR A 1 348 ? 13.823 5.868 19.919 1.00 80.25 348 THR A O 1
ATOM 2682 N N . LYS A 1 349 ? 11.889 5.094 19.097 1.00 83.88 349 LYS A N 1
ATOM 2683 C CA . LYS A 1 349 ? 11.385 6.382 18.632 1.00 83.88 349 LYS A CA 1
ATOM 2684 C C . LYS A 1 349 ? 9.869 6.330 18.480 1.00 83.88 349 LYS A C 1
ATOM 2686 O O . LYS A 1 349 ? 9.363 5.676 17.573 1.00 83.88 349 LYS A O 1
ATOM 2691 N N . SER A 1 350 ? 9.161 7.078 19.325 1.00 87.00 350 SER A N 1
ATOM 2692 C CA . SER A 1 350 ? 7.711 7.246 19.203 1.00 87.00 350 SER A CA 1
ATOM 2693 C C . SER A 1 350 ? 7.335 7.938 17.898 1.00 87.00 350 SER A C 1
ATOM 2695 O O . SER A 1 350 ? 8.038 8.837 17.417 1.00 87.00 350 SER A O 1
ATOM 2697 N N . ARG A 1 351 ? 6.203 7.514 17.344 1.00 90.44 351 ARG A N 1
ATOM 2698 C CA . ARG A 1 351 ? 5.608 8.113 16.155 1.00 90.44 351 ARG A CA 1
ATOM 2699 C C . ARG A 1 351 ? 4.985 9.465 16.477 1.00 90.44 351 ARG A C 1
ATOM 2701 O O . ARG A 1 351 ? 4.726 9.778 17.638 1.00 90.44 351 ARG A O 1
ATOM 2708 N N . LYS A 1 352 ? 4.833 10.293 15.445 1.00 89.44 352 LYS A N 1
ATOM 2709 C CA . LYS A 1 352 ? 4.410 11.691 15.577 1.00 89.44 352 LYS A CA 1
ATOM 2710 C C . LYS A 1 352 ? 3.335 12.042 14.536 1.00 89.44 352 LYS A C 1
ATOM 2712 O O . LYS A 1 352 ? 3.670 12.699 13.549 1.00 89.44 352 LYS A O 1
ATOM 2717 N N . PRO A 1 353 ? 2.086 11.580 14.721 1.00 90.81 353 PRO A N 1
ATOM 2718 C CA . PRO A 1 353 ? 0.977 11.867 13.807 1.00 90.81 353 PRO A CA 1
ATOM 2719 C C . PRO A 1 353 ? 0.904 13.353 13.427 1.00 90.81 353 PRO A C 1
ATOM 2721 O O . PRO A 1 353 ? 1.079 14.218 14.283 1.00 90.81 353 PRO A O 1
ATOM 2724 N N . GLY A 1 354 ? 0.718 13.678 12.150 1.00 86.25 354 GLY A N 1
ATOM 2725 C CA . GLY A 1 354 ? 0.615 15.062 11.665 1.00 86.25 354 GLY A CA 1
ATOM 2726 C C . GLY A 1 354 ? 1.889 15.915 11.769 1.00 86.25 354 GLY A C 1
ATOM 2727 O O . GLY A 1 354 ? 1.854 17.107 11.478 1.00 86.25 354 GLY A O 1
ATOM 2728 N N . GLN A 1 355 ? 3.029 15.348 12.186 1.00 83.75 355 GLN A N 1
ATOM 2729 C CA . GLN A 1 355 ? 4.310 16.068 12.320 1.00 83.75 355 GLN A CA 1
ATOM 2730 C C . GLN A 1 355 ? 5.378 15.572 11.328 1.00 83.75 355 GLN A C 1
ATOM 2732 O O . GLN A 1 355 ? 6.565 15.891 11.458 1.00 83.75 355 GLN A O 1
ATOM 2737 N N . TYR A 1 356 ? 4.985 14.759 10.348 1.00 78.69 356 TYR A N 1
ATOM 2738 C CA . TYR A 1 356 ? 5.877 14.212 9.332 1.00 78.69 356 TYR A CA 1
ATOM 2739 C C . TYR A 1 356 ? 6.026 15.198 8.162 1.00 78.69 356 TYR A C 1
ATOM 2741 O O . TYR A 1 356 ? 5.159 15.297 7.303 1.00 78.69 356 TYR A O 1
ATOM 2749 N N . LEU A 1 357 ? 7.145 15.930 8.116 1.00 64.88 357 LEU A N 1
ATOM 2750 C CA . LEU A 1 357 ? 7.445 16.891 7.044 1.00 64.88 357 LEU A CA 1
ATOM 2751 C C . LEU A 1 357 ? 8.186 16.235 5.872 1.00 64.88 357 LEU A C 1
ATOM 2753 O O . LEU A 1 357 ? 9.146 15.487 6.079 1.00 64.88 357 LEU A O 1
ATOM 2757 N N . MET A 1 358 ? 7.803 16.579 4.641 1.00 60.00 358 MET A N 1
ATOM 2758 C CA . MET A 1 358 ? 8.483 16.126 3.422 1.00 60.00 358 MET A CA 1
ATOM 2759 C C . MET A 1 358 ? 9.423 17.176 2.839 1.00 60.00 358 MET A C 1
ATOM 2761 O O . MET A 1 358 ? 9.189 18.379 2.952 1.00 60.00 358 MET A O 1
ATOM 2765 N N . ASN A 1 359 ? 10.470 16.708 2.157 1.00 50.38 359 ASN A N 1
ATOM 2766 C CA . ASN A 1 359 ? 11.244 17.520 1.224 1.00 50.38 359 ASN A CA 1
ATOM 2767 C C . ASN A 1 359 ? 10.884 17.175 -0.235 1.00 50.38 359 ASN A C 1
ATOM 2769 O O . ASN A 1 359 ? 10.216 16.181 -0.516 1.00 50.38 359 ASN A O 1
ATOM 2773 N N . THR A 1 360 ? 11.396 17.966 -1.179 1.00 42.81 360 THR A N 1
ATOM 2774 C CA . THR A 1 360 ? 11.180 17.821 -2.634 1.00 42.81 360 THR A CA 1
ATOM 2775 C C . THR A 1 360 ? 11.664 16.500 -3.248 1.00 42.81 360 THR A C 1
ATOM 2777 O O . THR A 1 360 ? 11.415 16.248 -4.421 1.00 42.81 360 THR A O 1
ATOM 2780 N N . HIS A 1 361 ? 12.370 15.658 -2.490 1.00 45.78 361 HIS A N 1
ATOM 2781 C CA . HIS A 1 361 ? 12.937 14.388 -2.951 1.00 45.78 361 HIS A CA 1
ATOM 2782 C C . HIS A 1 361 ? 12.260 13.170 -2.309 1.00 45.78 361 HIS A C 1
ATOM 2784 O O . HIS A 1 361 ? 12.779 12.059 -2.419 1.00 45.78 361 HIS A O 1
ATOM 2790 N N . GLY A 1 362 ? 11.143 13.365 -1.604 1.00 46.91 362 GLY A N 1
ATOM 2791 C CA . GLY A 1 362 ? 10.445 12.275 -0.931 1.00 46.91 362 GLY A CA 1
ATOM 2792 C C . GLY A 1 362 ? 11.257 11.647 0.213 1.00 46.91 362 GLY A C 1
ATOM 2793 O O . GLY A 1 362 ? 11.101 10.464 0.520 1.00 46.91 362 GLY A O 1
ATOM 2794 N N . LEU A 1 363 ? 12.150 12.416 0.840 1.00 40.06 363 LEU A N 1
ATOM 2795 C CA . LEU A 1 363 ? 12.907 11.995 2.015 1.00 40.06 363 LEU A CA 1
ATOM 2796 C C . LEU A 1 363 ? 12.549 12.880 3.212 1.00 40.06 363 LEU A C 1
ATOM 2798 O O . LEU A 1 363 ? 12.469 14.103 3.107 1.00 40.06 363 LEU A O 1
ATOM 2802 N N . TYR A 1 364 ? 12.417 12.267 4.388 1.00 46.25 364 TYR A N 1
ATOM 2803 C CA . TYR A 1 364 ? 12.295 12.978 5.662 1.00 46.25 364 TYR A CA 1
ATOM 2804 C C . TYR A 1 364 ? 13.626 13.639 6.029 1.00 46.25 364 TYR A C 1
ATOM 2806 O O . TYR A 1 364 ? 14.385 13.101 6.832 1.00 46.25 364 TYR A O 1
ATOM 2814 N N . ARG A 1 365 ? 13.959 14.768 5.394 1.00 37.34 365 ARG A N 1
ATOM 2815 C CA . ARG A 1 365 ? 15.045 15.672 5.809 1.00 37.34 365 ARG A CA 1
ATOM 2816 C C . ARG A 1 365 ? 15.026 16.962 4.989 1.00 37.34 365 ARG A C 1
ATOM 2818 O O . ARG A 1 365 ? 15.691 17.043 3.961 1.00 37.34 365 ARG A O 1
ATOM 2825 N N . ASN A 1 366 ? 14.287 17.968 5.453 1.00 36.47 366 ASN A N 1
ATOM 2826 C CA . ASN A 1 366 ? 14.703 19.376 5.415 1.00 36.47 366 ASN A CA 1
ATOM 2827 C C . ASN A 1 366 ? 13.735 20.217 6.281 1.00 36.47 366 ASN A C 1
ATOM 2829 O O . ASN A 1 366 ? 12.554 20.246 5.964 1.00 36.47 366 ASN A O 1
ATOM 2833 N N . PRO A 1 367 ? 14.178 20.913 7.343 1.00 38.78 367 PRO A N 1
ATOM 2834 C CA . PRO A 1 367 ? 13.319 21.831 8.106 1.00 38.78 367 PRO A CA 1
ATOM 2835 C C . PRO A 1 367 ? 12.935 23.112 7.336 1.00 38.78 367 PRO A C 1
ATOM 2837 O O . PRO A 1 367 ? 12.215 23.944 7.873 1.00 38.78 367 PRO A O 1
ATOM 2840 N N . LYS A 1 368 ? 13.419 23.291 6.095 1.00 38.41 368 LYS A N 1
ATOM 2841 C CA . LYS A 1 368 ? 13.192 24.487 5.265 1.00 38.41 368 LYS A CA 1
ATOM 2842 C C . LYS A 1 368 ? 12.077 24.352 4.211 1.00 38.41 368 LYS A C 1
ATOM 2844 O O . LYS A 1 368 ? 11.956 25.237 3.372 1.00 38.41 368 LYS A O 1
ATOM 2849 N N . THR A 1 369 ? 11.305 23.263 4.186 1.00 46.75 369 THR A N 1
ATOM 2850 C CA . THR A 1 369 ? 10.251 23.051 3.173 1.00 46.75 369 THR A CA 1
ATOM 2851 C C . THR A 1 369 ? 8.846 23.287 3.727 1.00 46.75 369 THR A C 1
ATOM 2853 O O . THR A 1 369 ? 8.550 22.958 4.873 1.00 46.75 369 THR A O 1
ATOM 2856 N N . VAL A 1 370 ? 7.998 23.892 2.888 1.00 48.16 370 VAL A N 1
ATOM 2857 C CA . VAL A 1 370 ? 6.587 24.220 3.146 1.00 48.16 370 VAL A CA 1
ATOM 2858 C C . VAL A 1 370 ? 5.837 22.982 3.670 1.00 48.16 370 VAL A C 1
ATOM 2860 O O . VAL A 1 370 ? 6.045 21.897 3.120 1.00 48.16 370 VAL A O 1
ATOM 2863 N N . PRO A 1 371 ? 4.973 23.103 4.698 1.00 52.44 371 PRO A N 1
ATOM 2864 C CA . PRO A 1 371 ? 4.136 21.996 5.151 1.00 52.44 371 PRO A CA 1
ATOM 2865 C C . PRO A 1 371 ? 3.273 21.482 3.995 1.00 52.44 371 PRO A C 1
ATOM 2867 O O . PRO A 1 371 ? 2.455 22.223 3.454 1.00 52.44 371 PRO A O 1
ATOM 2870 N N . ILE A 1 372 ? 3.456 20.222 3.605 1.00 61.88 372 ILE A N 1
ATOM 2871 C CA . ILE A 1 372 ? 2.551 19.549 2.672 1.00 61.88 372 ILE A CA 1
ATOM 2872 C C . ILE A 1 372 ? 1.521 18.809 3.519 1.00 61.88 372 ILE A C 1
ATOM 2874 O O . ILE A 1 372 ? 1.900 18.088 4.442 1.00 61.88 372 ILE A O 1
ATOM 2878 N N . SER A 1 373 ? 0.233 19.002 3.227 1.00 75.12 373 SER A N 1
ATOM 2879 C CA . SER A 1 373 ? -0.833 18.263 3.905 1.00 75.12 373 SER A CA 1
ATOM 2880 C C . SER A 1 373 ? -0.662 16.765 3.658 1.00 75.12 373 SER A C 1
ATOM 2882 O O . SER A 1 373 ? -0.372 16.339 2.538 1.00 75.12 373 SER A O 1
ATOM 2884 N N . THR A 1 374 ? -0.844 15.966 4.696 1.00 82.44 374 THR A N 1
ATOM 2885 C CA . THR A 1 374 ? -0.752 14.504 4.662 1.00 82.44 374 THR A CA 1
ATOM 2886 C C . THR A 1 374 ? -2.129 13.838 4.705 1.00 82.44 374 THR A C 1
ATOM 2888 O O . THR A 1 374 ? -2.218 12.635 4.502 1.00 82.44 374 THR A O 1
ATOM 2891 N N . ASN A 1 375 ? -3.213 14.598 4.907 1.00 88.00 375 ASN A N 1
ATOM 2892 C CA . ASN A 1 375 ? -4.579 14.077 5.069 1.00 88.00 375 ASN A CA 1
ATOM 2893 C C . ASN A 1 375 ? -4.669 12.894 6.055 1.00 88.00 375 ASN A C 1
ATOM 2895 O O . ASN A 1 375 ? -5.266 11.859 5.761 1.00 88.00 375 ASN A O 1
ATOM 2899 N N . GLU A 1 376 ? -3.986 13.036 7.191 1.00 92.19 376 GLU A N 1
ATOM 2900 C CA . GLU A 1 376 ? -3.990 12.059 8.278 1.00 92.19 376 GLU A CA 1
ATOM 2901 C C . GLU A 1 376 ? -5.252 12.218 9.148 1.00 92.19 376 GLU A C 1
ATOM 2903 O O . GLU A 1 376 ? -5.595 13.334 9.546 1.00 92.19 376 GLU A O 1
ATOM 2908 N N . THR A 1 377 ? -5.895 11.103 9.495 1.00 94.31 377 THR A N 1
ATOM 2909 C CA . THR A 1 377 ? -7.010 11.002 10.451 1.00 94.31 377 THR A CA 1
ATOM 2910 C C . THR A 1 377 ? -6.657 10.052 11.596 1.00 94.31 377 THR A C 1
ATOM 2912 O O . THR A 1 377 ? -5.713 9.267 11.499 1.00 94.31 377 THR A O 1
ATOM 2915 N N . ILE A 1 378 ? -7.375 10.125 12.715 1.00 93.00 378 ILE A N 1
ATOM 2916 C CA . ILE A 1 378 ? -7.263 9.162 13.822 1.00 93.00 378 ILE A CA 1
ATOM 2917 C C . ILE A 1 378 ? -8.542 8.340 13.872 1.00 93.00 378 ILE A C 1
ATOM 2919 O O . ILE A 1 378 ? -9.628 8.908 13.892 1.00 93.00 378 ILE A O 1
ATOM 2923 N N . HIS A 1 379 ? -8.430 7.016 13.921 1.00 92.56 379 HIS A N 1
ATOM 2924 C CA . HIS A 1 379 ? -9.605 6.164 14.018 1.00 92.56 379 HIS A CA 1
ATOM 2925 C C . HIS A 1 379 ? -10.346 6.418 15.336 1.00 92.56 379 HIS A C 1
ATOM 2927 O O . HIS A 1 379 ? -9.728 6.490 16.402 1.00 92.56 379 HIS A O 1
ATOM 2933 N N . TRP A 1 380 ? -11.670 6.520 15.291 1.00 84.75 380 TRP A N 1
ATOM 2934 C CA . TRP A 1 380 ? -12.504 6.857 16.449 1.00 84.75 380 TRP A CA 1
ATOM 2935 C C . TRP A 1 380 ? -12.351 5.870 17.619 1.00 84.75 380 TRP A C 1
ATOM 2937 O O . TRP A 1 380 ? -12.372 6.274 18.787 1.00 84.75 380 TRP A O 1
ATOM 2947 N N . THR A 1 381 ? -12.076 4.591 17.331 1.00 83.12 381 THR A N 1
ATOM 2948 C CA . THR A 1 381 ? -11.810 3.577 18.368 1.00 83.12 381 THR A CA 1
ATOM 2949 C C . THR A 1 381 ? -10.613 3.938 19.247 1.00 83.12 381 THR A C 1
ATOM 2951 O O . THR A 1 381 ? -10.587 3.569 20.418 1.00 83.12 381 THR A O 1
ATOM 2954 N N . VAL A 1 382 ? -9.644 4.719 18.749 1.00 87.62 382 VAL A N 1
ATOM 2955 C CA . VAL A 1 382 ? -8.506 5.199 19.549 1.00 87.62 382 VAL A CA 1
ATOM 2956 C C . VAL A 1 382 ? -8.997 6.054 20.714 1.00 87.62 382 VAL A C 1
ATOM 2958 O O . VAL A 1 382 ? -8.563 5.854 21.848 1.00 87.62 382 VAL A O 1
ATOM 2961 N N . ARG A 1 383 ? -9.922 6.988 20.463 1.00 85.12 383 ARG A N 1
ATOM 2962 C CA . ARG A 1 383 ? -10.481 7.854 21.508 1.00 85.12 383 ARG A CA 1
ATOM 2963 C C . ARG A 1 383 ? -11.245 7.044 22.545 1.00 85.12 383 ARG A C 1
ATOM 2965 O O . ARG A 1 383 ? -11.064 7.280 23.736 1.00 85.12 383 ARG A O 1
ATOM 2972 N N . VAL A 1 384 ? -12.066 6.097 22.088 1.00 76.69 384 VAL A N 1
ATOM 2973 C CA . VAL A 1 384 ? -12.853 5.209 22.955 1.00 76.69 384 VAL A CA 1
ATOM 2974 C C . VAL A 1 384 ? -11.919 4.411 23.869 1.00 76.69 384 VAL A C 1
ATOM 2976 O O . VAL A 1 384 ? -12.016 4.513 25.089 1.00 76.69 384 VAL A O 1
ATOM 2979 N N . LEU A 1 385 ? -10.929 3.717 23.301 1.00 77.25 385 LEU A N 1
ATOM 2980 C CA . LEU A 1 385 ? -9.982 2.884 24.051 1.00 77.25 385 LEU A CA 1
ATOM 2981 C C . LEU A 1 385 ? -9.137 3.682 25.058 1.00 77.25 385 LEU A C 1
ATOM 2983 O O . LEU A 1 385 ? -8.875 3.199 26.162 1.00 77.25 385 LEU A O 1
ATOM 2987 N N . LEU A 1 386 ? -8.716 4.902 24.705 1.00 80.06 386 LEU A N 1
ATOM 2988 C CA . LEU A 1 386 ? -7.966 5.775 25.615 1.00 80.06 386 LEU A CA 1
ATOM 2989 C C . LEU A 1 386 ? -8.860 6.382 26.709 1.00 80.06 386 LEU A C 1
ATOM 2991 O O . LEU A 1 386 ? -8.448 6.434 27.865 1.00 80.06 386 LEU A O 1
ATOM 2995 N N . GLY A 1 387 ? -10.079 6.818 26.378 1.00 70.25 387 GLY A N 1
ATOM 2996 C CA . GLY A 1 387 ? -11.016 7.438 27.328 1.00 70.25 387 GLY A CA 1
ATOM 2997 C C . GLY A 1 387 ? -11.539 6.480 28.404 1.00 70.25 387 GLY A C 1
ATOM 2998 O O . GLY A 1 387 ? -11.891 6.899 29.511 1.00 70.25 387 GLY A O 1
ATOM 2999 N N . LEU A 1 388 ? -11.539 5.182 28.104 1.00 66.31 388 LEU A N 1
ATOM 3000 C CA . LEU A 1 388 ? -11.838 4.119 29.063 1.00 66.31 388 LEU A CA 1
ATOM 3001 C C . LEU A 1 388 ? -10.638 3.750 29.945 1.00 66.31 388 LEU A C 1
ATOM 3003 O O . LEU A 1 388 ? -10.793 2.986 30.891 1.00 66.31 388 LEU A O 1
ATOM 3007 N N . GLY A 1 389 ? -9.444 4.273 29.650 1.00 66.50 389 GLY A N 1
ATOM 3008 C CA . GLY A 1 389 ? -8.213 3.908 30.354 1.00 66.50 389 GLY A CA 1
ATOM 3009 C C . GLY A 1 389 ? -7.733 2.487 30.050 1.00 66.50 389 GLY A C 1
ATOM 3010 O O . GLY A 1 389 ? -6.857 1.977 30.743 1.00 66.50 389 GLY A O 1
ATOM 3011 N N . LEU A 1 390 ? -8.275 1.839 29.012 1.00 64.06 390 LEU A N 1
ATOM 3012 C CA . LEU A 1 390 ? -7.916 0.466 28.657 1.00 64.06 390 LEU A CA 1
ATOM 3013 C C . LEU A 1 390 ? -6.505 0.375 28.072 1.00 64.06 390 LEU A C 1
ATOM 3015 O O . LEU A 1 390 ? -5.910 -0.704 28.068 1.00 64.06 390 LEU A O 1
ATOM 3019 N N . ARG A 1 391 ? -5.969 1.473 27.525 1.00 73.62 391 ARG A N 1
ATOM 3020 C CA . ARG A 1 391 ? -4.689 1.497 26.809 1.00 73.62 391 ARG A CA 1
ATOM 3021 C C . ARG A 1 391 ? -3.953 2.820 26.989 1.00 73.62 391 ARG A C 1
ATOM 3023 O O . ARG A 1 391 ? -4.552 3.855 27.255 1.00 73.62 391 ARG A O 1
ATOM 3030 N N . GLU A 1 392 ? -2.646 2.788 26.740 1.00 79.19 392 GLU A N 1
ATOM 3031 C CA . GLU A 1 392 ? -1.817 3.986 26.625 1.00 79.19 392 GLU A CA 1
ATOM 3032 C C . GLU A 1 392 ? -1.332 4.200 25.192 1.00 79.19 392 GLU A C 1
ATOM 3034 O O . GLU A 1 392 ? -1.005 3.256 24.471 1.00 79.19 392 GLU A O 1
ATOM 3039 N N . CYS A 1 393 ? -1.198 5.466 24.797 1.00 87.50 393 CYS A N 1
ATOM 3040 C CA . CYS A 1 393 ? -0.595 5.851 23.527 1.00 87.50 393 CYS A CA 1
ATOM 3041 C C . CYS A 1 393 ? 0.402 7.002 23.729 1.00 87.50 393 CYS A C 1
ATOM 3043 O O . CYS A 1 393 ? 0.011 8.174 23.733 1.00 87.50 393 CYS A O 1
ATOM 3045 N N . PRO A 1 394 ? 1.712 6.713 23.871 1.00 87.25 394 PRO A N 1
ATOM 3046 C CA . PRO A 1 394 ? 2.727 7.749 24.046 1.00 87.25 394 PRO A CA 1
ATOM 3047 C C . PRO A 1 394 ? 2.748 8.798 22.925 1.00 87.25 394 PRO A C 1
ATOM 3049 O O . PRO A 1 394 ? 3.082 9.953 23.183 1.00 87.25 394 PRO A O 1
ATOM 3052 N N . ALA A 1 395 ? 2.377 8.414 21.697 1.00 88.06 395 ALA A N 1
ATOM 3053 C CA . ALA A 1 395 ? 2.324 9.310 20.541 1.00 88.06 395 ALA A CA 1
ATOM 3054 C C . ALA A 1 395 ? 1.251 10.408 20.675 1.00 88.06 395 ALA A C 1
ATOM 3056 O O . ALA A 1 395 ? 1.427 11.494 20.125 1.00 88.06 395 ALA A O 1
ATOM 3057 N N . LEU A 1 396 ? 0.184 10.152 21.444 1.00 89.38 396 LEU A N 1
ATOM 3058 C CA . LEU A 1 396 ? -0.950 11.064 21.610 1.00 89.38 396 LEU A CA 1
ATOM 3059 C C . LEU A 1 396 ? -0.987 11.781 22.969 1.00 89.38 396 LEU A C 1
ATOM 3061 O O . LEU A 1 396 ? -1.855 12.618 23.181 1.00 89.38 396 LEU A O 1
ATOM 3065 N N . ARG A 1 397 ? -0.014 11.558 23.869 1.00 85.75 397 ARG A N 1
ATOM 3066 C CA . ARG A 1 397 ? 0.028 12.170 25.222 1.00 85.75 397 ARG A CA 1
ATOM 3067 C C . ARG A 1 397 ? -0.065 13.703 25.253 1.00 85.75 397 ARG A C 1
ATOM 3069 O O . ARG A 1 397 ? -0.392 14.268 26.288 1.00 85.75 397 ARG A O 1
ATOM 3076 N N . LYS A 1 398 ? 0.288 14.382 24.158 1.00 84.50 398 LYS A N 1
ATOM 3077 C CA . LYS A 1 398 ? 0.247 15.852 24.034 1.00 84.50 398 LYS A CA 1
ATOM 3078 C C . LYS A 1 398 ? -0.948 16.369 23.226 1.00 84.50 398 LYS A C 1
ATOM 3080 O O . LYS A 1 398 ? -1.005 17.565 22.946 1.00 84.50 398 LYS A O 1
ATOM 3085 N N . TYR A 1 399 ? -1.852 15.486 22.813 1.00 88.25 399 TYR A N 1
ATOM 3086 C CA . TYR A 1 399 ? -3.056 15.855 22.083 1.00 88.25 399 TYR A CA 1
ATOM 3087 C C . TYR A 1 399 ? -4.232 16.003 23.046 1.00 88.25 399 TYR A C 1
ATOM 3089 O O . TYR A 1 399 ? -4.321 15.289 24.041 1.00 88.25 399 TYR A O 1
ATOM 3097 N N . SER A 1 400 ? -5.151 16.907 22.722 1.00 83.56 400 SER A N 1
ATOM 3098 C CA . SER A 1 400 ? -6.498 16.936 23.300 1.00 83.56 400 SER A CA 1
ATOM 3099 C C . SER A 1 400 ? -7.537 16.773 22.203 1.00 83.56 400 SER A C 1
ATOM 3101 O O . SER A 1 400 ? -7.305 17.231 21.085 1.00 83.56 400 SER A O 1
ATOM 3103 N N . THR A 1 401 ? -8.700 16.231 22.536 1.00 83.38 401 THR A N 1
ATOM 3104 C CA . THR A 1 401 ? -9.848 16.176 21.631 1.00 83.38 401 THR A CA 1
ATOM 3105 C C . THR A 1 401 ? -10.805 17.338 21.890 1.00 83.38 401 THR A C 1
ATOM 3107 O O . THR A 1 401 ? -11.011 17.747 23.033 1.00 83.38 401 THR A O 1
ATOM 3110 N N . LYS A 1 402 ? -11.393 17.884 20.825 1.00 79.81 402 LYS A N 1
ATOM 3111 C CA . LYS A 1 402 ? -12.502 18.845 20.892 1.00 79.81 402 LYS A CA 1
ATOM 3112 C C . LYS A 1 402 ? -13.546 18.492 19.839 1.00 79.81 402 LYS A C 1
ATOM 3114 O O . LYS A 1 402 ? -13.187 18.080 18.739 1.00 79.81 402 LYS A O 1
ATOM 3119 N N . LEU A 1 403 ? -14.822 18.666 20.174 1.00 76.25 403 LEU A N 1
ATOM 3120 C CA . LEU A 1 403 ? -15.904 18.606 19.195 1.00 76.25 403 LEU A CA 1
ATOM 3121 C C . LEU A 1 403 ? -15.891 19.904 18.381 1.00 76.25 403 LEU A C 1
ATOM 3123 O O . LEU A 1 403 ? -15.937 20.992 18.958 1.00 76.25 403 LEU A O 1
ATOM 3127 N N . GLN A 1 404 ? -15.809 19.795 17.060 1.00 70.75 404 GLN A N 1
ATOM 3128 C CA . GLN A 1 404 ? -15.879 20.932 16.154 1.00 70.75 404 GLN A CA 1
ATOM 3129 C C . GLN A 1 404 ? -17.254 20.941 15.475 1.00 70.75 404 GLN A C 1
ATOM 3131 O O . GLN A 1 404 ? -17.670 19.949 14.873 1.00 70.75 404 GLN A O 1
ATOM 3136 N N . ASN A 1 405 ? -17.977 22.062 15.590 1.00 62.69 405 ASN A N 1
ATOM 3137 C CA . ASN A 1 405 ? -19.340 22.200 15.065 1.00 62.69 405 ASN A CA 1
ATOM 3138 C C . ASN A 1 405 ? -19.410 21.752 13.594 1.00 62.69 405 ASN A C 1
ATOM 3140 O O . ASN A 1 405 ? -18.708 22.294 12.741 1.00 62.69 405 ASN A O 1
ATOM 3144 N N . GLY A 1 406 ? -20.236 20.738 13.319 1.00 57.94 406 GLY A N 1
ATOM 3145 C CA . GLY A 1 406 ? -20.488 20.212 11.974 1.00 57.94 406 GLY A CA 1
ATOM 3146 C C . GLY A 1 406 ? -19.340 19.440 11.308 1.00 57.94 406 GLY A C 1
ATOM 3147 O O . GLY A 1 406 ? -19.472 19.100 10.140 1.00 57.94 406 GLY A O 1
ATOM 3148 N N . THR A 1 407 ? -18.220 19.174 11.993 1.00 57.88 407 THR A N 1
ATOM 3149 C CA . THR A 1 407 ? -17.023 18.535 11.388 1.00 57.88 407 THR A CA 1
ATOM 3150 C C . THR A 1 407 ? -16.440 17.381 12.211 1.00 57.88 407 THR A C 1
ATOM 3152 O O . THR A 1 407 ? -15.381 16.855 11.874 1.00 57.88 407 THR A O 1
ATOM 3155 N N . GLY A 1 408 ? -17.142 16.959 13.267 1.00 75.12 408 GLY A N 1
ATOM 3156 C CA . GLY A 1 408 ? -16.752 15.826 14.101 1.00 75.12 408 GLY A CA 1
ATOM 3157 C C . GLY A 1 408 ? -15.702 16.182 15.155 1.00 75.12 408 GLY A C 1
ATOM 3158 O O . GLY A 1 408 ? -15.606 17.320 15.618 1.00 75.12 408 GLY A O 1
ATOM 3159 N N . ILE A 1 409 ? -14.945 15.180 15.596 1.00 81.00 409 ILE A N 1
ATOM 3160 C CA . ILE A 1 409 ? -13.944 15.326 16.658 1.00 81.00 409 ILE A CA 1
ATOM 3161 C C . ILE A 1 409 ? -12.580 15.638 16.046 1.00 81.00 409 ILE A C 1
ATOM 3163 O O . ILE A 1 409 ? -12.155 15.007 15.082 1.00 81.00 409 ILE A O 1
ATOM 3167 N N . VAL A 1 410 ? -11.870 16.599 16.637 1.00 84.25 410 VAL A N 1
ATOM 3168 C CA . VAL A 1 410 ? -10.523 17.000 16.218 1.00 84.25 410 VAL A CA 1
ATOM 3169 C C . VAL A 1 410 ? -9.532 16.804 17.353 1.00 84.25 410 VAL A C 1
ATOM 3171 O O . VAL A 1 410 ? -9.769 17.211 18.491 1.00 84.25 410 VAL A O 1
ATOM 3174 N N . TRP A 1 411 ? -8.397 16.196 17.023 1.00 88.06 411 TRP A N 1
ATOM 3175 C CA . TRP A 1 411 ? -7.239 16.018 17.882 1.00 88.06 411 TRP A CA 1
ATOM 3176 C C . TRP A 1 411 ? -6.242 17.151 17.645 1.00 88.06 411 TRP A C 1
ATOM 3178 O O . TRP A 1 411 ? -5.622 17.235 16.584 1.00 88.06 411 TRP A O 1
ATOM 3188 N N . THR A 1 412 ? -6.043 18.001 18.648 1.00 87.50 412 THR A N 1
ATOM 3189 C CA . THR A 1 412 ? -5.134 19.152 18.582 1.00 87.50 412 THR A CA 1
ATOM 3190 C C . THR A 1 412 ? -3.875 18.886 19.397 1.00 87.50 412 THR A C 1
ATOM 3192 O O . THR A 1 412 ? -3.957 18.613 20.596 1.00 87.50 412 THR A O 1
ATOM 3195 N N . LEU A 1 413 ? -2.703 18.995 18.767 1.00 86.25 413 LEU A N 1
ATOM 3196 C CA . LEU A 1 413 ? -1.409 18.923 19.445 1.00 86.25 413 LEU A CA 1
ATOM 3197 C C . LEU A 1 413 ? -1.078 20.245 20.141 1.00 86.25 413 LEU A C 1
ATOM 3199 O O . LEU A 1 413 ? -0.928 21.279 19.486 1.00 86.25 413 LEU A O 1
ATOM 3203 N N . HIS A 1 414 ? -0.823 20.187 21.446 1.00 77.06 414 HIS A N 1
ATOM 3204 C CA . HIS A 1 414 ? -0.345 21.341 22.207 1.00 77.06 414 HIS A CA 1
ATOM 3205 C C . HIS A 1 414 ? 1.177 21.479 22.090 1.00 77.06 414 HIS A C 1
ATOM 3207 O O . HIS A 1 414 ? 1.942 20.668 22.621 1.00 77.06 414 HIS A O 1
ATOM 3213 N N . SER A 1 415 ? 1.634 22.517 21.390 1.00 64.31 415 SER A N 1
ATOM 3214 C CA . SER A 1 415 ? 3.045 22.919 21.352 1.00 64.31 415 SER A CA 1
ATOM 3215 C C . SER A 1 415 ? 3.348 23.902 22.488 1.00 64.31 415 SER A C 1
ATOM 3217 O O . SER A 1 415 ? 2.611 24.864 22.682 1.00 64.31 415 SER A O 1
ATOM 3219 N N . LYS A 1 416 ? 4.460 23.710 23.212 1.00 52.53 416 LYS A N 1
ATOM 3220 C CA . LYS A 1 416 ? 5.033 24.761 24.072 1.00 52.53 416 LYS A CA 1
ATOM 3221 C C . LYS A 1 416 ? 5.979 25.622 23.222 1.00 52.53 416 LYS A C 1
ATOM 3223 O O . LYS A 1 416 ? 6.974 25.096 22.728 1.00 52.53 416 LYS A O 1
ATOM 3228 N N . GLY A 1 417 ? 5.691 26.919 23.079 1.00 54.09 417 GLY A N 1
ATOM 3229 C CA . GLY A 1 417 ? 6.556 27.914 22.416 1.00 54.09 417 GLY A CA 1
ATOM 3230 C C . GLY A 1 417 ? 6.010 28.482 21.094 1.00 54.09 417 GLY A C 1
ATOM 3231 O O . GLY A 1 417 ? 4.939 28.086 20.642 1.00 54.09 417 GLY A O 1
ATOM 3232 N N . ASN A 1 418 ? 6.770 29.400 20.475 1.00 41.25 418 ASN A N 1
ATOM 3233 C CA . ASN A 1 418 ? 6.448 30.146 19.240 1.00 41.25 418 ASN A CA 1
ATOM 3234 C C . ASN A 1 418 ? 6.436 29.271 17.962 1.00 41.25 418 ASN A C 1
ATOM 3236 O O . ASN A 1 418 ? 7.165 29.539 17.007 1.00 41.25 418 ASN A O 1
ATOM 3240 N N . VAL A 1 419 ? 5.638 28.200 17.930 1.00 48.59 419 VAL A N 1
ATOM 3241 C CA . VAL A 1 419 ? 5.447 27.373 16.727 1.00 48.59 419 VAL A CA 1
ATOM 3242 C C . VAL A 1 419 ? 4.188 27.850 15.986 1.00 48.59 419 VAL A C 1
ATOM 3244 O O . VAL A 1 419 ? 3.108 27.834 16.572 1.00 48.59 419 VAL A O 1
ATOM 3247 N N . PRO A 1 420 ? 4.288 28.264 14.710 1.00 46.28 420 PRO A N 1
ATOM 3248 C CA . PRO A 1 420 ? 3.274 29.094 14.048 1.00 46.28 420 PRO A CA 1
ATOM 3249 C C . PRO A 1 420 ? 1.995 28.374 13.570 1.00 46.28 420 PRO A C 1
ATOM 3251 O O . PRO A 1 420 ? 1.194 28.982 12.865 1.00 46.28 420 PRO A O 1
ATOM 3254 N N . ARG A 1 421 ? 1.753 27.102 13.921 1.00 56.75 421 ARG A N 1
ATOM 3255 C CA . ARG A 1 421 ? 0.474 26.426 13.621 1.00 56.75 421 ARG A CA 1
ATOM 3256 C C . ARG A 1 421 ? 0.278 25.190 14.501 1.00 56.75 421 ARG A C 1
ATOM 3258 O O . ARG A 1 421 ? 1.180 24.358 14.586 1.00 56.75 421 ARG A O 1
ATOM 3265 N N . ALA A 1 422 ? -0.881 25.068 15.147 1.00 64.75 422 ALA A N 1
ATOM 3266 C CA . ALA A 1 422 ? -1.273 23.836 15.829 1.00 64.75 422 ALA A CA 1
ATOM 3267 C C . ALA A 1 422 ? -1.412 22.694 14.804 1.00 64.75 422 ALA A C 1
ATOM 3269 O O . ALA A 1 422 ? -1.874 22.921 13.686 1.00 64.75 422 ALA A O 1
ATOM 3270 N N . VAL A 1 423 ? -0.985 21.479 15.167 1.00 80.06 423 VAL A N 1
ATOM 3271 C CA . VAL A 1 423 ? -1.261 20.278 14.363 1.00 80.06 423 VAL A CA 1
ATOM 3272 C C . VAL A 1 423 ? -2.648 19.787 14.747 1.00 80.06 423 VAL A C 1
ATOM 3274 O O . VAL A 1 423 ? -2.881 19.474 15.916 1.00 80.06 423 VAL A O 1
ATOM 3277 N N . GLU A 1 424 ? -3.540 19.719 13.768 1.00 86.44 424 GLU A N 1
ATOM 3278 C CA . GLU A 1 424 ? -4.909 19.235 13.924 1.00 86.44 424 GLU A CA 1
ATOM 3279 C C . GLU A 1 424 ? -5.112 17.997 13.056 1.00 86.44 424 GLU A C 1
ATOM 3281 O O . GLU A 1 424 ? -4.785 18.001 11.869 1.00 86.44 424 GLU A O 1
ATOM 3286 N N . LEU A 1 425 ? -5.633 16.935 13.664 1.00 88.50 425 LEU A N 1
ATOM 3287 C CA . LEU A 1 425 ? -5.993 15.690 12.993 1.00 88.50 425 LEU A CA 1
ATOM 3288 C C . LEU A 1 425 ? -7.471 15.426 13.240 1.00 88.50 425 LEU A C 1
ATOM 3290 O O . LEU A 1 425 ? -7.917 15.450 14.387 1.00 88.50 425 LEU A O 1
ATOM 3294 N N . ARG A 1 426 ? -8.235 15.182 12.180 1.00 90.12 426 ARG A N 1
ATOM 3295 C CA . ARG A 1 426 ? -9.649 14.823 12.317 1.00 90.12 426 ARG A CA 1
ATOM 3296 C C . ARG A 1 426 ? -9.778 13.372 12.757 1.00 90.12 426 ARG A C 1
ATOM 3298 O O . ARG A 1 426 ? -8.928 12.541 12.436 1.00 90.12 426 ARG A O 1
ATOM 3305 N N . GLU A 1 427 ? -10.827 13.078 13.503 1.00 86.81 427 GLU A N 1
ATOM 3306 C CA . GLU A 1 427 ? -11.283 11.707 13.674 1.00 86.81 427 GLU A CA 1
ATOM 3307 C C . GLU A 1 427 ? -11.829 11.193 12.335 1.00 86.81 427 GLU A C 1
ATOM 3309 O O . GLU A 1 427 ? -12.419 11.958 11.572 1.00 86.81 427 GLU A O 1
ATOM 3314 N N . ASP A 1 428 ? -11.547 9.933 12.013 1.00 86.25 428 ASP A N 1
ATOM 3315 C CA . ASP A 1 428 ? -12.034 9.322 10.777 1.00 86.25 428 ASP A CA 1
ATOM 3316 C C . ASP A 1 428 ? -13.560 9.181 10.815 1.00 86.25 428 ASP A C 1
ATOM 3318 O O . ASP A 1 428 ? -14.134 8.888 11.867 1.00 86.25 428 ASP A O 1
ATOM 3322 N N . GLU A 1 429 ? -14.216 9.413 9.677 1.00 73.31 429 GLU A N 1
ATOM 3323 C CA . GLU A 1 429 ? -15.670 9.304 9.585 1.00 73.31 429 GLU A CA 1
ATOM 3324 C C . GLU A 1 429 ? -16.092 7.841 9.658 1.00 73.31 429 GLU A C 1
ATOM 3326 O O . GLU A 1 429 ? -15.666 7.004 8.863 1.00 73.31 429 GLU A O 1
ATOM 3331 N N . PHE A 1 430 ? -16.970 7.550 10.609 1.00 68.12 430 PHE A N 1
ATOM 3332 C CA . PHE A 1 430 ? -17.523 6.224 10.771 1.00 68.12 430 PHE A CA 1
ATOM 3333 C C . PHE A 1 430 ? -18.547 5.937 9.667 1.00 68.12 430 PHE A C 1
ATOM 3335 O O . PHE A 1 430 ? -19.585 6.597 9.590 1.00 68.12 430 PHE A O 1
ATOM 3342 N N . CYS A 1 431 ? -18.256 4.974 8.791 1.00 69.62 431 CYS A N 1
ATOM 3343 C CA . CYS A 1 431 ? -19.141 4.640 7.675 1.00 69.62 431 CYS A CA 1
ATOM 3344 C C . CYS A 1 431 ? -20.081 3.468 8.007 1.00 69.62 431 CYS A C 1
ATOM 3346 O O . CYS A 1 431 ? -19.746 2.585 8.795 1.00 69.62 431 CYS A O 1
ATOM 3348 N N . ALA A 1 432 ? -21.259 3.443 7.373 1.00 68.88 432 ALA A N 1
ATOM 3349 C CA . ALA A 1 432 ? -22.286 2.427 7.626 1.00 68.88 432 ALA A CA 1
ATOM 3350 C C . ALA A 1 432 ? -21.787 0.993 7.373 1.00 68.88 432 ALA A C 1
ATOM 3352 O O . ALA A 1 432 ? -22.081 0.099 8.151 1.00 68.88 432 ALA A O 1
ATOM 3353 N N . LEU A 1 433 ? -20.956 0.774 6.350 1.00 72.31 433 LEU A N 1
ATOM 3354 C CA . LEU A 1 433 ? -20.408 -0.560 6.097 1.00 72.31 433 LEU A CA 1
ATOM 3355 C C . LEU A 1 433 ? -19.428 -1.011 7.189 1.00 72.31 433 LEU A C 1
ATOM 3357 O O . LEU A 1 433 ? -19.428 -2.178 7.572 1.00 72.31 433 LEU A O 1
ATOM 3361 N N . GLU A 1 434 ? -18.587 -0.105 7.697 1.00 76.56 434 GLU A N 1
ATOM 3362 C CA . GLU A 1 434 ? -17.712 -0.418 8.832 1.00 76.56 434 GLU A CA 1
ATOM 3363 C C . GLU A 1 434 ? -18.560 -0.808 10.046 1.00 76.56 434 GLU A C 1
ATOM 3365 O O . GLU A 1 434 ? -18.271 -1.817 10.683 1.00 76.56 434 GLU A O 1
ATOM 3370 N N . LYS A 1 435 ? -19.655 -0.080 10.302 1.00 74.12 435 LYS A N 1
ATOM 3371 C CA . LYS A 1 435 ? -20.637 -0.431 11.333 1.00 74.12 435 LYS A CA 1
ATOM 3372 C C . LYS A 1 435 ? -21.187 -1.836 11.159 1.00 74.12 435 LYS A C 1
ATOM 3374 O O . LYS A 1 435 ? -21.049 -2.641 12.075 1.00 74.12 435 LYS A O 1
ATOM 3379 N N . ASP A 1 436 ? -21.760 -2.131 10.001 1.00 73.06 436 ASP A N 1
ATOM 3380 C CA . ASP A 1 436 ? -22.436 -3.402 9.748 1.00 73.06 436 ASP A CA 1
ATOM 3381 C C . ASP A 1 436 ? -21.467 -4.586 9.878 1.00 73.06 436 ASP A C 1
ATOM 3383 O O . ASP A 1 436 ? -21.813 -5.627 10.443 1.00 73.06 436 ASP A O 1
ATOM 3387 N N . LEU A 1 437 ? -20.223 -4.415 9.416 1.00 73.00 437 LEU A N 1
ATOM 3388 C CA . LEU A 1 437 ? -19.161 -5.411 9.559 1.00 73.00 437 LEU A CA 1
ATOM 3389 C C . LEU A 1 437 ? -18.756 -5.613 11.023 1.00 73.00 437 LEU A C 1
ATOM 3391 O O . LEU A 1 437 ? -18.569 -6.752 11.457 1.00 73.00 437 LEU A O 1
ATOM 3395 N N . LEU A 1 438 ? -18.622 -4.527 11.789 1.00 74.56 438 LEU A N 1
ATOM 3396 C CA . LEU A 1 438 ? -18.298 -4.601 13.211 1.00 74.56 438 LEU A CA 1
ATOM 3397 C C . LEU A 1 438 ? -19.433 -5.251 14.014 1.00 74.56 438 LEU A C 1
ATOM 3399 O O . LEU A 1 438 ? -19.159 -6.116 14.842 1.00 74.56 438 LEU A O 1
ATOM 3403 N N . GLU A 1 439 ? -20.690 -4.892 13.750 1.00 72.56 439 GLU A N 1
ATOM 3404 C CA . GLU A 1 439 ? -21.871 -5.491 14.386 1.00 72.56 439 GLU A CA 1
ATOM 3405 C C . GLU A 1 439 ? -22.015 -6.971 14.039 1.00 72.56 439 GLU A C 1
ATOM 3407 O O . GLU A 1 439 ? -22.206 -7.800 14.927 1.00 72.56 439 GLU A O 1
ATOM 3412 N N . SER A 1 440 ? -21.860 -7.329 12.765 1.00 70.25 440 SER A N 1
ATOM 3413 C CA . SER A 1 440 ? -21.927 -8.723 12.317 1.00 70.25 440 SER A CA 1
ATOM 3414 C C . SER A 1 440 ? -20.825 -9.575 12.945 1.00 70.25 440 SER A C 1
ATOM 3416 O O . SER A 1 440 ? -21.060 -10.722 13.324 1.00 70.25 440 SER A O 1
ATOM 3418 N N . TRP A 1 441 ? -19.623 -9.017 13.098 1.00 70.00 441 TRP A N 1
ATOM 3419 C CA . TRP A 1 441 ? -18.540 -9.694 13.800 1.00 70.00 441 TRP A CA 1
ATOM 3420 C C . TRP A 1 441 ? -18.839 -9.831 15.302 1.00 70.00 441 TRP A C 1
ATOM 3422 O O . TRP A 1 441 ? -18.669 -10.918 15.853 1.00 70.00 441 TRP A O 1
ATOM 3432 N N . MET A 1 442 ? -19.353 -8.781 15.953 1.00 67.75 442 MET A N 1
ATOM 3433 C CA . MET A 1 442 ? -19.757 -8.842 17.364 1.00 67.75 442 MET A CA 1
ATOM 3434 C C . MET A 1 442 ? -20.839 -9.909 17.613 1.00 67.75 442 MET A C 1
ATOM 3436 O O . MET A 1 442 ? -20.744 -10.668 18.579 1.00 67.75 442 MET A O 1
ATOM 3440 N N . LYS A 1 443 ? -21.817 -10.019 16.708 1.00 66.94 443 LYS A N 1
ATOM 3441 C CA . LYS A 1 443 ? -22.845 -11.071 16.704 1.00 66.94 443 LYS A CA 1
ATOM 3442 C C . LYS A 1 443 ? -22.246 -12.467 16.579 1.00 66.94 443 LYS A C 1
ATOM 3444 O O . LYS A 1 443 ? -22.564 -13.343 17.378 1.00 66.94 443 LYS A O 1
ATOM 3449 N N . ALA A 1 444 ? -21.358 -12.669 15.604 1.00 64.81 444 ALA A N 1
ATOM 3450 C CA . ALA A 1 444 ? -20.737 -13.967 15.334 1.00 64.81 444 ALA A CA 1
ATOM 3451 C C . ALA A 1 444 ? -19.898 -14.497 16.512 1.00 64.81 444 ALA A C 1
ATOM 3453 O O . ALA A 1 444 ? -19.768 -15.706 16.679 1.00 64.81 444 ALA A O 1
ATOM 3454 N N . GLU A 1 445 ? -19.347 -13.604 17.331 1.00 63.62 445 GLU A N 1
ATOM 3455 C CA . GLU A 1 445 ? -18.591 -13.945 18.540 1.00 63.62 445 GLU A CA 1
ATOM 3456 C C . GLU A 1 445 ? -19.470 -14.148 19.789 1.00 63.62 445 GLU A C 1
ATOM 3458 O O . GLU A 1 445 ? -18.954 -14.490 20.851 1.00 63.62 445 GLU A O 1
ATOM 3463 N N . GLY A 1 446 ? -20.789 -13.947 19.690 1.00 59.22 446 GLY A N 1
ATOM 3464 C CA . GLY A 1 446 ? -21.722 -14.137 20.804 1.00 59.22 446 GLY A CA 1
ATOM 3465 C C . GLY A 1 446 ? -21.799 -12.972 21.799 1.00 59.22 446 GLY A C 1
ATOM 3466 O O . GLY A 1 446 ? -22.393 -13.132 22.863 1.00 59.22 446 GLY A O 1
ATOM 3467 N N . TYR A 1 447 ? -21.266 -11.785 21.473 1.00 54.50 447 TYR A N 1
ATOM 3468 C CA . TYR A 1 447 ? -21.274 -10.637 22.398 1.00 54.50 447 TYR A CA 1
ATOM 3469 C C . TYR A 1 447 ? -22.672 -10.054 22.675 1.00 54.50 447 TYR A C 1
ATOM 3471 O O . TYR A 1 447 ? -22.841 -9.327 23.652 1.00 54.50 447 TYR A O 1
ATOM 3479 N N . GLU A 1 448 ? -23.693 -10.379 21.874 1.00 47.91 448 GLU A N 1
ATOM 3480 C CA . GLU A 1 448 ? -25.072 -9.930 22.131 1.00 47.91 448 GLU A CA 1
ATOM 3481 C C . GLU A 1 448 ? -25.722 -10.624 23.336 1.00 47.91 448 GLU A C 1
ATOM 3483 O O . GLU A 1 448 ? -26.554 -10.020 24.011 1.00 47.91 448 GLU A O 1
ATOM 3488 N N . GLN A 1 449 ? -25.325 -11.858 23.668 1.00 41.78 449 GLN A N 1
ATOM 3489 C CA . GLN A 1 449 ? -25.954 -12.608 24.765 1.00 41.78 449 GLN A CA 1
ATOM 3490 C C . GLN A 1 449 ? -25.605 -12.048 26.154 1.00 41.78 449 GLN A C 1
ATOM 3492 O O . GLN A 1 449 ? -26.350 -12.263 27.109 1.00 41.78 449 GLN A O 1
ATOM 3497 N N . HIS A 1 450 ? -24.521 -11.275 26.267 1.00 41.16 450 HIS A N 1
ATOM 3498 C CA . HIS A 1 450 ? -24.117 -10.631 27.520 1.00 41.16 450 HIS A CA 1
ATOM 3499 C C . HIS A 1 450 ? -24.733 -9.241 27.728 1.00 41.16 450 HIS A C 1
ATOM 3501 O O . HIS A 1 450 ? -24.820 -8.789 28.864 1.00 41.16 450 HIS A O 1
ATOM 3507 N N . ALA A 1 451 ? -25.253 -8.597 26.676 1.00 38.44 451 ALA A N 1
ATOM 3508 C CA . ALA A 1 451 ? -25.867 -7.268 26.768 1.00 38.44 451 ALA A CA 1
ATOM 3509 C C . ALA A 1 451 ? -27.256 -7.267 27.452 1.00 38.44 451 ALA A C 1
ATOM 3511 O O . ALA A 1 451 ? -27.801 -6.205 27.748 1.00 38.44 451 ALA A O 1
ATOM 3512 N N . GLY A 1 452 ? -27.843 -8.446 27.698 1.00 35.16 452 GLY A N 1
ATOM 3513 C CA . GLY A 1 452 ? -29.195 -8.604 28.249 1.00 35.16 452 GLY A CA 1
ATOM 3514 C C . GLY A 1 452 ? -29.279 -8.972 29.735 1.00 35.16 452 GLY A C 1
ATOM 3515 O O . GLY A 1 452 ? -30.382 -9.017 30.278 1.00 35.16 452 GLY A O 1
ATOM 3516 N N . ALA A 1 453 ? -28.161 -9.241 30.416 1.00 34.09 453 ALA A N 1
ATOM 3517 C CA . ALA A 1 453 ? -28.178 -9.707 31.803 1.00 34.09 453 ALA A CA 1
ATOM 3518 C C . ALA A 1 453 ? -27.748 -8.597 32.779 1.00 34.09 453 ALA A C 1
ATOM 3520 O O . ALA A 1 453 ? -26.576 -8.444 33.094 1.00 34.09 453 ALA A O 1
ATOM 3521 N N . ASN A 1 454 ? -28.739 -7.868 33.301 1.00 38.31 454 ASN A N 1
ATOM 3522 C CA . ASN A 1 454 ? -28.652 -6.920 34.421 1.00 38.31 454 ASN A CA 1
ATOM 3523 C C . ASN A 1 454 ? -27.727 -5.700 34.255 1.00 38.31 454 ASN A C 1
ATOM 3525 O O . ASN A 1 454 ? -26.582 -5.698 34.695 1.00 38.31 454 ASN A O 1
ATOM 3529 N N . SER A 1 455 ? -28.307 -4.562 33.870 1.00 34.00 455 SER A N 1
ATOM 3530 C CA . SER A 1 455 ? -27.867 -3.279 34.434 1.00 34.00 455 SER A CA 1
ATOM 3531 C C . SER A 1 455 ? -29.004 -2.256 34.488 1.00 34.00 455 SER A C 1
ATOM 3533 O O . SER A 1 455 ? -29.136 -1.358 33.666 1.00 34.00 455 SER A O 1
ATOM 3535 N N . GLY A 1 456 ? -29.800 -2.331 35.557 1.00 30.08 456 GLY A N 1
ATOM 3536 C CA . GLY A 1 456 ? -30.499 -1.161 36.097 1.00 30.08 456 GLY A CA 1
ATOM 3537 C C . GLY A 1 456 ? -29.499 -0.171 36.704 1.00 30.08 456 GLY A C 1
ATOM 3538 O O . GLY A 1 456 ? -29.550 0.107 37.899 1.00 30.08 456 GLY A O 1
ATOM 3539 N N . VAL A 1 457 ? -28.544 0.317 35.908 1.00 31.06 457 VAL A N 1
ATOM 3540 C CA . VAL A 1 457 ? -27.516 1.263 36.345 1.00 31.06 457 VAL A CA 1
ATOM 3541 C C . VAL A 1 457 ? -27.863 2.634 35.781 1.00 31.06 457 VAL A C 1
ATOM 3543 O O . VAL A 1 457 ? -27.685 2.928 34.603 1.00 31.06 457 VAL A O 1
ATOM 3546 N N . SER A 1 458 ? -28.396 3.471 36.667 1.00 25.66 458 SER A N 1
ATOM 3547 C CA . SER A 1 458 ? -28.522 4.916 36.488 1.00 25.66 458 SER A CA 1
ATOM 3548 C C . SER A 1 458 ? -27.203 5.521 35.982 1.00 25.66 458 SER A C 1
ATOM 3550 O O . SER A 1 458 ? -26.133 5.199 36.503 1.00 25.66 458 SER A O 1
ATOM 3552 N N . LEU A 1 459 ? -27.300 6.444 35.017 1.00 33.62 459 LEU A N 1
ATOM 3553 C CA . LEU A 1 459 ? -26.240 7.236 34.357 1.00 33.62 459 LEU A CA 1
ATOM 3554 C C . LEU A 1 459 ? -25.292 8.033 35.299 1.00 33.62 459 LEU A C 1
ATOM 3556 O O . LEU A 1 459 ? -24.536 8.884 34.836 1.00 33.62 459 LEU A O 1
ATOM 3560 N N . GLY A 1 460 ? -25.306 7.788 36.613 1.00 27.91 460 GLY A N 1
ATOM 3561 C CA . GLY A 1 460 ? -24.605 8.567 37.639 1.00 27.91 460 GLY A CA 1
ATOM 3562 C C . GLY A 1 460 ? -23.336 7.959 38.255 1.00 27.91 460 GLY A C 1
ATOM 3563 O O . GLY A 1 460 ? -22.720 8.624 39.082 1.00 27.91 460 GLY A O 1
ATOM 3564 N N . LEU A 1 461 ? -22.904 6.741 37.905 1.00 28.80 461 LEU A N 1
ATOM 3565 C CA . LEU A 1 461 ? -21.779 6.065 38.588 1.00 28.80 461 LEU A CA 1
ATOM 3566 C C . LEU A 1 461 ? -20.722 5.538 37.599 1.00 28.80 461 LEU A C 1
ATOM 3568 O O . LEU A 1 461 ? -20.586 4.343 37.360 1.00 28.80 461 LEU A O 1
ATOM 3572 N N . PHE A 1 462 ? -19.949 6.458 37.015 1.00 36.00 462 PHE A N 1
ATOM 3573 C CA . PHE A 1 462 ? -18.977 6.188 35.940 1.00 36.00 462 PHE A CA 1
ATOM 3574 C C . PHE A 1 462 ? -17.517 5.914 36.381 1.00 36.00 462 PHE A C 1
ATOM 3576 O O . PHE A 1 462 ? -16.629 5.902 35.522 1.00 36.00 462 PHE A O 1
ATOM 3583 N N . SER A 1 463 ? -17.206 5.704 37.670 1.00 34.25 463 SER A N 1
ATOM 3584 C CA . SER A 1 463 ? -15.798 5.635 38.129 1.00 34.25 463 SER A CA 1
ATOM 3585 C C . SER A 1 463 ? -15.216 4.233 38.369 1.00 34.25 463 SER A C 1
ATOM 3587 O O . SER A 1 463 ? -14.024 4.067 38.128 1.00 34.25 463 SER A O 1
ATOM 3589 N N . GLU A 1 464 ? -15.997 3.218 38.765 1.00 28.17 464 GLU A N 1
ATOM 3590 C CA . GLU A 1 464 ? -15.455 1.869 39.068 1.00 28.17 464 GLU A CA 1
ATOM 3591 C C . GLU A 1 464 ? -15.925 0.743 38.128 1.00 28.17 464 GLU A C 1
ATOM 3593 O O . GLU A 1 464 ? -15.191 -0.225 37.929 1.00 28.17 464 GLU A O 1
ATOM 3598 N N . ALA A 1 465 ? -17.070 0.887 37.449 1.00 30.47 465 ALA A N 1
ATOM 3599 C CA . ALA A 1 465 ? -17.589 -0.119 36.508 1.00 30.47 465 ALA A CA 1
ATOM 3600 C C . ALA A 1 465 ? -16.775 -0.242 35.197 1.00 30.47 465 ALA A C 1
ATOM 3602 O O . ALA A 1 465 ? -16.914 -1.214 34.460 1.00 30.47 465 ALA A O 1
ATOM 3603 N N . LYS A 1 466 ? -15.867 0.706 34.914 1.00 35.12 466 LYS A N 1
ATOM 3604 C CA . LYS A 1 466 ? -15.046 0.745 33.683 1.00 35.12 466 LYS A CA 1
ATOM 3605 C C . LYS A 1 466 ? -14.080 -0.431 33.515 1.00 35.12 466 LYS A C 1
ATOM 3607 O O . LYS A 1 466 ? -13.518 -0.596 32.438 1.00 35.12 466 LYS A O 1
ATOM 3612 N N . LYS A 1 467 ? -13.845 -1.224 34.563 1.00 31.34 467 LYS A N 1
ATOM 3613 C CA . LYS A 1 467 ? -12.897 -2.346 34.519 1.00 31.34 467 LYS A CA 1
ATOM 3614 C C . LYS A 1 467 ? -13.492 -3.634 33.932 1.00 31.34 467 LYS A C 1
ATOM 3616 O O . LYS A 1 467 ? -12.721 -4.559 33.693 1.00 31.34 467 LYS A O 1
ATOM 3621 N N . TYR A 1 468 ? -14.811 -3.677 33.713 1.00 31.75 468 TYR A N 1
ATOM 3622 C CA . TYR A 1 468 ? -15.552 -4.886 33.331 1.00 31.75 468 TYR A CA 1
ATOM 3623 C C . TYR A 1 468 ? -16.651 -4.644 32.274 1.00 31.75 468 TYR A C 1
ATOM 3625 O O . TYR A 1 468 ? -17.561 -5.456 32.180 1.00 31.75 468 TYR A O 1
ATOM 3633 N N . MET A 1 469 ? -16.610 -3.532 31.524 1.00 37.59 469 MET A N 1
ATOM 3634 C CA . MET A 1 469 ? -17.511 -3.338 30.375 1.00 37.59 469 MET A CA 1
ATOM 3635 C C . MET A 1 469 ? -16.826 -3.791 29.091 1.00 37.59 469 MET A C 1
ATOM 3637 O O . MET A 1 469 ? -15.779 -3.252 28.719 1.00 37.59 469 MET A O 1
ATOM 3641 N N . SER A 1 470 ? -17.486 -4.697 28.384 1.00 46.91 470 SER A N 1
ATOM 3642 C CA . SER A 1 470 ? -17.114 -5.123 27.046 1.00 46.91 470 SER A CA 1
ATOM 3643 C C . SER A 1 470 ? -17.179 -3.971 26.057 1.00 46.91 470 SER A C 1
ATOM 3645 O O . SER A 1 470 ? -18.053 -3.107 26.123 1.00 46.91 470 SER A O 1
ATOM 3647 N N . LEU A 1 471 ? -16.263 -3.941 25.082 1.00 49.34 471 LEU A N 1
ATOM 3648 C CA . LEU A 1 471 ? -16.360 -2.954 24.005 1.00 49.34 471 LEU A CA 1
ATOM 3649 C C . LEU A 1 471 ? -17.697 -3.055 23.277 1.00 49.34 471 LEU A C 1
ATOM 3651 O O . LEU A 1 471 ? -18.179 -2.026 22.852 1.00 49.34 471 LEU A O 1
ATOM 3655 N N . SER A 1 472 ? -18.351 -4.213 23.200 1.00 50.25 472 SER A N 1
ATOM 3656 C CA . SER A 1 472 ? -19.737 -4.321 22.721 1.00 50.25 472 SER A CA 1
ATOM 3657 C C . SER A 1 472 ? -20.717 -3.450 23.515 1.00 50.25 472 SER A C 1
ATOM 3659 O O . SER A 1 472 ? -21.488 -2.717 22.906 1.00 50.25 472 SER A O 1
ATOM 3661 N N . GLU A 1 473 ? -20.649 -3.431 24.848 1.00 52.69 473 GLU A N 1
ATOM 3662 C CA . GLU A 1 473 ? -21.508 -2.585 25.700 1.00 52.69 473 GLU A CA 1
ATOM 3663 C C . GLU A 1 473 ? -21.210 -1.088 25.558 1.00 52.69 473 GLU A C 1
ATOM 3665 O O . GLU A 1 473 ? -22.027 -0.252 25.931 1.00 52.69 473 GLU A O 1
ATOM 3670 N N . ILE A 1 474 ? -20.053 -0.733 25.001 1.00 54.00 474 ILE A N 1
ATOM 3671 C CA . ILE A 1 474 ? -19.635 0.656 24.778 1.00 54.00 474 ILE A CA 1
ATOM 3672 C C . ILE A 1 474 ? -19.915 1.077 23.335 1.00 54.00 474 ILE A C 1
ATOM 3674 O O . ILE A 1 474 ? -20.353 2.196 23.076 1.00 54.00 474 ILE A O 1
ATOM 3678 N N . LEU A 1 475 ? -19.667 0.173 22.391 1.00 57.03 475 LEU A N 1
ATOM 3679 C CA . LEU A 1 475 ? -19.845 0.367 20.963 1.00 57.03 475 LEU A CA 1
ATOM 3680 C C . LEU A 1 475 ? -21.328 0.358 20.629 1.00 57.03 475 LEU A C 1
ATOM 3682 O O . LEU A 1 475 ? -21.757 1.293 19.985 1.00 57.03 475 LEU A O 1
ATOM 3686 N N . ILE A 1 476 ? -22.133 -0.601 21.091 1.00 56.47 476 ILE A N 1
ATOM 3687 C CA . ILE A 1 476 ? -23.557 -0.694 20.719 1.00 56.47 476 ILE A CA 1
ATOM 3688 C C . ILE A 1 476 ? -24.328 0.601 21.064 1.00 56.47 476 ILE A C 1
ATOM 3690 O O . ILE A 1 476 ? -24.975 1.147 20.165 1.00 56.47 476 ILE A O 1
ATOM 3694 N N . PRO A 1 477 ? -24.210 1.190 22.275 1.00 51.94 477 PRO A N 1
ATOM 3695 C CA . PRO A 1 477 ? -24.809 2.496 22.559 1.00 51.94 477 PRO A CA 1
ATOM 3696 C C . PRO A 1 477 ? -24.211 3.631 21.716 1.00 51.94 477 PRO A C 1
ATOM 3698 O O . PRO A 1 477 ? -24.952 4.432 21.149 1.00 51.94 477 PRO A O 1
ATOM 3701 N N . TRP A 1 478 ? -22.883 3.678 21.554 1.00 50.66 478 TRP A N 1
ATOM 3702 C CA . TRP A 1 478 ? -22.202 4.712 20.757 1.00 50.66 478 TRP A CA 1
ATOM 3703 C C . TRP A 1 478 ? -22.565 4.656 19.255 1.00 50.66 478 TRP A C 1
ATOM 3705 O O . TRP A 1 478 ? -22.728 5.685 18.594 1.00 50.66 478 TRP A O 1
ATOM 3715 N N . LEU A 1 479 ? -22.756 3.451 18.718 1.00 51.88 479 LEU A N 1
ATOM 3716 C CA . LEU A 1 479 ? -23.222 3.149 17.364 1.00 51.88 479 LEU A CA 1
ATOM 3717 C C . LEU A 1 479 ? -24.706 3.503 17.171 1.00 51.88 479 LEU A C 1
ATOM 3719 O O . LEU A 1 479 ? -25.123 3.783 16.043 1.00 51.88 479 LEU A O 1
ATOM 3723 N N . GLY A 1 480 ? -25.502 3.480 18.244 1.00 50.06 480 GLY A N 1
ATOM 3724 C CA . GLY A 1 480 ? -26.893 3.941 18.267 1.00 50.06 480 GLY A CA 1
ATOM 3725 C C . GLY A 1 480 ? -27.025 5.467 18.340 1.00 50.06 480 GLY A C 1
ATOM 3726 O O . GLY A 1 480 ? -27.885 6.043 17.678 1.00 50.06 480 GLY A O 1
ATOM 3727 N N . GLU A 1 481 ? -26.144 6.145 19.081 1.00 45.19 481 GLU A N 1
ATOM 3728 C CA . GLU A 1 481 ? -26.175 7.607 19.266 1.00 45.19 481 GLU A CA 1
ATOM 3729 C C . GLU A 1 481 ? -25.671 8.408 18.048 1.00 45.19 481 GLU A C 1
ATOM 3731 O O . GLU A 1 481 ? -26.071 9.555 17.848 1.00 45.19 481 GLU A O 1
ATOM 3736 N N . THR A 1 482 ? -24.831 7.819 17.191 1.00 45.69 482 THR A N 1
ATOM 3737 C CA . THR A 1 482 ? -24.208 8.488 16.026 1.00 45.69 482 THR A CA 1
ATOM 3738 C C . THR A 1 482 ? -25.105 8.579 14.773 1.00 45.69 482 THR A C 1
ATOM 3740 O O . THR A 1 482 ? -24.668 9.046 13.723 1.00 45.69 482 THR A O 1
ATOM 3743 N N . GLN A 1 483 ? -26.390 8.213 14.865 1.00 41.72 483 GLN A N 1
ATOM 3744 C CA . GLN A 1 483 ? -27.329 8.079 13.736 1.00 41.72 483 GLN A CA 1
ATOM 3745 C C . GLN A 1 483 ? -27.909 9.378 13.115 1.00 41.72 483 GLN A C 1
ATOM 3747 O O . GLN A 1 483 ? -28.984 9.340 12.513 1.00 41.72 483 GLN A O 1
ATOM 3752 N N . LYS A 1 484 ? -27.254 10.546 13.183 1.00 28.75 484 LYS A N 1
ATOM 3753 C CA . LYS A 1 484 ? -27.753 11.758 12.483 1.00 28.75 484 LYS A CA 1
ATOM 3754 C C . LYS A 1 484 ? -26.606 12.590 11.877 1.00 28.75 484 LYS A C 1
ATOM 3756 O O . LYS A 1 484 ? -25.743 12.968 12.667 1.00 28.75 484 LYS A O 1
ATOM 3761 N N . PRO A 1 485 ? -26.593 12.990 10.575 1.00 31.23 485 PRO A N 1
ATOM 3762 C CA . PRO A 1 485 ? -27.549 12.774 9.470 1.00 31.23 485 PRO A CA 1
ATOM 3763 C C . PRO A 1 485 ? -26.977 12.156 8.153 1.00 31.23 485 PRO A C 1
ATOM 3765 O O . PRO A 1 485 ? -25.877 12.464 7.714 1.00 31.23 485 PRO A O 1
ATOM 3768 N N . THR A 1 486 ? -27.829 11.339 7.516 1.00 28.95 486 THR A N 1
ATOM 3769 C CA . THR A 1 486 ? -28.066 11.016 6.080 1.00 28.95 486 THR A CA 1
ATOM 3770 C C . THR A 1 486 ? -26.954 11.092 5.012 1.00 28.95 486 THR A C 1
ATOM 3772 O O . THR A 1 486 ? -26.622 12.169 4.523 1.00 28.95 486 THR A O 1
ATOM 3775 N N . VAL A 1 487 ? -26.594 9.921 4.462 1.00 23.55 487 VAL A N 1
ATOM 3776 C CA . VAL A 1 487 ? -26.261 9.719 3.035 1.00 23.55 487 VAL A CA 1
ATOM 3777 C C . VAL A 1 487 ? -26.991 8.456 2.558 1.00 23.55 487 VAL A C 1
ATOM 3779 O O . VAL A 1 487 ? -26.849 7.392 3.155 1.00 23.55 487 VAL A O 1
ATOM 3782 N N . HIS A 1 488 ? -27.821 8.584 1.521 1.00 22.38 488 HIS A N 1
ATOM 3783 C CA . HIS A 1 488 ? -28.565 7.471 0.926 1.00 22.38 488 HIS A CA 1
ATOM 3784 C C . HIS A 1 488 ? -27.643 6.558 0.103 1.00 22.38 488 HIS A C 1
ATOM 3786 O O . HIS A 1 488 ? -26.918 7.039 -0.766 1.00 22.38 488 HIS A O 1
ATOM 3792 N N . PHE A 1 489 ? -27.762 5.246 0.313 1.00 26.25 489 PHE A N 1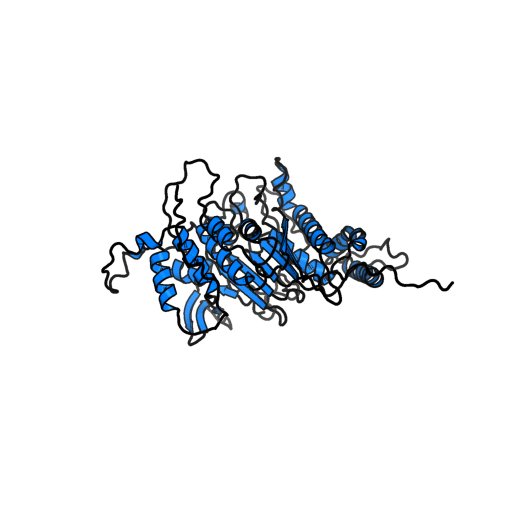
ATOM 3793 C CA . PHE A 1 489 ? -27.228 4.197 -0.560 1.00 26.25 489 PHE A CA 1
ATOM 3794 C C . PHE A 1 489 ? -28.374 3.282 -1.033 1.00 26.25 489 PHE A C 1
ATOM 3796 O O . PHE A 1 489 ? -29.379 3.157 -0.326 1.00 26.25 489 PHE A O 1
ATOM 3803 N N . PRO A 1 490 ? -28.274 2.687 -2.238 1.00 22.67 490 PRO A N 1
ATOM 3804 C CA . PRO A 1 490 ? -29.322 1.839 -2.796 1.00 22.67 490 PRO A CA 1
ATOM 3805 C C . PRO A 1 490 ? -29.499 0.549 -1.980 1.00 22.67 490 PRO A C 1
ATOM 3807 O O . PRO A 1 490 ? -28.550 0.009 -1.421 1.00 22.67 490 PRO A O 1
ATOM 3810 N N . ALA A 1 491 ? -30.743 0.078 -1.909 1.00 24.83 491 ALA A N 1
ATOM 3811 C CA . ALA A 1 491 ? -31.163 -1.053 -1.091 1.00 24.83 491 ALA A CA 1
ATOM 3812 C C . ALA A 1 491 ? -30.780 -2.431 -1.674 1.00 24.83 491 ALA A C 1
ATOM 3814 O O . ALA A 1 491 ? -30.830 -2.620 -2.890 1.00 24.83 491 ALA A O 1
ATOM 3815 N N . ARG A 1 492 ? -30.606 -3.395 -0.746 1.00 26.17 492 ARG A N 1
ATOM 3816 C CA . ARG A 1 492 ? -30.463 -4.874 -0.852 1.00 26.17 492 ARG A CA 1
ATOM 3817 C C . ARG A 1 492 ? -29.015 -5.379 -0.940 1.00 26.17 492 ARG A C 1
ATOM 3819 O O . ARG A 1 492 ? -28.234 -4.874 -1.725 1.00 26.17 492 ARG A O 1
ATOM 3826 N N . VAL A 1 493 ? -28.590 -6.380 -0.161 1.00 26.03 493 VAL A N 1
ATOM 3827 C CA . VAL A 1 493 ? -29.298 -7.581 0.326 1.00 26.03 493 VAL A CA 1
ATOM 3828 C C . VAL A 1 493 ? -29.051 -7.785 1.829 1.00 26.03 493 VAL A C 1
ATOM 3830 O O . VAL A 1 493 ? -27.947 -8.135 2.236 1.00 26.03 493 VAL A O 1
ATOM 3833 N N . LEU A 1 494 ? -30.089 -7.607 2.648 1.00 25.31 494 LEU A N 1
ATOM 3834 C CA . LEU A 1 494 ? -30.159 -8.243 3.964 1.00 25.31 494 LEU A CA 1
ATOM 3835 C C . LEU A 1 494 ? -30.633 -9.676 3.714 1.00 25.31 494 LEU A C 1
ATOM 3837 O O . LEU A 1 494 ? -31.698 -9.880 3.134 1.00 25.31 494 LEU A O 1
ATOM 3841 N N . LEU A 1 495 ? -29.810 -10.659 4.073 1.00 26.58 495 LEU A N 1
ATOM 3842 C CA . LEU A 1 495 ? -30.273 -12.035 4.199 1.00 26.58 495 LEU A CA 1
ATOM 3843 C C . LEU A 1 495 ? -31.158 -12.080 5.446 1.00 26.58 495 LEU A C 1
ATOM 3845 O O . LEU A 1 495 ? -30.650 -11.912 6.555 1.00 26.58 495 LEU A O 1
ATOM 3849 N N . GLU A 1 496 ? -32.463 -12.257 5.260 1.00 25.94 496 GLU A N 1
ATOM 3850 C CA . GLU A 1 496 ? -33.340 -12.645 6.363 1.00 25.94 496 GLU A CA 1
ATOM 3851 C C . GLU A 1 496 ? -32.984 -14.074 6.808 1.00 25.94 496 GLU A C 1
ATOM 3853 O O . GLU A 1 496 ? -32.679 -14.921 5.958 1.00 25.94 496 GLU A O 1
ATOM 3858 N N . PRO A 1 497 ? -32.952 -14.348 8.121 1.00 30.33 497 PRO A N 1
ATOM 3859 C CA . PRO A 1 497 ? -32.833 -15.700 8.630 1.00 30.33 497 PRO A CA 1
ATOM 3860 C C . PRO A 1 497 ? -34.193 -16.413 8.575 1.00 30.33 497 PRO A C 1
ATOM 3862 O O . PRO A 1 497 ? -35.231 -15.798 8.793 1.00 30.33 497 PRO A O 1
ATOM 3865 N N . ASP A 1 498 ? -34.111 -17.725 8.356 1.00 30.94 498 ASP A N 1
ATOM 3866 C CA . ASP A 1 498 ? -35.137 -18.762 8.517 1.00 30.94 498 ASP A CA 1
ATOM 3867 C C . ASP A 1 498 ? -36.034 -19.100 7.317 1.00 30.94 498 ASP A C 1
ATOM 3869 O O . ASP A 1 498 ? -36.972 -18.397 6.971 1.00 30.94 498 ASP A O 1
ATOM 3873 N N . GLU A 1 499 ? -35.827 -20.310 6.788 1.00 28.30 499 GLU A N 1
ATOM 3874 C CA . GLU A 1 499 ? -36.893 -21.314 6.809 1.00 28.30 499 GLU A CA 1
ATOM 3875 C C . GLU A 1 499 ? -36.282 -22.716 6.959 1.00 28.30 499 GLU A C 1
ATOM 3877 O O . GLU A 1 499 ? -35.428 -23.162 6.187 1.00 28.30 499 GLU A O 1
ATOM 3882 N N . ALA A 1 500 ? -36.689 -23.389 8.034 1.00 32.00 500 ALA A N 1
ATOM 3883 C CA . ALA A 1 500 ? -36.304 -24.744 8.373 1.00 32.00 500 ALA A CA 1
ATOM 3884 C C . ALA A 1 500 ? -36.836 -25.730 7.323 1.00 32.00 500 ALA A C 1
ATOM 3886 O O . ALA A 1 500 ? -38.044 -25.872 7.138 1.00 32.00 500 ALA A O 1
ATOM 3887 N N . ILE A 1 501 ? -35.932 -26.470 6.679 1.00 29.30 501 ILE A N 1
ATOM 3888 C CA . ILE A 1 501 ? -36.297 -27.626 5.858 1.00 29.30 501 ILE A CA 1
ATOM 3889 C C . ILE A 1 501 ? -36.722 -28.748 6.809 1.00 29.30 501 ILE A C 1
ATOM 3891 O O . ILE A 1 501 ? -35.897 -29.413 7.435 1.00 29.30 501 ILE A O 1
ATOM 3895 N N . THR A 1 502 ? -38.031 -28.950 6.920 1.00 29.73 502 THR A N 1
ATOM 3896 C CA . THR A 1 502 ? -38.620 -30.170 7.468 1.00 29.73 502 THR A CA 1
ATOM 3897 C C . THR A 1 502 ? -38.454 -31.276 6.430 1.00 29.73 502 THR A C 1
ATOM 3899 O O . THR A 1 502 ? -39.024 -31.225 5.343 1.00 29.73 502 THR A O 1
ATOM 3902 N N . VAL A 1 503 ? -37.640 -32.280 6.753 1.00 33.06 503 VAL A N 1
ATOM 3903 C CA . VAL A 1 503 ? -37.538 -33.512 5.965 1.00 33.06 503 VAL A CA 1
ATOM 3904 C C . VAL A 1 503 ? -38.724 -34.397 6.349 1.00 33.06 503 VAL A C 1
ATOM 3906 O O . VAL A 1 503 ? -38.761 -34.947 7.449 1.00 33.06 503 VAL A O 1
ATOM 3909 N N . GLY A 1 504 ? -39.717 -34.471 5.464 1.00 33.91 504 GLY A N 1
ATOM 3910 C CA . GLY A 1 504 ? -40.796 -35.456 5.516 1.00 33.91 504 GLY A CA 1
ATOM 3911 C C . GLY A 1 504 ? -40.365 -36.770 4.860 1.00 33.91 504 GLY A C 1
ATOM 3912 O O . GLY A 1 504 ? -39.681 -36.745 3.840 1.00 33.91 504 GLY A O 1
ATOM 3913 N N . SER A 1 505 ? -40.762 -37.865 5.511 1.00 34.12 505 SER A N 1
ATOM 3914 C CA . SER A 1 505 ? -40.523 -39.296 5.249 1.00 34.12 505 SER A CA 1
ATOM 3915 C C . SER A 1 505 ? -40.515 -39.767 3.800 1.00 34.12 505 SER A C 1
ATOM 3917 O O . SER A 1 505 ? -41.468 -39.392 3.076 1.00 34.12 505 SER A O 1
#

Radius of gyration: 25.44 Å; Cα contacts (8 Å, |Δi|>4): 844; chains: 1; bounding box: 70×69×101 Å

Solvent-accessible surface area (backbone atoms only — not comparable to full-atom values): 29458 Å² total; per-residue (Å²): 134,87,84,81,94,80,83,83,83,70,81,81,75,72,86,69,72,46,36,37,42,35,41,32,24,30,26,58,73,39,27,82,85,81,50,98,51,42,57,28,41,46,61,52,55,57,72,18,45,47,60,49,36,101,85,66,39,39,35,51,75,47,80,42,70,7,30,43,48,90,56,102,53,87,56,30,67,57,40,55,52,65,51,54,39,52,57,46,54,33,52,53,55,49,48,53,48,31,71,67,67,51,75,61,100,87,28,59,43,41,33,36,33,33,13,18,27,54,8,19,42,28,44,47,41,40,54,52,44,37,67,76,65,26,48,42,33,66,85,28,52,85,48,44,70,60,47,50,56,21,57,42,40,36,85,45,80,64,61,44,74,43,88,92,47,75,94,52,78,58,40,29,31,46,59,52,39,57,50,51,42,50,58,31,36,80,64,72,22,35,43,71,87,72,58,29,55,34,43,38,30,24,44,31,24,59,89,53,56,79,67,66,80,69,96,70,84,80,73,70,67,73,58,57,54,68,67,47,25,70,63,57,81,48,31,46,29,37,38,34,43,34,42,43,53,31,37,37,46,63,57,50,70,51,66,48,40,63,60,99,72,34,52,64,45,30,36,38,37,63,23,12,63,40,29,40,29,25,48,40,86,65,44,35,34,16,45,56,47,40,46,49,50,47,52,75,34,54,92,82,44,60,65,41,66,66,52,43,44,51,71,68,60,53,75,68,90,80,66,71,89,85,73,86,79,67,96,69,52,64,64,68,39,79,68,58,82,75,63,46,78,52,42,53,82,58,40,75,40,74,43,57,83,86,68,75,61,50,29,100,69,23,40,85,72,50,97,87,49,74,88,62,60,48,61,52,27,35,38,57,65,45,57,54,40,44,76,60,64,77,51,86,53,83,50,51,73,56,46,48,78,45,82,42,92,97,71,52,44,34,37,36,43,70,75,92,69,100,65,97,67,77,44,74,30,41,45,48,83,87,46,71,64,38,50,53,53,51,52,52,42,42,52,74,68,51,57,63,74,64,76,73,69,83,78,96,67,69,99,81,68,85,82,73,62,64,83,77,62,43,45,58,74,53,43,55,58,53,65,60,72,64,76,75,84,89,82,92,74,86,86,83,84,80,83,79,85,86,83,84,83,78,85,78,133

Mean predicted aligned error: 12.85 Å

Sequence (505 aa):
MAADPAEGAGPPRPPAANKRLIVCCDGTWNDSISTDSPVTNVSRISRCIPGLSDTGVVQLVSYHTGVGSGTSKPGNIIDGMTGRGVSANIRDAYSFLCHNYLEDERNKDEIVLIGFSRGAFTVRSIASFMTDVGLLEKAGLNYMLKLYGLWSNQLSRKREKDAMFPGIPPSTPKIRMRRLCRLLEDRNLLRRGVKIKVCAVWDTVGSLGVPLPGPIPQRASKKLAFVNSALLENIDVAVQALALNEHRKHFQPTVWSTNSRTKLRQCWFLGAHSDVGGGYEDTGLANLTLVWMIAQLTEFVYFDHRALLHLASHKQIGSTEKFVTKEREFGIGNIKNSVTGPFLLGGTKSRKPGQYLMNTHGLYRNPKTVPISTNETIHWTVRVLLGLGLRECPALRKYSTKLQNGTGIVWTLHSKGNVPRAVELREDEFCALEKDLLESWMKAEGYEQHAGANSGVSLGLFSEAKKYMSLSEILIPWLGETQKPTVHFPARVLLEPDEAITVGS